Protein AF-A0A1F9V0U1-F1 (afdb_monomer_lite)

Foldseek 3Di:
DAAEEEEEDDPLQDPPPDDQLADDLLLLACLLCVVLRHHYDYDYQPDDDDDDQFKYKYAYSFKGFANVLSVQLSPDDDDELEWEAEPPDLRITIGHYPVVVQLVVLSNPAPHSVRSCVSSVVRGHYHYDYDDPLGMAGDRDPVRSVVVNVSLLVSLDDPPADPCCVPPLSVLLSVVSSVCSNPPDALLNLLVVLLVLLLCLLQLLLDQDLVSLLSSLVSNVVSVSSLSNSVSSCVSSVVADQVSLVSSLVSNLVSQLSNLCSNLNSCCVVPVDPVSVLLSVLLNCLSVLQSVLLVCVQVVPDDDDDHSDPDPDDPDDPDDDPVVVVLVCVVHPVCSVVSNVCSNVSNNSVVSNCSSPNSNVSSVVSVVVVVVVVVVVVVVVVVVPD

pLDDT: mean 82.44, std 16.92, range [26.14, 98.5]

Sequence (386 aa):
MTTDVLIPVRPEDLPRDRKVLGLSLIERLEKPARRNGFRAEVISRGGAPGGAPGVFAVVFPRLVLSASGWKKLALAVPGPETALFAGGTDAVALVRTEKKDRVLEALSRCRGPEDWKRDIGSFLTLEAMTLDEKDWAPAAAESDVPFLERWLLRGLVKDTEGFMSKHLERKISLFVTSRLAGLPVSPNAMTLISAGIGLAGAALFLGSGVLLHAAGALLFWLHSVLDGCDGEIARLKFLESRLGGILDFWSDNAVHAAVFSAIAWGLYSRTGSAQALAAGALAVAGTLGSAGWVYAATMAGRDGSGPLFTSATGPAAEGKSGLEKAADFLARRDFIYLVIGLAVFGRIEWFLYLGALGAPAYLAALLLFSRAEKGTCERVRAGTSS

Radius of gyration: 26.24 Å; chains: 1; bounding box: 61×57×75 Å

Structure (mmCIF, N/CA/C/O backbone):
data_AF-A0A1F9V0U1-F1
#
_entry.id   AF-A0A1F9V0U1-F1
#
loop_
_atom_site.group_PDB
_atom_site.id
_atom_site.type_symbol
_atom_site.label_atom_id
_atom_site.label_alt_id
_atom_site.label_comp_id
_atom_site.label_asym_id
_atom_site.label_entity_id
_atom_site.label_seq_id
_atom_site.pdbx_PDB_ins_code
_atom_site.Cartn_x
_atom_site.Cartn_y
_atom_site.Cartn_z
_atom_site.occupancy
_atom_site.B_iso_or_equiv
_atom_site.auth_seq_id
_atom_site.auth_comp_id
_atom_site.auth_asym_id
_atom_site.auth_atom_id
_atom_site.pdbx_PDB_model_num
ATOM 1 N N . MET A 1 1 ? 28.041 -9.247 -10.379 1.00 47.62 1 MET A N 1
ATOM 2 C CA . MET A 1 1 ? 28.289 -8.166 -11.356 1.00 47.62 1 MET A CA 1
ATOM 3 C C . MET A 1 1 ? 27.028 -7.326 -11.423 1.00 47.62 1 MET A C 1
ATOM 5 O O . MET A 1 1 ? 25.963 -7.893 -11.618 1.00 47.62 1 MET A O 1
ATOM 9 N N . THR A 1 2 ? 27.116 -6.027 -11.152 1.00 59.34 2 THR A N 1
ATOM 10 C CA . THR A 1 2 ? 25.974 -5.107 -11.267 1.00 59.34 2 THR A CA 1
ATOM 11 C C . THR A 1 2 ? 25.735 -4.840 -12.751 1.00 59.34 2 THR A C 1
ATOM 13 O O . THR A 1 2 ? 26.683 -4.497 -13.447 1.00 59.34 2 THR A O 1
ATOM 16 N N . THR A 1 3 ? 24.513 -5.056 -13.239 1.00 72.06 3 THR A N 1
ATOM 17 C CA . THR A 1 3 ? 24.151 -4.793 -14.643 1.00 72.06 3 THR A CA 1
ATOM 18 C C . THR A 1 3 ? 23.782 -3.316 -14.785 1.00 72.06 3 THR A C 1
ATOM 20 O O . THR A 1 3 ? 23.018 -2.796 -13.965 1.00 72.06 3 THR A O 1
ATOM 23 N N . ASP A 1 4 ? 24.317 -2.635 -15.796 1.00 82.19 4 ASP A N 1
ATOM 24 C CA . ASP A 1 4 ? 23.962 -1.241 -16.081 1.00 82.19 4 ASP A CA 1
ATOM 25 C C . ASP A 1 4 ? 22.628 -1.177 -16.846 1.00 82.19 4 ASP A C 1
ATOM 27 O O . ASP A 1 4 ? 22.348 -2.025 -17.691 1.00 82.19 4 ASP A O 1
ATOM 31 N N . VAL A 1 5 ? 21.796 -0.176 -16.557 1.00 82.94 5 VAL A N 1
ATOM 32 C CA . VAL A 1 5 ? 20.586 0.173 -17.317 1.00 82.94 5 VAL A CA 1
ATOM 33 C C . VAL A 1 5 ? 20.803 1.547 -17.922 1.00 82.94 5 VAL A C 1
ATOM 35 O O . VAL A 1 5 ? 20.888 2.542 -17.205 1.00 82.94 5 VAL A O 1
ATOM 38 N N . LEU A 1 6 ? 20.853 1.597 -19.244 1.00 85.81 6 LEU A N 1
ATOM 39 C CA . LEU A 1 6 ? 21.010 2.813 -20.019 1.00 85.81 6 LEU A CA 1
ATOM 40 C C . LEU A 1 6 ? 19.629 3.326 -20.430 1.00 85.81 6 LEU A C 1
ATOM 42 O O . LEU A 1 6 ? 18.857 2.618 -21.082 1.00 85.81 6 LEU A O 1
ATOM 46 N N . ILE A 1 7 ? 19.322 4.565 -20.057 1.00 83.44 7 ILE A N 1
ATOM 47 C CA . ILE A 1 7 ? 18.061 5.233 -20.386 1.00 83.44 7 ILE A CA 1
ATOM 48 C C . ILE A 1 7 ? 18.383 6.352 -21.385 1.00 83.44 7 ILE A C 1
ATOM 50 O O . ILE A 1 7 ? 18.811 7.431 -20.964 1.00 83.44 7 ILE A O 1
ATOM 54 N N . PRO A 1 8 ? 18.240 6.116 -22.705 1.00 81.94 8 PRO A N 1
ATOM 55 C CA . PRO A 1 8 ? 18.497 7.138 -23.710 1.00 81.94 8 PRO A CA 1
ATOM 56 C C . PRO A 1 8 ? 17.395 8.196 -23.654 1.00 81.94 8 PRO A C 1
ATOM 58 O O . PRO A 1 8 ? 16.227 7.915 -23.918 1.00 81.94 8 PRO A O 1
ATOM 61 N N . VAL A 1 9 ? 17.769 9.425 -23.310 1.00 77.19 9 VAL A N 1
ATOM 62 C CA . VAL A 1 9 ? 16.832 10.534 -23.132 1.00 77.19 9 VAL A CA 1
ATOM 63 C C . VAL A 1 9 ? 16.997 11.558 -24.244 1.00 77.19 9 VAL A C 1
ATOM 65 O O . VAL A 1 9 ? 18.106 11.998 -24.557 1.00 77.19 9 VAL A O 1
ATOM 68 N N . ARG A 1 10 ? 15.867 11.978 -24.824 1.00 71.75 10 ARG A N 1
ATOM 69 C CA . ARG A 1 10 ? 15.828 12.936 -25.933 1.00 71.75 10 ARG A CA 1
ATOM 70 C C . ARG A 1 10 ? 14.910 14.105 -25.630 1.00 71.75 10 ARG A C 1
ATOM 72 O O . ARG A 1 10 ? 13.908 13.914 -24.946 1.00 71.75 10 ARG A O 1
ATOM 79 N N . PRO A 1 11 ? 15.199 15.297 -26.182 1.00 63.16 11 PRO A N 1
ATOM 80 C CA . PRO A 1 11 ? 14.284 16.431 -26.098 1.00 63.16 11 PRO A CA 1
ATOM 81 C C . PRO A 1 11 ? 12.892 16.121 -26.668 1.00 63.16 11 PRO A C 1
ATOM 83 O O . PRO A 1 11 ? 11.913 16.634 -26.152 1.00 63.16 11 PRO A O 1
ATOM 86 N N . GLU A 1 12 ? 12.814 15.270 -27.695 1.00 63.34 12 GLU A N 1
ATOM 87 C CA . GLU A 1 12 ? 11.569 14.892 -28.382 1.00 63.34 12 GLU A CA 1
ATOM 88 C C . GLU A 1 12 ? 10.783 13.787 -27.650 1.00 63.34 12 GLU A C 1
ATOM 90 O O . GLU A 1 12 ? 9.560 13.758 -27.725 1.00 63.34 12 GLU A O 1
ATOM 95 N N . ASP A 1 13 ? 11.467 12.905 -26.907 1.00 57.28 13 ASP A N 1
ATOM 96 C CA . ASP A 1 13 ? 10.837 11.843 -26.098 1.00 57.28 13 ASP A CA 1
ATOM 97 C C . ASP A 1 13 ? 10.365 12.353 -24.722 1.00 57.28 13 ASP A C 1
ATOM 99 O O . ASP A 1 13 ? 9.721 11.635 -23.959 1.00 57.28 13 ASP A O 1
ATOM 103 N N . LEU A 1 14 ? 10.707 13.596 -24.379 1.00 56.62 14 LEU A N 1
ATOM 104 C CA . LEU A 1 14 ? 10.327 14.241 -23.135 1.00 56.62 14 LEU A CA 1
ATOM 105 C C . LEU A 1 14 ? 9.476 15.474 -23.432 1.00 56.62 14 LEU A C 1
ATOM 107 O O . LEU A 1 14 ? 10.031 16.542 -23.704 1.00 56.62 14 LEU A O 1
ATOM 111 N N . PRO A 1 15 ? 8.156 15.430 -23.203 1.00 55.53 15 PRO A N 1
ATOM 112 C CA . PRO A 1 15 ? 7.490 16.613 -22.691 1.00 55.53 15 PRO A CA 1
ATOM 113 C C . PRO A 1 15 ? 8.136 16.868 -21.323 1.00 55.53 15 PRO A C 1
ATOM 115 O O . PRO A 1 15 ? 7.795 16.224 -20.327 1.00 55.53 15 PRO A O 1
ATOM 118 N N . ARG A 1 16 ? 9.192 17.692 -21.295 1.00 50.53 16 ARG A N 1
ATOM 119 C CA . ARG A 1 16 ? 9.902 18.055 -20.064 1.00 50.53 16 ARG A CA 1
ATOM 120 C C . ARG A 1 16 ? 8.838 18.546 -19.076 1.00 50.53 16 ARG A C 1
ATOM 122 O O . ARG A 1 16 ? 8.131 19.491 -19.392 1.00 50.53 16 ARG A O 1
ATOM 129 N N . ASP A 1 17 ? 8.728 17.862 -17.935 1.00 55.34 17 ASP A N 1
ATOM 130 C CA . ASP A 1 17 ? 7.746 18.064 -16.849 1.00 55.34 17 ASP A CA 1
ATOM 131 C C . ASP A 1 17 ? 6.446 17.229 -16.874 1.00 55.34 17 ASP A C 1
ATOM 133 O O . ASP A 1 17 ? 5.594 17.367 -15.994 1.00 55.34 17 ASP A O 1
ATOM 137 N N . ARG A 1 18 ? 6.292 16.261 -17.789 1.00 73.06 18 ARG A N 1
ATOM 138 C CA . ARG A 1 18 ? 5.165 15.320 -17.694 1.00 73.06 18 ARG A CA 1
ATOM 139 C C . ARG A 1 18 ? 5.345 14.353 -16.520 1.00 73.06 18 ARG A C 1
ATOM 141 O O . ARG A 1 18 ? 6.096 13.377 -16.598 1.00 73.06 18 ARG A O 1
ATOM 148 N N . LYS A 1 19 ? 4.606 14.605 -15.440 1.00 85.69 19 LYS A N 1
ATOM 149 C CA . LYS A 1 19 ? 4.497 13.709 -14.284 1.00 85.69 19 LYS A CA 1
ATOM 150 C C . LYS A 1 19 ? 3.288 12.801 -14.440 1.00 85.69 19 LYS A C 1
ATOM 152 O O . LYS A 1 19 ? 2.167 13.272 -14.572 1.00 85.69 19 LYS A O 1
ATOM 157 N N . VAL A 1 20 ? 3.515 11.498 -14.349 1.00 88.94 20 VAL A N 1
ATOM 158 C CA . VAL A 1 20 ? 2.449 10.504 -14.202 1.00 88.94 20 VAL A CA 1
ATOM 159 C C . VAL A 1 20 ? 2.389 10.173 -12.723 1.00 88.94 20 VAL A C 1
ATOM 161 O O . VAL A 1 20 ? 3.383 9.690 -12.179 1.00 88.94 20 VAL A O 1
ATOM 164 N N . LEU A 1 21 ? 1.277 10.470 -12.045 1.00 90.62 21 LEU A N 1
ATOM 165 C CA . LEU A 1 21 ? 1.105 10.224 -10.603 1.00 90.62 21 LEU A CA 1
ATOM 166 C C . LEU A 1 21 ? 2.312 10.695 -9.752 1.00 90.62 21 LEU A C 1
ATOM 168 O O . LEU A 1 21 ? 2.861 9.943 -8.944 1.00 90.62 21 LEU A O 1
ATOM 172 N N . GLY A 1 22 ? 2.775 11.924 -9.999 1.00 88.44 22 GLY A N 1
ATOM 173 C CA . GLY A 1 22 ? 3.815 12.600 -9.211 1.00 88.44 22 GLY A CA 1
ATOM 174 C C . GLY A 1 22 ? 5.274 12.319 -9.584 1.00 88.44 22 GLY A C 1
ATOM 175 O O . GLY A 1 22 ? 6.143 13.011 -9.063 1.00 88.44 22 GLY A O 1
ATOM 176 N N . LEU A 1 23 ? 5.555 11.367 -10.480 1.00 90.88 23 LEU A N 1
ATOM 177 C CA . LEU A 1 23 ? 6.911 11.078 -10.970 1.00 90.88 23 LEU A CA 1
ATOM 178 C C . LEU A 1 23 ? 7.008 11.287 -12.480 1.00 90.88 23 LEU A C 1
ATOM 180 O O . LEU A 1 23 ? 6.080 10.941 -13.215 1.00 90.88 23 LEU A O 1
ATOM 184 N N . SER A 1 24 ? 8.147 11.797 -12.942 1.00 89.62 24 SER A N 1
ATOM 185 C CA . SER A 1 24 ? 8.481 11.822 -14.369 1.00 89.62 24 SER A CA 1
ATOM 186 C C . SER A 1 24 ? 8.669 10.405 -14.927 1.00 89.62 24 SER A C 1
ATOM 188 O O . SER A 1 24 ? 8.949 9.461 -14.184 1.00 89.62 24 SER A O 1
ATOM 190 N N . LEU A 1 25 ? 8.554 10.240 -16.249 1.00 87.81 25 LEU A N 1
ATOM 191 C CA . LEU A 1 25 ? 8.808 8.943 -16.895 1.00 87.81 25 LEU A CA 1
ATOM 192 C C . LEU A 1 25 ? 10.234 8.430 -16.642 1.00 87.81 25 LEU A C 1
ATOM 194 O O . LEU A 1 25 ? 10.413 7.239 -16.407 1.00 87.81 25 LEU A O 1
ATOM 198 N N . ILE A 1 26 ? 11.227 9.324 -16.599 1.00 88.31 26 ILE A N 1
ATOM 199 C CA . ILE A 1 26 ? 12.615 8.959 -16.277 1.00 88.31 26 ILE A CA 1
ATOM 200 C C . ILE A 1 26 ? 12.701 8.392 -14.862 1.00 88.31 26 ILE A C 1
ATOM 202 O O . ILE A 1 26 ? 13.225 7.298 -14.674 1.00 88.31 26 ILE A O 1
ATOM 206 N N . GLU A 1 27 ? 12.127 9.075 -13.868 1.00 90.62 27 GLU A N 1
ATOM 207 C CA . GLU A 1 27 ? 12.114 8.572 -12.489 1.00 90.62 27 GLU A CA 1
ATOM 208 C C . GLU A 1 27 ? 11.385 7.226 -12.372 1.00 90.62 27 GLU A C 1
ATOM 210 O O . GLU A 1 27 ? 11.773 6.384 -11.560 1.00 90.62 27 GLU A O 1
ATOM 215 N N . ARG A 1 28 ? 10.342 7.007 -13.188 1.00 91.62 28 ARG A N 1
ATOM 216 C CA . ARG A 1 28 ? 9.596 5.740 -13.262 1.00 91.62 28 ARG A CA 1
ATOM 217 C C . ARG A 1 28 ? 10.368 4.598 -13.922 1.00 91.62 28 ARG A C 1
ATOM 219 O O . ARG A 1 28 ? 9.932 3.458 -13.797 1.00 91.62 28 ARG A O 1
ATOM 226 N N . LEU A 1 29 ? 11.502 4.870 -14.561 1.00 90.62 29 LEU A N 1
ATOM 227 C CA . LEU A 1 29 ? 12.442 3.854 -15.036 1.00 90.62 29 LEU A CA 1
ATOM 228 C C . LEU A 1 29 ? 13.631 3.706 -14.084 1.00 90.62 29 LEU A C 1
ATOM 230 O O . LEU A 1 29 ? 13.988 2.599 -13.694 1.00 90.62 29 LEU A O 1
ATOM 234 N N . GLU A 1 30 ? 14.196 4.824 -13.643 1.00 90.44 30 GLU A N 1
ATOM 235 C CA . GLU A 1 30 ? 15.404 4.865 -12.825 1.00 90.44 30 GLU A CA 1
ATOM 236 C C . GLU A 1 30 ? 15.205 4.262 -11.427 1.00 90.44 30 GLU A C 1
ATOM 238 O O . GLU A 1 30 ? 15.977 3.401 -10.998 1.00 90.44 30 GLU A O 1
ATOM 243 N N . LYS A 1 31 ? 14.166 4.694 -10.699 1.00 91.31 31 LYS A N 1
ATOM 244 C CA . LYS A 1 31 ? 13.907 4.233 -9.325 1.00 91.31 31 LYS A CA 1
ATOM 245 C C . LYS A 1 31 ? 13.667 2.715 -9.252 1.00 91.31 31 LYS A C 1
ATOM 247 O O . LYS A 1 31 ? 14.318 2.067 -8.425 1.00 91.31 31 LYS A O 1
ATOM 252 N N . PRO A 1 32 ? 12.803 2.100 -10.088 1.00 90.12 32 PRO A N 1
ATOM 253 C CA . PRO A 1 32 ? 12.628 0.651 -10.058 1.00 90.12 32 PRO A CA 1
ATOM 254 C C . PRO A 1 32 ? 13.839 -0.119 -10.597 1.00 90.12 32 PRO A C 1
ATOM 256 O O . PRO A 1 32 ? 14.116 -1.194 -10.065 1.00 90.12 32 PRO A O 1
ATOM 259 N N . ALA A 1 33 ? 14.591 0.411 -11.570 1.00 88.75 33 ALA A N 1
ATOM 260 C CA . ALA A 1 33 ? 15.847 -0.200 -12.012 1.00 88.75 33 ALA A CA 1
ATOM 261 C C . ALA A 1 33 ? 16.832 -0.334 -10.838 1.00 88.75 33 ALA A C 1
ATOM 263 O O . ALA A 1 33 ? 17.284 -1.435 -10.521 1.00 88.75 33 ALA A O 1
ATOM 264 N N . ARG A 1 34 ? 17.076 0.767 -10.112 1.00 88.31 34 ARG A N 1
ATOM 265 C CA . ARG A 1 34 ? 17.943 0.778 -8.920 1.00 88.31 34 ARG A CA 1
ATOM 266 C C . ARG A 1 34 ? 17.461 -0.198 -7.846 1.00 88.31 34 ARG A C 1
ATOM 268 O O . ARG A 1 34 ? 18.264 -0.923 -7.266 1.00 88.31 34 ARG A O 1
ATOM 275 N N . ARG A 1 35 ? 16.145 -0.273 -7.615 1.00 85.19 35 ARG A N 1
ATOM 276 C CA . ARG A 1 35 ? 15.546 -1.222 -6.660 1.00 85.19 35 ARG A CA 1
ATOM 277 C C . ARG A 1 35 ? 15.779 -2.688 -7.038 1.00 85.19 35 ARG A C 1
ATOM 279 O O . ARG A 1 35 ? 15.878 -3.523 -6.147 1.00 85.19 35 ARG A O 1
ATOM 286 N N . ASN A 1 36 ? 15.870 -2.999 -8.329 1.00 83.38 36 ASN A N 1
ATOM 287 C CA . ASN A 1 36 ? 16.142 -4.350 -8.829 1.00 83.38 36 ASN A CA 1
ATOM 288 C C . ASN A 1 36 ? 17.646 -4.631 -9.010 1.00 83.38 36 ASN A C 1
ATOM 290 O O . ASN A 1 36 ? 18.014 -5.594 -9.673 1.00 83.38 36 ASN A O 1
ATOM 294 N N . GLY A 1 37 ? 18.518 -3.815 -8.407 1.00 81.06 37 GLY A N 1
ATOM 295 C CA . GLY A 1 37 ? 19.962 -4.053 -8.390 1.00 81.06 37 GLY A CA 1
ATOM 296 C C . GLY A 1 37 ? 20.700 -3.600 -9.650 1.00 81.06 37 GLY A C 1
ATOM 297 O O . GLY A 1 37 ? 21.878 -3.922 -9.799 1.00 81.06 37 GLY A O 1
ATOM 298 N N . PHE A 1 38 ? 20.048 -2.849 -10.540 1.00 83.00 38 PHE A N 1
ATOM 299 C CA . PHE A 1 38 ? 20.708 -2.237 -11.689 1.00 83.00 38 PHE A CA 1
ATOM 300 C C . PHE A 1 38 ? 21.343 -0.895 -11.322 1.00 83.00 38 PHE A C 1
ATOM 302 O O . PHE A 1 38 ? 20.825 -0.144 -10.491 1.00 83.00 38 PHE A O 1
ATOM 309 N N . ARG A 1 39 ? 22.434 -0.539 -12.002 1.00 84.31 39 ARG A N 1
ATOM 310 C CA . ARG A 1 39 ? 22.938 0.838 -12.005 1.00 84.31 39 ARG A CA 1
ATOM 311 C C . ARG A 1 39 ? 22.270 1.583 -13.158 1.00 84.31 39 ARG A C 1
ATOM 313 O O . ARG A 1 39 ? 22.533 1.282 -14.311 1.00 84.31 39 ARG A O 1
ATOM 320 N N . ALA A 1 40 ? 21.378 2.519 -12.853 1.00 84.19 40 ALA A N 1
ATOM 321 C CA . ALA A 1 40 ? 20.677 3.290 -13.877 1.00 84.19 40 ALA A CA 1
ATOM 322 C C . ALA A 1 40 ? 21.483 4.534 -14.281 1.00 84.19 40 ALA A C 1
ATOM 324 O O . ALA A 1 40 ? 21.826 5.345 -13.420 1.00 84.19 40 ALA A O 1
ATOM 325 N N . GLU A 1 41 ? 21.747 4.689 -15.577 1.00 84.19 41 GLU A N 1
ATOM 326 C CA . GLU A 1 41 ? 22.449 5.824 -16.173 1.00 84.19 41 GLU A CA 1
ATOM 327 C C . GLU A 1 41 ? 21.577 6.473 -17.255 1.00 84.19 41 GLU A C 1
ATOM 329 O O . GLU A 1 41 ? 21.092 5.817 -18.180 1.00 84.19 41 GLU A O 1
ATOM 334 N N . VAL A 1 42 ? 21.365 7.783 -17.133 1.00 81.50 42 VAL A N 1
ATOM 335 C CA . VAL A 1 42 ? 20.612 8.567 -18.115 1.00 81.50 42 VAL A CA 1
ATOM 336 C C . VAL A 1 42 ? 21.576 9.088 -19.172 1.00 81.50 42 VAL A C 1
ATOM 338 O O . VAL A 1 42 ? 22.406 9.952 -18.891 1.00 81.50 42 VAL A O 1
ATOM 341 N N . ILE A 1 43 ? 21.445 8.595 -20.403 1.00 77.44 43 ILE A N 1
ATOM 342 C CA . ILE A 1 43 ? 22.304 9.004 -21.514 1.00 77.44 43 ILE A CA 1
ATOM 343 C C . ILE A 1 43 ? 21.623 10.137 -22.277 1.00 77.44 43 ILE A C 1
ATOM 345 O O . ILE A 1 43 ? 20.607 9.941 -22.946 1.00 77.44 43 ILE A O 1
ATOM 349 N N . SER A 1 44 ? 22.212 11.328 -22.190 1.00 68.25 44 SER A N 1
ATOM 350 C CA . SER A 1 44 ? 21.870 12.461 -23.053 1.00 68.25 44 SER A CA 1
ATOM 351 C C . SER A 1 44 ? 22.687 12.420 -24.346 1.00 68.25 44 SER A C 1
ATOM 353 O O . SER A 1 44 ? 23.779 11.852 -24.388 1.00 68.25 44 SER A O 1
ATOM 355 N N . ARG A 1 45 ? 22.175 13.046 -25.411 1.00 58.25 45 ARG A N 1
ATOM 356 C CA . ARG A 1 45 ? 22.843 13.105 -26.722 1.00 58.25 45 ARG A CA 1
ATOM 357 C C . ARG A 1 45 ? 24.292 13.610 -26.574 1.00 58.25 45 ARG A C 1
ATOM 359 O O . ARG A 1 45 ? 24.495 14.742 -26.148 1.00 58.25 45 ARG A O 1
ATOM 366 N N . GLY A 1 46 ? 25.272 12.773 -26.932 1.00 50.69 46 GLY A N 1
ATOM 367 C CA . GLY A 1 46 ? 26.707 13.099 -26.894 1.00 50.69 46 GLY A CA 1
ATOM 368 C C . GLY A 1 46 ? 27.464 12.719 -25.611 1.00 50.69 46 GLY A C 1
ATOM 369 O O . GLY A 1 46 ? 28.660 12.979 -25.537 1.00 50.69 46 GLY A O 1
ATOM 370 N N . GLY A 1 47 ? 26.812 12.108 -24.614 1.00 49.56 47 GLY A N 1
ATOM 371 C CA . GLY A 1 47 ? 27.488 11.585 -23.419 1.00 49.56 47 GLY A CA 1
ATOM 372 C C . GLY A 1 47 ? 28.065 10.182 -23.638 1.00 49.56 47 GLY A C 1
ATOM 373 O O . GLY A 1 47 ? 27.369 9.309 -24.153 1.00 49.56 47 GLY A O 1
ATOM 374 N N . ALA A 1 48 ? 29.318 9.960 -23.232 1.00 48.81 48 ALA A N 1
ATOM 375 C CA . ALA A 1 48 ? 29.929 8.632 -23.189 1.00 48.81 48 ALA A CA 1
ATOM 376 C C . ALA A 1 48 ? 29.716 8.011 -21.791 1.00 48.81 48 ALA A C 1
ATOM 378 O O . ALA A 1 48 ? 30.144 8.621 -20.810 1.00 48.81 48 ALA A O 1
ATOM 379 N N . PRO A 1 49 ? 29.064 6.842 -21.665 1.00 55.50 49 PRO A N 1
ATOM 380 C CA . PRO A 1 49 ? 28.886 6.182 -20.376 1.00 55.50 49 PRO A CA 1
ATOM 381 C C . PRO A 1 49 ? 30.201 5.616 -19.827 1.00 55.50 49 PRO A C 1
ATOM 383 O O . PRO A 1 49 ? 31.085 5.191 -20.574 1.00 55.50 49 PRO A O 1
ATOM 386 N N . GLY A 1 50 ? 30.326 5.593 -18.500 1.00 45.78 50 GLY A N 1
ATOM 387 C CA . GLY A 1 50 ? 31.541 5.166 -17.804 1.00 45.78 50 GLY A CA 1
ATOM 388 C C . GLY A 1 50 ? 31.534 3.695 -17.365 1.00 45.78 50 GLY A C 1
ATOM 389 O O . GLY A 1 50 ? 30.802 3.332 -16.451 1.00 45.78 50 GLY A O 1
ATOM 390 N N . GLY A 1 51 ? 32.447 2.881 -17.916 1.00 48.28 51 GLY A N 1
ATOM 391 C CA . GLY A 1 51 ? 32.934 1.632 -17.298 1.00 48.28 51 GLY A CA 1
ATOM 392 C C . GLY A 1 51 ? 32.502 0.294 -17.935 1.00 48.28 51 GLY A C 1
ATOM 393 O O . GLY A 1 51 ? 31.349 0.124 -18.310 1.00 48.28 51 GLY A O 1
ATOM 394 N N . ALA A 1 52 ? 33.487 -0.620 -18.021 1.00 44.28 52 ALA A N 1
ATOM 395 C CA . ALA A 1 52 ? 33.544 -2.071 -18.324 1.00 44.28 52 ALA A CA 1
ATOM 396 C C . ALA A 1 52 ? 32.725 -2.703 -19.496 1.00 44.28 52 ALA A C 1
ATOM 398 O O . ALA A 1 52 ? 31.554 -2.372 -19.700 1.00 44.28 52 ALA A O 1
ATOM 399 N N . PRO A 1 53 ? 33.309 -3.681 -20.235 1.00 54.97 53 PRO A N 1
ATOM 400 C CA . PRO A 1 53 ? 32.586 -4.553 -21.165 1.00 54.97 53 PRO A CA 1
ATOM 401 C C . PRO A 1 53 ? 31.777 -5.599 -20.384 1.00 54.97 53 PRO A C 1
ATOM 403 O O . PRO A 1 53 ? 32.274 -6.206 -19.435 1.00 54.97 53 PRO A O 1
ATOM 406 N N . GLY A 1 54 ? 30.516 -5.806 -20.751 1.00 71.88 54 GLY A N 1
ATOM 407 C CA . GLY A 1 54 ? 29.621 -6.684 -20.000 1.00 71.88 54 GLY A CA 1
ATOM 408 C C . GLY A 1 54 ? 28.158 -6.401 -20.298 1.00 71.88 54 GLY A C 1
ATOM 409 O O . GLY A 1 54 ? 27.842 -5.425 -20.964 1.00 71.88 54 GLY A O 1
ATOM 410 N N . VAL A 1 55 ? 27.277 -7.292 -19.849 1.00 82.94 55 VAL A N 1
ATOM 411 C CA . VAL A 1 55 ? 25.827 -7.220 -20.081 1.00 82.94 55 VAL A CA 1
ATOM 412 C C . VAL A 1 55 ? 25.263 -5.883 -19.582 1.00 82.94 55 VAL A C 1
ATOM 414 O O . VAL A 1 55 ? 25.536 -5.492 -18.448 1.00 82.94 55 VAL A O 1
ATOM 417 N N . PHE A 1 56 ? 24.461 -5.201 -20.399 1.00 87.62 56 PHE A N 1
ATOM 418 C CA . PHE A 1 56 ? 23.733 -3.986 -20.020 1.00 87.62 56 PHE A CA 1
ATOM 419 C C . PHE A 1 56 ? 22.331 -3.981 -20.626 1.00 87.62 56 PHE A C 1
ATOM 421 O O . PHE A 1 56 ? 22.097 -4.541 -21.693 1.00 87.62 56 PHE A O 1
ATOM 428 N N . ALA A 1 57 ? 21.383 -3.343 -19.953 1.00 89.94 57 ALA A N 1
ATOM 429 C CA . ALA A 1 57 ? 20.039 -3.128 -20.462 1.00 89.94 57 ALA A CA 1
ATOM 430 C C . ALA A 1 57 ? 19.919 -1.742 -21.101 1.00 89.94 57 ALA A C 1
ATOM 432 O O . ALA A 1 57 ? 20.522 -0.778 -20.638 1.00 89.94 57 ALA A O 1
ATOM 433 N N . VAL A 1 58 ? 19.097 -1.629 -22.136 1.00 91.62 58 VAL A N 1
ATOM 434 C CA . VAL A 1 58 ? 18.686 -0.367 -22.749 1.00 91.62 58 VAL A CA 1
ATOM 435 C C . VAL A 1 58 ? 17.176 -0.266 -22.614 1.00 91.62 58 VAL A C 1
ATOM 437 O O . VAL A 1 58 ? 16.457 -1.169 -23.042 1.00 91.62 58 VAL A O 1
ATOM 440 N N . VAL A 1 59 ? 16.694 0.822 -22.011 1.00 91.56 59 VAL A N 1
ATOM 441 C CA . VAL A 1 59 ? 15.262 1.050 -21.779 1.00 91.56 59 VAL A CA 1
ATOM 442 C C . VAL A 1 59 ? 14.889 2.450 -22.243 1.00 91.56 59 VAL A C 1
ATOM 444 O O . VAL A 1 59 ? 15.208 3.440 -21.587 1.00 91.56 59 VAL A O 1
ATOM 447 N N . PHE A 1 60 ? 14.205 2.542 -23.381 1.00 90.12 60 PHE A N 1
ATOM 448 C CA . PHE A 1 60 ? 13.728 3.819 -23.905 1.00 90.12 60 PHE A CA 1
ATOM 449 C C . PHE A 1 60 ? 12.569 4.351 -23.043 1.00 90.12 60 PHE A C 1
ATOM 451 O O . PHE A 1 60 ? 11.696 3.571 -22.649 1.00 90.12 60 PHE A O 1
ATOM 458 N N . PRO A 1 61 ? 12.482 5.675 -22.805 1.00 88.38 61 PRO A N 1
ATOM 459 C CA . PRO A 1 61 ? 11.422 6.314 -22.018 1.00 88.38 61 PRO A CA 1
ATOM 460 C C . PRO A 1 61 ? 10.075 6.393 -22.765 1.00 88.38 61 PRO A C 1
ATOM 462 O O . PRO A 1 61 ? 9.401 7.414 -22.748 1.00 88.38 61 PRO A O 1
ATOM 465 N N . ARG A 1 62 ? 9.680 5.302 -23.429 1.00 88.50 62 ARG A N 1
ATOM 466 C CA . ARG A 1 62 ? 8.423 5.136 -24.180 1.00 88.50 62 ARG A CA 1
ATOM 467 C C . ARG A 1 62 ? 7.487 4.099 -23.563 1.00 88.50 62 ARG A C 1
ATOM 469 O O . ARG A 1 62 ? 6.426 3.812 -24.110 1.00 88.50 62 ARG A O 1
ATOM 476 N N . LEU A 1 63 ? 7.886 3.527 -22.433 1.00 91.38 63 LEU A N 1
ATOM 477 C CA . LEU A 1 63 ? 7.115 2.567 -21.657 1.00 91.38 63 LEU A CA 1
ATOM 478 C C . LEU A 1 63 ? 7.527 2.617 -20.191 1.00 91.38 63 LEU A C 1
ATOM 480 O O . LEU A 1 63 ? 8.525 3.239 -19.828 1.00 91.38 63 LEU A O 1
ATOM 484 N N . VAL A 1 64 ? 6.769 1.913 -19.360 1.00 92.00 64 VAL A N 1
ATOM 485 C CA . VAL A 1 64 ? 7.116 1.629 -17.969 1.00 92.00 64 VAL A CA 1
ATOM 486 C C . VAL A 1 64 ? 7.069 0.122 -17.753 1.00 92.00 64 VAL A C 1
ATOM 488 O O . VAL A 1 64 ? 6.142 -0.543 -18.210 1.00 92.00 64 VAL A O 1
ATOM 491 N N . LEU A 1 65 ? 8.066 -0.412 -17.047 1.00 92.00 65 LEU A N 1
ATOM 492 C CA . LEU A 1 65 ? 8.120 -1.814 -16.634 1.00 92.00 65 LEU A CA 1
ATOM 493 C C . LEU A 1 65 ? 7.543 -1.989 -15.225 1.00 92.00 65 LEU A C 1
ATOM 495 O O . LEU A 1 65 ? 7.771 -1.166 -14.334 1.00 92.00 65 LEU A O 1
ATOM 499 N N . SER A 1 66 ? 6.827 -3.090 -15.009 1.00 90.94 66 SER A N 1
ATOM 500 C CA . SER A 1 66 ? 6.338 -3.484 -13.689 1.00 90.94 66 SER A CA 1
ATOM 501 C C . SER A 1 66 ? 7.475 -4.092 -12.865 1.00 90.94 66 SER A C 1
ATOM 503 O O . SER A 1 66 ? 8.553 -4.398 -13.380 1.00 90.94 66 SER A O 1
ATOM 505 N N . ALA A 1 67 ? 7.238 -4.334 -11.574 1.00 85.44 67 ALA A N 1
ATOM 506 C CA . ALA A 1 67 ? 8.200 -5.063 -10.749 1.00 85.44 67 ALA A CA 1
ATOM 507 C C . ALA A 1 67 ? 8.507 -6.470 -11.307 1.00 85.44 67 ALA A C 1
ATOM 509 O O . ALA A 1 67 ? 9.655 -6.908 -11.253 1.00 85.44 67 ALA A O 1
ATOM 510 N N . SER A 1 68 ? 7.512 -7.165 -11.878 1.00 87.94 68 SER A N 1
ATOM 511 C CA . SER A 1 68 ? 7.733 -8.465 -12.522 1.00 87.94 68 SER A CA 1
ATOM 512 C C . SER A 1 68 ? 8.506 -8.333 -13.831 1.00 87.94 68 SER A C 1
ATOM 514 O O . SER A 1 68 ? 9.401 -9.142 -14.065 1.00 87.94 68 SER A O 1
ATOM 516 N N . GLY A 1 69 ? 8.248 -7.289 -14.625 1.00 90.31 69 GLY A N 1
ATOM 517 C CA . GLY A 1 69 ? 9.012 -6.990 -15.837 1.00 90.31 69 GLY A CA 1
ATOM 518 C C . GLY A 1 69 ? 10.495 -6.755 -15.544 1.00 90.31 69 GLY A C 1
ATOM 519 O O . GLY A 1 69 ? 11.355 -7.399 -16.144 1.00 90.31 69 GLY A O 1
ATOM 520 N N . TRP A 1 70 ? 10.804 -5.924 -14.543 1.00 90.62 70 TRP A N 1
ATOM 521 C CA . TRP A 1 70 ? 12.183 -5.714 -14.084 1.00 90.62 70 TRP A CA 1
ATOM 522 C C . TRP A 1 70 ? 12.840 -6.998 -13.574 1.00 90.62 70 TRP A C 1
ATOM 524 O O . TRP A 1 70 ? 14.005 -7.249 -13.871 1.00 90.62 70 TRP A O 1
ATOM 534 N N . LYS A 1 71 ? 12.099 -7.839 -12.842 1.00 88.81 71 LYS A N 1
ATOM 535 C CA . LYS A 1 71 ? 12.608 -9.127 -12.359 1.00 88.81 71 LYS A CA 1
ATOM 536 C C . LYS A 1 71 ? 12.909 -10.091 -13.508 1.00 88.81 71 LYS A C 1
ATOM 538 O O . LYS A 1 71 ? 13.947 -10.742 -13.484 1.00 88.81 71 LYS A O 1
ATOM 543 N N . LYS A 1 72 ? 12.035 -10.179 -14.517 1.00 90.00 72 LYS A N 1
ATOM 544 C CA . LYS A 1 72 ? 12.275 -10.990 -15.723 1.00 90.00 72 LYS A CA 1
ATOM 545 C C . LYS A 1 72 ? 13.517 -10.504 -16.470 1.00 90.00 72 LYS A C 1
ATOM 547 O O . LYS A 1 72 ? 14.340 -11.327 -16.850 1.00 90.00 72 LYS A O 1
ATOM 552 N N . LEU A 1 73 ? 13.688 -9.187 -16.606 1.00 88.94 73 LEU A N 1
ATOM 553 C CA . LEU A 1 73 ? 14.880 -8.592 -17.214 1.00 88.94 73 LEU A CA 1
ATOM 554 C C . LEU A 1 73 ? 16.156 -8.924 -16.424 1.00 88.94 73 LEU A C 1
ATOM 556 O O . LEU A 1 73 ? 17.161 -9.286 -17.019 1.00 88.94 73 LEU A O 1
ATOM 560 N N . ALA A 1 74 ? 16.107 -8.855 -15.090 1.00 86.69 74 ALA A N 1
ATOM 561 C CA . ALA A 1 74 ? 17.245 -9.169 -14.221 1.00 86.69 74 ALA A CA 1
ATOM 562 C C . ALA A 1 74 ? 17.652 -10.652 -14.243 1.00 86.69 74 ALA A C 1
ATOM 564 O O . ALA A 1 74 ? 18.805 -10.977 -13.976 1.00 86.69 74 ALA A O 1
ATOM 565 N N . LEU A 1 75 ? 16.705 -11.550 -14.529 1.00 87.62 75 LEU A N 1
ATOM 566 C CA . LEU A 1 75 ? 16.942 -12.993 -14.618 1.00 87.62 75 LEU A CA 1
ATOM 567 C C . LEU A 1 75 ? 17.349 -13.451 -16.024 1.00 87.62 75 LEU A C 1
ATOM 569 O O . LEU A 1 75 ? 17.802 -14.584 -16.182 1.00 87.62 75 LEU A O 1
ATOM 573 N N . ALA A 1 76 ? 17.172 -12.608 -17.041 1.00 88.25 76 ALA A N 1
ATOM 574 C CA . ALA A 1 76 ? 17.520 -12.943 -18.411 1.00 88.25 76 ALA A CA 1
ATOM 575 C C . ALA A 1 76 ? 19.037 -12.896 -18.627 1.00 88.25 76 ALA A C 1
ATOM 577 O O . ALA A 1 76 ? 19.733 -12.026 -18.105 1.00 88.25 76 ALA A O 1
ATOM 578 N N . VAL A 1 77 ? 19.551 -13.832 -19.426 1.00 86.38 77 VAL A N 1
ATOM 579 C CA . VAL A 1 77 ? 20.977 -13.921 -19.752 1.00 86.38 77 VAL A CA 1
ATOM 580 C C . VAL A 1 77 ? 21.124 -14.010 -21.269 1.00 86.38 77 VAL A C 1
ATOM 582 O O . VAL A 1 77 ? 20.860 -15.070 -21.834 1.00 86.38 77 VAL A O 1
ATOM 585 N N . PRO A 1 78 ? 21.525 -12.923 -21.948 1.00 88.12 78 PRO A N 1
ATOM 586 C CA . PRO A 1 78 ? 21.732 -12.942 -23.389 1.00 88.12 78 PRO A CA 1
ATOM 587 C C . PRO A 1 78 ? 22.990 -13.746 -23.752 1.00 88.12 78 PRO A C 1
ATOM 589 O O . PRO A 1 78 ? 23.980 -13.799 -22.999 1.00 88.12 78 PRO A O 1
ATOM 592 N N . GLY A 1 79 ? 22.960 -14.339 -24.945 1.00 89.25 79 GLY A N 1
ATOM 593 C CA . GLY A 1 79 ? 24.129 -14.940 -25.579 1.00 89.25 79 GLY A CA 1
ATOM 594 C C . GLY A 1 79 ? 25.247 -13.919 -25.852 1.00 89.25 79 GLY A C 1
ATOM 595 O O . GLY A 1 79 ? 25.048 -12.709 -25.718 1.00 89.25 79 GLY A O 1
ATOM 596 N N . PRO A 1 80 ? 26.462 -14.373 -26.195 1.00 90.31 80 PRO A N 1
ATOM 597 C CA . PRO A 1 80 ? 27.522 -13.475 -26.650 1.00 90.31 80 PRO A CA 1
ATOM 598 C C . PRO A 1 80 ? 27.104 -12.751 -27.940 1.00 90.31 80 PRO A C 1
ATOM 600 O O . PRO A 1 80 ? 26.420 -13.329 -28.780 1.00 90.31 80 PRO A O 1
ATOM 603 N N . GLU A 1 81 ? 27.507 -11.487 -28.095 1.00 92.19 81 GLU A N 1
ATOM 604 C CA . GLU A 1 81 ? 27.177 -10.644 -29.261 1.00 92.19 81 GLU A CA 1
ATOM 605 C C . GLU A 1 81 ? 25.673 -10.621 -29.601 1.00 92.19 81 GLU A C 1
ATOM 607 O O . GLU A 1 81 ? 25.275 -10.632 -30.767 1.00 92.19 81 GLU A O 1
ATOM 612 N N . THR A 1 82 ? 24.830 -10.603 -28.567 1.00 94.00 82 THR A N 1
ATOM 613 C CA . THR A 1 82 ? 23.374 -10.726 -28.691 1.00 94.00 82 THR A CA 1
ATOM 614 C C . THR A 1 82 ? 22.664 -9.548 -28.033 1.00 94.00 82 THR A C 1
ATOM 616 O O . THR A 1 82 ? 23.052 -9.084 -26.955 1.00 94.00 82 THR A O 1
ATOM 619 N N . ALA A 1 83 ? 21.594 -9.085 -28.675 1.00 94.00 83 ALA A N 1
ATOM 620 C CA . ALA A 1 83 ? 20.616 -8.166 -28.115 1.00 94.00 83 ALA A CA 1
ATOM 621 C C . ALA A 1 83 ? 19.271 -8.891 -27.961 1.00 94.00 83 ALA A C 1
ATOM 623 O O . ALA A 1 83 ? 18.619 -9.241 -28.944 1.00 94.00 83 ALA A O 1
ATOM 624 N N . LEU A 1 84 ? 18.870 -9.117 -26.713 1.00 93.94 84 LEU A N 1
ATOM 625 C CA . LEU A 1 84 ? 17.628 -9.779 -26.338 1.00 93.94 84 LEU A CA 1
ATOM 626 C C . LEU A 1 84 ? 16.535 -8.728 -26.116 1.00 93.94 84 LEU A C 1
ATOM 628 O O . LEU A 1 84 ? 16.531 -8.041 -25.095 1.00 93.94 84 LEU A O 1
ATOM 632 N N . PHE A 1 85 ? 15.624 -8.586 -27.072 1.00 93.50 85 PHE A N 1
ATOM 633 C CA . PHE A 1 85 ? 14.530 -7.615 -27.037 1.00 93.50 85 PHE A CA 1
ATOM 634 C C . PHE A 1 85 ? 13.311 -8.150 -26.292 1.00 93.50 85 PHE A C 1
ATOM 636 O O . PHE A 1 85 ? 12.967 -9.325 -26.408 1.00 93.50 85 PHE A O 1
ATOM 643 N N . ALA A 1 86 ? 12.609 -7.287 -25.564 1.00 89.25 86 ALA A N 1
ATOM 644 C CA . ALA A 1 86 ? 11.335 -7.653 -24.964 1.00 89.25 86 ALA A CA 1
ATOM 645 C C . ALA A 1 86 ? 10.246 -7.875 -26.029 1.00 89.25 86 ALA A C 1
ATOM 647 O O . ALA A 1 86 ? 10.016 -7.058 -26.914 1.00 89.25 86 ALA A O 1
ATOM 648 N N . GLY A 1 87 ? 9.527 -8.987 -25.934 1.00 79.56 87 GLY A N 1
ATOM 649 C CA . GLY A 1 87 ? 8.432 -9.328 -26.831 1.00 79.56 87 GLY A CA 1
ATOM 650 C C . GLY A 1 87 ? 7.325 -8.279 -26.773 1.00 79.56 87 GLY A C 1
ATOM 651 O O . GLY A 1 87 ? 6.917 -7.852 -25.694 1.00 79.56 87 GLY A O 1
ATOM 652 N N . GLY A 1 88 ? 6.853 -7.855 -27.946 1.00 80.12 88 GLY A N 1
ATOM 653 C CA . GLY A 1 88 ? 5.822 -6.824 -28.080 1.00 80.12 88 GLY A CA 1
ATOM 654 C C . GLY A 1 88 ? 6.333 -5.382 -27.988 1.00 80.12 88 GLY A C 1
ATOM 655 O O . GLY A 1 88 ? 5.526 -4.467 -28.128 1.00 80.12 88 GLY A O 1
ATOM 656 N N . THR A 1 89 ? 7.638 -5.150 -27.782 1.00 84.00 89 THR A N 1
ATOM 657 C CA . THR A 1 89 ? 8.203 -3.795 -27.746 1.00 84.00 89 THR A CA 1
ATOM 658 C C . THR A 1 89 ? 9.684 -3.734 -28.130 1.00 84.00 89 THR A C 1
ATOM 660 O O . THR A 1 89 ? 10.527 -4.420 -27.566 1.00 84.00 89 THR A O 1
ATOM 663 N N . ASP A 1 90 ? 10.045 -2.817 -29.028 1.00 88.00 90 ASP A N 1
ATOM 664 C CA . ASP A 1 90 ? 11.453 -2.574 -29.381 1.00 88.00 90 ASP A CA 1
ATOM 665 C C . ASP A 1 90 ? 12.170 -1.650 -28.378 1.00 88.00 90 ASP A C 1
ATOM 667 O O . ASP A 1 90 ? 13.361 -1.370 -28.507 1.00 88.00 90 ASP A O 1
ATOM 671 N N . ALA A 1 91 ? 11.452 -1.153 -27.366 1.00 88.56 91 ALA A N 1
ATOM 672 C CA . ALA A 1 91 ? 11.945 -0.155 -26.421 1.00 88.56 91 ALA A CA 1
ATOM 673 C C . ALA A 1 91 ? 12.693 -0.732 -25.205 1.00 88.56 91 ALA A C 1
ATOM 675 O O . ALA A 1 91 ? 13.207 0.050 -24.404 1.00 88.56 91 ALA A O 1
ATOM 676 N N . VAL A 1 92 ? 12.784 -2.058 -25.064 1.00 92.81 92 VAL A N 1
ATOM 677 C CA . VAL A 1 92 ? 13.588 -2.719 -24.021 1.00 92.81 92 VAL A CA 1
ATOM 678 C C . VAL A 1 92 ? 14.460 -3.792 -24.645 1.00 92.81 92 VAL A C 1
ATOM 680 O O . VAL A 1 92 ? 13.947 -4.683 -25.320 1.00 92.81 92 VAL A O 1
ATOM 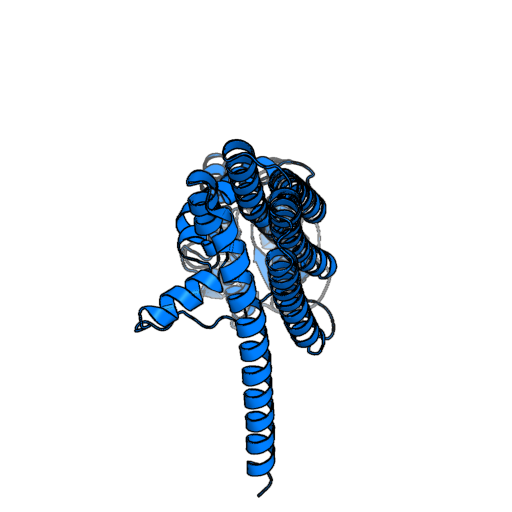683 N N . ALA A 1 93 ? 15.759 -3.747 -24.361 1.00 92.88 93 ALA A N 1
ATOM 684 C CA . ALA A 1 93 ? 16.680 -4.807 -24.742 1.00 92.88 93 ALA A CA 1
ATOM 685 C C . ALA A 1 93 ? 17.740 -5.057 -23.668 1.00 92.88 93 ALA A C 1
ATOM 687 O O . ALA A 1 93 ? 18.206 -4.124 -23.018 1.00 92.88 93 ALA A O 1
ATOM 688 N N . LEU A 1 94 ? 18.154 -6.313 -23.523 1.00 92.00 94 LEU A N 1
ATOM 689 C CA . LEU A 1 94 ? 19.326 -6.718 -22.757 1.00 92.00 94 LEU A CA 1
ATOM 690 C C . LEU A 1 94 ? 20.438 -7.095 -23.737 1.00 92.00 94 LEU A C 1
ATOM 692 O O . LEU A 1 94 ? 20.285 -8.006 -24.546 1.00 92.00 94 LEU A O 1
ATOM 696 N N . VAL A 1 95 ? 21.548 -6.371 -23.693 1.00 91.81 95 VAL A N 1
ATOM 697 C CA . VAL A 1 95 ? 22.632 -6.459 -24.668 1.00 91.81 95 VAL A CA 1
ATOM 698 C C . VAL A 1 95 ? 23.869 -7.040 -24.004 1.00 91.81 95 VAL A C 1
ATOM 700 O O . VAL A 1 95 ? 24.295 -6.583 -22.945 1.00 91.81 95 VAL A O 1
ATOM 703 N N . ARG A 1 96 ? 24.486 -8.025 -24.652 1.00 91.50 96 ARG A N 1
ATOM 704 C CA . ARG A 1 96 ? 25.807 -8.539 -24.291 1.00 91.50 96 ARG A CA 1
ATOM 705 C C . ARG A 1 96 ? 26.700 -8.506 -25.509 1.00 91.50 96 ARG A C 1
ATOM 707 O O . ARG A 1 96 ? 26.503 -9.259 -26.455 1.00 91.50 96 ARG A O 1
ATOM 714 N N . THR A 1 97 ? 27.699 -7.638 -25.466 1.00 90.19 97 THR A N 1
ATOM 715 C CA . THR A 1 97 ? 28.660 -7.478 -26.552 1.00 90.19 97 THR A CA 1
ATOM 716 C C . THR A 1 97 ? 29.976 -6.920 -26.034 1.00 90.19 97 THR A C 1
ATOM 718 O O . THR A 1 97 ? 30.003 -6.188 -25.042 1.00 90.19 97 THR A O 1
ATOM 721 N N . GLU A 1 98 ? 31.059 -7.237 -26.733 1.00 87.81 98 GLU A N 1
ATOM 722 C CA . GLU A 1 98 ? 32.349 -6.566 -26.578 1.00 87.81 98 GLU A CA 1
ATOM 723 C C . GLU A 1 98 ? 32.385 -5.227 -27.338 1.00 87.81 98 GLU A C 1
ATOM 725 O O . GLU A 1 98 ? 33.134 -4.322 -26.981 1.00 87.81 98 GLU A O 1
ATOM 730 N N . LYS A 1 99 ? 31.512 -5.040 -28.337 1.00 87.94 99 LYS A N 1
ATOM 731 C CA . LYS A 1 99 ? 31.412 -3.840 -29.186 1.00 87.94 99 LYS A CA 1
ATOM 732 C C . LYS A 1 99 ? 30.538 -2.746 -28.558 1.00 87.94 99 LYS A C 1
ATOM 734 O O . LYS A 1 99 ? 29.720 -2.129 -29.246 1.00 87.94 99 LYS A O 1
ATOM 739 N N . LYS A 1 100 ? 30.687 -2.502 -27.252 1.00 84.56 100 LYS A N 1
ATOM 740 C CA . LYS A 1 100 ? 29.865 -1.536 -26.494 1.00 84.56 100 LYS A CA 1
ATOM 741 C C . LYS A 1 100 ? 29.846 -0.157 -27.164 1.00 84.56 100 LYS A C 1
ATOM 743 O O . LYS A 1 100 ? 28.770 0.400 -27.356 1.00 84.56 100 LYS A O 1
ATOM 748 N N . ASP A 1 101 ? 30.995 0.336 -27.621 1.00 85.38 101 ASP A N 1
ATOM 749 C CA . ASP A 1 101 ? 31.109 1.657 -28.256 1.00 85.38 101 ASP A CA 1
ATOM 750 C C . ASP A 1 101 ? 30.259 1.790 -29.524 1.00 85.38 101 ASP A C 1
ATOM 752 O O . ASP A 1 101 ? 29.607 2.813 -29.716 1.00 85.38 101 ASP A O 1
ATOM 756 N N . ARG A 1 102 ? 30.168 0.734 -30.345 1.00 88.50 102 ARG A N 1
ATOM 757 C CA . ARG A 1 102 ? 29.297 0.728 -31.533 1.00 88.50 102 ARG A CA 1
ATOM 758 C C . ARG A 1 102 ? 27.818 0.763 -31.164 1.00 88.50 102 ARG A C 1
ATOM 760 O O . ARG A 1 102 ? 27.039 1.439 -31.828 1.00 88.50 102 ARG A O 1
ATOM 767 N N . VAL A 1 103 ? 27.420 0.070 -30.093 1.00 88.75 103 VAL A N 1
ATOM 768 C CA . VAL A 1 103 ? 26.034 0.125 -29.593 1.00 88.75 103 VAL A CA 1
ATOM 769 C C . VAL A 1 103 ? 25.693 1.524 -29.085 1.00 88.75 103 VAL A C 1
ATOM 771 O O . VAL A 1 103 ? 24.597 2.023 -29.338 1.00 88.75 103 VAL A O 1
ATOM 774 N N . LEU A 1 104 ? 26.628 2.171 -28.391 1.00 85.75 104 LEU A N 1
ATOM 775 C CA . LEU A 1 104 ? 26.459 3.528 -27.871 1.00 85.75 104 LEU A CA 1
ATOM 776 C C . LEU A 1 104 ? 26.437 4.575 -28.990 1.00 85.75 104 LEU A C 1
ATOM 778 O O . LEU A 1 104 ? 25.614 5.491 -28.964 1.00 85.75 104 LEU A O 1
ATOM 782 N N . GLU A 1 105 ? 27.279 4.413 -30.009 1.00 85.94 105 GLU A N 1
ATOM 783 C CA . GLU A 1 105 ? 27.261 5.230 -31.221 1.00 85.94 105 GLU A CA 1
ATOM 784 C C . GLU A 1 105 ? 25.902 5.116 -31.928 1.00 85.94 105 GLU A C 1
ATOM 786 O O . GLU A 1 105 ? 25.276 6.142 -32.214 1.00 85.94 105 GLU A O 1
ATOM 791 N N . ALA A 1 106 ? 25.388 3.893 -32.100 1.00 88.88 106 ALA A N 1
ATOM 792 C CA . ALA A 1 106 ? 24.051 3.641 -32.637 1.00 88.88 106 ALA A CA 1
ATOM 793 C C . ALA A 1 106 ? 22.952 4.309 -31.786 1.00 88.88 106 ALA A C 1
ATOM 795 O O . ALA A 1 106 ? 22.071 4.984 -32.322 1.00 88.88 106 ALA A O 1
ATOM 796 N N . LEU A 1 107 ? 23.021 4.206 -30.449 1.00 87.19 107 LEU A N 1
ATOM 797 C CA . LEU A 1 107 ? 22.083 4.875 -29.531 1.00 87.19 107 LEU A CA 1
ATOM 798 C C . LEU A 1 107 ? 22.099 6.403 -29.665 1.00 87.19 107 LEU A C 1
ATOM 800 O O . LEU A 1 107 ? 21.053 7.049 -29.553 1.00 87.19 107 LEU A O 1
ATOM 804 N N . SER A 1 108 ? 23.276 6.986 -29.903 1.00 83.12 108 SER A N 1
ATOM 805 C CA . SER A 1 108 ? 23.449 8.436 -30.037 1.00 83.12 108 SER A CA 1
ATOM 806 C C . SER A 1 108 ? 22.874 9.002 -31.346 1.00 83.12 108 SER A C 1
ATOM 808 O O . SER A 1 108 ? 22.532 10.189 -31.404 1.00 83.12 108 SER A O 1
ATOM 810 N N . ARG A 1 109 ? 22.757 8.161 -32.387 1.00 84.06 109 ARG A N 1
ATOM 811 C CA . ARG A 1 109 ? 22.333 8.542 -33.746 1.00 84.06 109 ARG A CA 1
ATOM 812 C C . ARG A 1 109 ? 20.910 8.145 -34.107 1.00 84.06 109 ARG A C 1
ATOM 814 O O . ARG A 1 109 ? 20.304 8.831 -34.928 1.00 84.06 109 ARG A O 1
ATOM 821 N N . CYS A 1 110 ? 20.390 7.053 -33.547 1.00 86.38 110 CYS A N 1
ATOM 822 C CA . CYS A 1 110 ? 19.075 6.534 -33.918 1.00 86.38 110 CYS A CA 1
ATOM 823 C C . CYS A 1 110 ? 17.974 7.575 -33.660 1.00 86.38 110 CYS A C 1
ATOM 825 O O . CYS A 1 110 ? 18.165 8.485 -32.860 1.00 86.38 110 CYS A O 1
ATOM 827 N N . ARG A 1 111 ? 16.804 7.460 -34.299 1.00 83.50 111 ARG A N 1
ATOM 828 C CA . ARG A 1 111 ? 15.606 8.307 -34.072 1.00 83.50 111 ARG A CA 1
ATOM 829 C C . ARG A 1 111 ? 14.602 7.725 -33.074 1.00 83.50 111 ARG A C 1
ATOM 831 O O . ARG A 1 111 ? 13.757 8.448 -32.560 1.00 83.50 111 ARG A O 1
ATOM 838 N N . GLY A 1 112 ? 14.744 6.450 -32.744 1.00 86.31 112 GLY A N 1
ATOM 839 C CA . GLY A 1 112 ? 13.906 5.757 -31.778 1.00 86.31 112 GLY A CA 1
ATOM 840 C C . GLY A 1 112 ? 14.319 4.291 -31.640 1.00 86.31 112 GLY A C 1
ATOM 841 O O . GLY A 1 112 ? 15.309 3.883 -32.254 1.00 86.31 112 GLY A O 1
ATOM 842 N N . PRO A 1 113 ? 13.560 3.500 -30.865 1.00 90.44 113 PRO A N 1
ATOM 843 C CA . PRO A 1 113 ? 13.886 2.102 -30.589 1.00 90.44 113 PRO A CA 1
ATOM 844 C C . PRO A 1 113 ? 13.959 1.226 -31.849 1.00 90.44 113 PRO A C 1
ATOM 846 O O . PRO A 1 113 ? 14.883 0.434 -31.985 1.00 90.44 113 PRO A O 1
ATOM 849 N N . GLU A 1 114 ? 13.052 1.419 -32.809 1.00 91.38 114 GLU A N 1
ATOM 850 C CA . GLU A 1 114 ? 13.028 0.651 -34.065 1.00 91.38 114 GLU A CA 1
ATOM 851 C C . GLU A 1 114 ? 14.261 0.925 -34.942 1.00 91.38 114 GLU A C 1
ATOM 853 O O . GLU A 1 114 ? 14.883 0.014 -35.487 1.00 91.38 114 GLU A O 1
ATOM 858 N N . ASP A 1 115 ? 14.644 2.201 -35.051 1.00 91.44 115 ASP A N 1
ATOM 859 C CA . ASP A 1 115 ? 15.824 2.634 -35.803 1.00 91.44 115 ASP A CA 1
ATOM 860 C C . ASP A 1 115 ? 17.106 2.094 -35.161 1.00 91.44 115 ASP A C 1
ATOM 862 O O . ASP A 1 115 ? 17.993 1.596 -35.849 1.00 91.44 115 ASP A O 1
ATOM 866 N N . TRP A 1 116 ? 17.158 2.116 -33.826 1.00 92.44 116 TRP A N 1
ATOM 867 C CA . TRP A 1 116 ? 18.257 1.540 -33.063 1.00 92.44 116 TRP A CA 1
ATOM 868 C C . TRP A 1 116 ? 18.375 0.028 -33.257 1.00 92.44 116 TRP A C 1
ATOM 870 O O . TRP A 1 116 ? 19.463 -0.466 -33.539 1.00 92.44 116 TRP A O 1
ATOM 880 N N . LYS A 1 117 ? 17.257 -0.702 -33.154 1.00 94.56 117 LYS A N 1
ATOM 881 C CA . LYS A 1 117 ? 17.201 -2.153 -33.365 1.00 94.56 117 LYS A CA 1
ATOM 882 C C . LYS A 1 117 ? 17.712 -2.538 -34.751 1.00 94.56 117 LYS A C 1
ATOM 884 O O . LYS A 1 117 ? 18.482 -3.489 -34.875 1.00 94.56 117 LYS A O 1
ATOM 889 N N . ARG A 1 118 ? 17.319 -1.785 -35.785 1.00 93.81 118 ARG A N 1
ATOM 890 C CA . ARG A 1 118 ? 17.804 -1.984 -37.157 1.00 93.81 118 ARG A CA 1
ATOM 891 C C . ARG A 1 118 ? 19.313 -1.765 -37.275 1.00 93.81 118 ARG A C 1
ATOM 893 O O . ARG A 1 118 ? 19.971 -2.557 -37.940 1.00 93.81 118 ARG A O 1
ATOM 900 N N . ASP A 1 119 ? 19.845 -0.716 -36.651 1.00 93.50 119 ASP A N 1
ATOM 901 C CA . ASP A 1 119 ? 21.275 -0.386 -36.697 1.00 93.50 119 ASP A CA 1
ATOM 902 C C . ASP A 1 119 ? 22.119 -1.475 -36.016 1.00 93.50 119 ASP A C 1
ATOM 904 O O . ASP A 1 119 ? 22.974 -2.099 -36.650 1.00 93.50 119 ASP A O 1
ATOM 908 N N . ILE A 1 120 ? 21.804 -1.817 -34.761 1.00 94.56 120 ILE A N 1
ATOM 909 C CA . ILE A 1 120 ? 22.568 -2.834 -34.022 1.00 94.56 120 ILE A CA 1
ATOM 910 C C . ILE A 1 120 ? 22.416 -4.242 -34.607 1.00 94.56 120 ILE A C 1
ATOM 912 O O . ILE A 1 120 ? 23.338 -5.048 -34.501 1.00 94.56 120 ILE A O 1
ATOM 916 N N . GLY A 1 121 ? 21.292 -4.531 -35.272 1.00 94.50 121 GLY A N 1
ATOM 917 C CA . GLY A 1 121 ? 21.064 -5.793 -35.978 1.00 94.50 121 GLY A CA 1
ATOM 918 C C . GLY A 1 121 ? 22.029 -6.036 -37.141 1.00 94.50 121 GLY A C 1
ATOM 919 O O . GLY A 1 121 ? 22.140 -7.163 -37.612 1.00 94.50 121 GLY A O 1
ATOM 920 N N . SER A 1 122 ? 22.766 -5.013 -37.588 1.00 94.50 122 SER A N 1
ATOM 921 C CA . SER A 1 122 ? 23.832 -5.180 -38.582 1.00 94.50 122 SER A CA 1
ATOM 922 C C . SER A 1 122 ? 25.104 -5.826 -38.014 1.00 94.50 122 SER A C 1
ATOM 924 O O . SER A 1 122 ? 25.941 -6.299 -38.783 1.00 94.50 122 SER A O 1
ATOM 926 N N . PHE A 1 123 ? 25.271 -5.861 -36.685 1.00 94.06 123 PHE A N 1
ATOM 927 C CA . PHE A 1 123 ? 26.483 -6.382 -36.042 1.00 94.06 123 PHE A CA 1
ATOM 928 C C . PHE A 1 123 ? 26.257 -7.210 -34.763 1.00 94.06 123 PHE A C 1
ATOM 930 O O . PHE A 1 123 ? 27.252 -7.682 -34.201 1.00 94.06 123 PHE A O 1
ATOM 937 N N . LEU A 1 124 ? 25.005 -7.399 -34.327 1.00 94.75 124 LEU A N 1
ATOM 938 C CA . LEU A 1 124 ? 24.584 -8.268 -33.220 1.00 94.75 124 LEU A CA 1
ATOM 939 C C . LEU A 1 124 ? 23.469 -9.224 -33.653 1.00 94.75 124 LEU A C 1
ATOM 941 O O . LEU A 1 124 ? 22.630 -8.883 -34.487 1.00 94.75 124 LEU A O 1
ATOM 945 N N . THR A 1 125 ? 23.412 -10.388 -33.008 1.00 96.06 125 THR A N 1
ATOM 946 C CA . THR A 1 125 ? 22.275 -11.309 -33.125 1.00 96.06 125 THR A CA 1
ATOM 947 C C . THR A 1 125 ? 21.081 -10.738 -32.366 1.00 96.06 125 THR A C 1
ATOM 949 O O . THR A 1 125 ? 21.211 -10.334 -31.210 1.00 96.06 125 THR A O 1
ATOM 952 N N . LEU A 1 126 ? 19.915 -10.695 -33.011 1.00 95.81 126 LEU A N 1
ATOM 953 C CA . LEU A 1 126 ? 18.680 -10.220 -32.393 1.00 95.81 126 LEU A CA 1
ATOM 954 C C . LEU A 1 126 ? 17.851 -11.411 -31.912 1.00 95.81 126 LEU A C 1
ATOM 956 O O . LEU A 1 126 ? 17.412 -12.230 -32.716 1.00 95.81 126 LEU A O 1
ATOM 960 N N . GLU A 1 127 ? 17.603 -11.472 -30.609 1.00 94.50 127 GLU A N 1
ATOM 961 C CA . GLU A 1 127 ? 16.740 -12.471 -29.978 1.00 94.50 127 GLU A CA 1
ATOM 962 C C . GLU A 1 127 ? 15.552 -11.793 -29.290 1.00 94.50 127 GLU A C 1
ATOM 964 O O . GLU A 1 127 ? 15.552 -10.581 -29.064 1.00 94.50 127 GLU A O 1
ATOM 969 N N . ALA A 1 128 ? 14.532 -12.575 -28.939 1.00 91.25 128 ALA A N 1
ATOM 970 C CA . ALA A 1 128 ? 13.355 -12.088 -28.229 1.00 91.25 128 ALA A CA 1
ATOM 971 C C . ALA A 1 128 ? 13.183 -12.808 -26.887 1.00 91.25 128 ALA A C 1
ATOM 973 O O . ALA A 1 128 ? 13.277 -14.031 -26.809 1.00 91.25 128 ALA A O 1
ATOM 974 N N . MET A 1 129 ? 12.870 -12.051 -25.838 1.00 90.00 129 MET A N 1
ATOM 975 C CA . MET A 1 129 ? 12.399 -12.571 -24.557 1.00 90.00 129 MET A CA 1
ATOM 976 C C . MET A 1 129 ? 10.913 -12.295 -24.376 1.00 90.00 129 MET A C 1
ATOM 978 O O . MET A 1 129 ? 10.396 -11.288 -24.841 1.00 90.00 129 MET A O 1
ATOM 982 N N . THR A 1 130 ? 10.209 -13.147 -23.646 1.00 87.56 130 THR A N 1
ATOM 983 C CA . THR A 1 130 ? 8.775 -12.966 -23.403 1.00 87.56 130 THR A CA 1
ATOM 984 C C . THR A 1 130 ? 8.519 -12.046 -22.212 1.00 87.56 130 THR A C 1
ATOM 986 O O . THR A 1 130 ? 8.876 -12.378 -21.077 1.00 87.56 130 THR A O 1
ATOM 989 N N . LEU A 1 131 ? 7.839 -10.927 -22.461 1.00 86.31 131 LEU A N 1
ATOM 990 C CA . LEU A 1 131 ? 7.137 -10.156 -21.438 1.00 86.31 131 LEU A CA 1
ATOM 991 C C . LEU A 1 131 ? 5.630 -10.316 -21.647 1.00 86.31 131 LEU A C 1
ATOM 993 O O . LEU A 1 131 ? 5.149 -10.278 -22.777 1.00 86.31 131 LEU A O 1
ATOM 997 N N . ASP A 1 132 ? 4.901 -10.496 -20.552 1.00 86.56 132 ASP A N 1
ATOM 998 C CA . ASP A 1 132 ? 3.444 -10.576 -20.561 1.00 86.56 132 ASP A CA 1
ATOM 999 C C . ASP A 1 132 ? 2.852 -9.154 -20.598 1.00 86.56 132 ASP A C 1
ATOM 1001 O O . ASP A 1 132 ? 3.510 -8.186 -20.211 1.00 86.56 132 ASP A O 1
ATOM 1005 N N . GLU A 1 133 ? 1.569 -9.013 -20.938 1.00 81.94 133 GLU A N 1
ATOM 1006 C CA . GLU A 1 133 ? 0.864 -7.713 -20.918 1.00 81.94 133 GLU A CA 1
ATOM 1007 C C . GLU A 1 133 ? 0.881 -7.017 -19.540 1.00 81.94 133 GLU A C 1
ATOM 1009 O O . GLU A 1 133 ? 0.749 -5.800 -19.427 1.00 81.94 133 GLU A O 1
ATOM 1014 N N . LYS A 1 134 ? 1.058 -7.783 -18.457 1.00 86.94 134 LYS A N 1
ATOM 1015 C CA . LYS A 1 134 ? 1.183 -7.259 -17.085 1.00 86.94 134 LYS A CA 1
ATOM 1016 C C . LYS A 1 134 ? 2.586 -6.746 -16.742 1.00 86.94 134 LYS A C 1
ATOM 1018 O O . LYS A 1 134 ? 2.769 -6.138 -15.688 1.00 86.94 134 LYS A O 1
ATOM 1023 N N . ASP A 1 135 ? 3.587 -7.036 -17.569 1.00 90.12 135 ASP A N 1
ATOM 1024 C CA . ASP A 1 135 ? 4.985 -6.713 -17.273 1.00 90.12 135 ASP A CA 1
ATOM 1025 C C . ASP A 1 135 ? 5.386 -5.313 -17.730 1.00 90.12 135 ASP A C 1
ATOM 1027 O O . ASP A 1 135 ? 6.382 -4.777 -17.241 1.00 90.12 135 ASP A O 1
ATOM 1031 N N . TRP A 1 136 ? 4.619 -4.706 -18.636 1.00 92.38 136 TRP A N 1
ATOM 1032 C CA . TRP A 1 136 ? 4.917 -3.384 -19.168 1.00 92.38 136 TRP A CA 1
ATOM 1033 C C . TRP A 1 136 ? 3.658 -2.637 -19.620 1.00 92.38 136 TRP A C 1
ATOM 1035 O O . TRP A 1 136 ? 2.608 -3.231 -19.844 1.00 92.38 136 TRP A O 1
ATOM 1045 N N . ALA A 1 137 ? 3.772 -1.317 -19.747 1.00 92.69 137 ALA A N 1
ATOM 1046 C CA . ALA A 1 137 ? 2.726 -0.448 -20.276 1.00 92.69 137 ALA A CA 1
ATOM 1047 C C . ALA A 1 137 ? 3.326 0.645 -21.176 1.00 92.69 137 ALA A C 1
ATOM 1049 O O . ALA A 1 137 ? 4.381 1.185 -20.825 1.00 92.69 137 ALA A O 1
ATOM 1050 N N . PRO A 1 138 ? 2.680 1.001 -22.304 1.00 91.44 138 PRO A N 1
ATOM 1051 C CA . PRO A 1 138 ? 3.129 2.092 -23.162 1.00 91.44 138 PRO A CA 1
ATOM 1052 C C . PRO A 1 138 ? 3.055 3.445 -22.444 1.00 91.44 138 PRO A C 1
ATOM 1054 O O . PRO A 1 138 ? 2.202 3.679 -21.585 1.00 91.44 138 PRO A O 1
ATOM 1057 N N . ALA A 1 139 ? 3.980 4.328 -22.804 1.00 89.00 139 ALA A N 1
ATOM 1058 C CA . ALA A 1 139 ? 4.102 5.687 -22.285 1.00 89.00 139 ALA A CA 1
ATOM 1059 C C . ALA A 1 139 ? 4.650 6.654 -23.351 1.00 89.00 139 ALA A C 1
ATOM 1061 O O . ALA A 1 139 ? 5.292 7.648 -23.015 1.00 89.00 139 ALA A O 1
ATOM 1062 N N . ALA A 1 140 ? 4.461 6.331 -24.633 1.00 84.50 140 ALA A N 1
ATOM 1063 C CA . ALA A 1 140 ? 5.064 7.052 -25.748 1.00 84.50 140 ALA A CA 1
ATOM 1064 C C . ALA A 1 140 ? 4.263 8.306 -26.126 1.00 84.50 140 ALA A C 1
ATOM 1066 O O . ALA A 1 140 ? 4.848 9.313 -26.516 1.00 84.50 140 ALA A O 1
ATOM 1067 N N . ALA A 1 141 ? 2.934 8.247 -26.017 1.00 84.62 141 ALA A N 1
ATOM 1068 C CA . ALA A 1 141 ? 2.027 9.285 -26.489 1.00 84.62 141 ALA A CA 1
ATOM 1069 C C . ALA A 1 141 ? 1.287 10.009 -25.358 1.00 84.62 141 ALA A C 1
ATOM 1071 O O . ALA A 1 141 ? 1.205 9.556 -24.210 1.00 84.62 141 ALA A O 1
ATOM 1072 N N . GLU A 1 142 ? 0.688 11.159 -25.694 1.00 82.25 142 GLU A N 1
ATOM 1073 C CA . GLU A 1 142 ? -0.164 11.897 -24.760 1.00 82.25 142 GLU A CA 1
ATOM 1074 C C . GLU A 1 142 ? -1.301 11.011 -24.233 1.00 82.25 142 GLU A C 1
ATOM 1076 O O . GLU A 1 142 ? -1.527 10.909 -23.023 1.00 82.25 142 GLU A O 1
ATOM 1081 N N . SER A 1 143 ? -1.940 10.330 -25.182 1.00 87.50 143 SER A N 1
ATOM 1082 C CA . SER A 1 143 ? -3.080 9.434 -25.029 1.00 87.50 143 SER A CA 1
ATOM 1083 C C . SER A 1 143 ? -2.828 8.231 -24.122 1.00 87.50 143 SER A C 1
ATOM 1085 O O . SER A 1 143 ? -3.793 7.638 -23.640 1.00 87.50 143 SER A O 1
ATOM 1087 N N . ASP A 1 144 ? -1.568 7.876 -23.857 1.00 89.44 144 ASP A N 1
ATOM 1088 C CA . ASP A 1 144 ? -1.223 6.689 -23.068 1.00 89.44 144 ASP A CA 1
ATOM 1089 C C . ASP A 1 144 ? -1.374 6.931 -21.562 1.00 89.44 144 ASP A C 1
ATOM 1091 O O . ASP A 1 144 ? -1.558 5.985 -20.796 1.00 89.44 144 ASP A O 1
ATOM 1095 N N . VAL A 1 145 ? -1.341 8.191 -21.110 1.00 88.50 145 VAL A N 1
ATOM 1096 C CA . VAL A 1 145 ? -1.320 8.530 -19.676 1.00 88.50 145 VAL A CA 1
ATOM 1097 C C . VAL A 1 145 ? -2.514 7.965 -18.911 1.00 88.50 145 VAL A C 1
ATOM 1099 O O . VAL A 1 145 ? -2.279 7.278 -17.918 1.00 88.50 145 VAL A O 1
ATOM 1102 N N . PRO A 1 146 ? -3.777 8.132 -19.351 1.00 91.06 146 PRO A N 1
ATOM 1103 C CA . PRO A 1 146 ? -4.908 7.555 -18.630 1.00 91.06 146 PRO A CA 1
ATOM 1104 C C . PRO A 1 146 ? -4.817 6.028 -18.499 1.00 91.06 146 PRO A C 1
ATOM 1106 O O . PRO A 1 146 ? -5.241 5.463 -17.489 1.00 91.06 146 PRO A O 1
ATOM 1109 N N . PHE A 1 147 ? -4.282 5.342 -19.514 1.00 92.50 147 PHE A N 1
ATOM 1110 C CA . PHE A 1 147 ? -4.047 3.901 -19.446 1.00 92.50 147 PHE A CA 1
ATOM 1111 C C . PHE A 1 147 ? -2.940 3.574 -18.442 1.00 92.50 147 PHE A C 1
ATOM 1113 O O . PHE A 1 147 ? -3.153 2.741 -17.558 1.00 92.50 147 PHE A O 1
ATOM 1120 N N . LEU A 1 148 ? -1.803 4.264 -18.541 1.00 92.06 148 LEU A N 1
ATOM 1121 C CA . LEU A 1 148 ? -0.636 4.061 -17.692 1.00 92.06 148 LEU A CA 1
ATOM 1122 C C . LEU A 1 148 ? -0.956 4.314 -16.213 1.00 92.06 148 LEU A C 1
ATOM 1124 O O . LEU A 1 148 ? -0.570 3.516 -15.365 1.00 92.06 148 LEU A O 1
ATOM 1128 N N . GLU A 1 149 ? -1.714 5.362 -15.886 1.00 93.00 149 GLU A N 1
ATOM 1129 C CA . GLU A 1 149 ? -2.153 5.634 -14.512 1.00 93.00 149 GLU A CA 1
ATOM 1130 C C . GLU A 1 149 ? -3.008 4.496 -13.954 1.00 93.00 149 GLU A C 1
ATOM 1132 O O . GLU A 1 149 ? -2.740 3.987 -12.864 1.00 93.00 149 GLU A O 1
ATOM 1137 N N . ARG A 1 150 ? -4.004 4.035 -14.721 1.00 92.50 150 ARG A N 1
ATOM 1138 C CA . ARG A 1 150 ? -4.847 2.899 -14.319 1.00 92.50 150 ARG A CA 1
ATOM 1139 C C . ARG A 1 150 ? -4.054 1.606 -14.193 1.00 92.50 150 ARG A C 1
ATOM 1141 O O . ARG A 1 150 ? -4.421 0.755 -13.386 1.00 92.50 150 ARG A O 1
ATOM 1148 N N . TRP A 1 151 ? -3.042 1.409 -15.029 1.00 93.00 151 TRP A N 1
ATOM 1149 C CA . TRP A 1 151 ? -2.176 0.235 -14.985 1.00 93.00 151 TRP A CA 1
ATOM 1150 C C . TRP A 1 151 ? -1.272 0.270 -13.742 1.00 93.00 151 TRP A C 1
ATOM 1152 O O . TRP A 1 151 ? -1.237 -0.701 -12.989 1.00 93.00 151 TRP A O 1
ATOM 1162 N N . LEU A 1 152 ? -0.659 1.423 -13.446 1.00 92.62 152 LEU A N 1
ATOM 1163 C CA . LEU A 1 152 ? 0.169 1.635 -12.254 1.00 92.62 152 LEU A CA 1
ATOM 1164 C C . LEU A 1 152 ? -0.627 1.442 -10.960 1.00 92.62 152 LEU A C 1
ATOM 1166 O O . LEU A 1 152 ? -0.169 0.733 -10.069 1.00 92.62 152 LEU A O 1
ATOM 1170 N N . LEU A 1 153 ? -1.821 2.036 -10.861 1.00 91.69 153 LEU A N 1
ATOM 1171 C CA . LEU A 1 153 ? -2.680 1.918 -9.678 1.00 91.69 153 LEU A CA 1
ATOM 1172 C C . LEU A 1 153 ? -3.161 0.478 -9.463 1.00 91.69 153 LEU A C 1
ATOM 1174 O O . LEU A 1 153 ? -3.148 -0.009 -8.336 1.00 91.69 153 LEU A O 1
ATOM 1178 N N . ARG A 1 154 ? -3.530 -0.238 -10.535 1.00 87.88 154 ARG A N 1
ATOM 1179 C CA . ARG A 1 154 ? -3.910 -1.659 -10.441 1.00 87.88 154 ARG A CA 1
ATOM 1180 C C . ARG A 1 154 ? -2.757 -2.535 -9.960 1.00 87.88 154 ARG A C 1
ATOM 1182 O O . ARG A 1 154 ? -2.991 -3.440 -9.167 1.00 87.88 154 ARG A O 1
ATOM 1189 N N . GLY A 1 155 ? -1.526 -2.225 -10.366 1.00 85.50 155 GLY A N 1
ATOM 1190 C CA . GLY A 1 155 ? -0.326 -2.922 -9.902 1.00 85.50 155 GLY A CA 1
ATOM 1191 C C . GLY A 1 155 ? -0.017 -2.758 -8.406 1.00 85.50 155 GLY A C 1
ATOM 1192 O O . GLY A 1 155 ? 0.851 -3.462 -7.896 1.00 85.50 155 GLY A O 1
ATOM 1193 N N . LEU A 1 156 ? -0.698 -1.850 -7.690 1.00 83.94 156 LEU A N 1
ATOM 1194 C CA . LEU A 1 156 ? -0.517 -1.662 -6.244 1.00 83.94 156 LEU A CA 1
ATOM 1195 C C . LEU A 1 156 ? -1.345 -2.631 -5.390 1.00 83.94 156 LEU A C 1
ATOM 1197 O O . LEU A 1 156 ? -1.020 -2.798 -4.211 1.00 83.94 156 LEU A O 1
ATOM 1201 N N . VAL A 1 157 ? -2.397 -3.236 -5.952 1.00 78.50 157 VAL A N 1
ATOM 1202 C CA . VAL A 1 157 ? -3.295 -4.150 -5.230 1.00 78.50 157 VAL A CA 1
ATOM 1203 C C . VAL A 1 157 ? -2.609 -5.500 -5.059 1.00 78.50 157 VAL A C 1
ATOM 1205 O O . VAL A 1 157 ? -2.185 -6.112 -6.038 1.00 78.50 157 VAL A O 1
ATOM 1208 N N . LYS A 1 158 ? -2.497 -5.982 -3.817 1.00 68.50 158 LYS A N 1
ATOM 1209 C CA . LYS A 1 158 ? -1.892 -7.290 -3.532 1.00 68.50 158 LYS A CA 1
ATOM 1210 C C . LYS A 1 158 ? -2.937 -8.408 -3.575 1.00 68.50 158 LYS A C 1
ATOM 1212 O O . LYS A 1 158 ? -4.032 -8.287 -3.024 1.00 68.50 158 LYS A O 1
ATOM 1217 N N . ASP A 1 159 ? -2.546 -9.565 -4.107 1.00 56.47 159 ASP A N 1
ATOM 1218 C CA . ASP A 1 159 ? -3.396 -10.766 -4.144 1.00 56.47 159 ASP A CA 1
ATOM 1219 C C . ASP A 1 159 ? -3.714 -11.340 -2.752 1.00 56.47 159 ASP A C 1
ATOM 1221 O O . ASP A 1 159 ? -4.656 -12.115 -2.600 1.00 56.47 159 ASP A O 1
ATOM 1225 N N . THR A 1 160 ? -2.990 -10.933 -1.710 1.00 53.12 160 THR A N 1
ATOM 1226 C CA . THR A 1 160 ? -3.147 -11.436 -0.335 1.00 53.12 160 THR A CA 1
ATOM 1227 C C . THR A 1 160 ? -4.171 -10.665 0.509 1.00 53.12 160 THR A C 1
ATOM 1229 O O . THR A 1 160 ? -4.342 -10.970 1.685 1.00 53.12 160 THR A O 1
ATOM 1232 N N . GLU A 1 161 ? -4.838 -9.649 -0.043 1.00 59.16 161 GLU A N 1
ATOM 1233 C CA . GLU A 1 161 ? -5.739 -8.772 0.725 1.00 59.16 161 GLU A CA 1
ATOM 1234 C C . GLU A 1 161 ? -7.135 -9.370 1.009 1.00 59.16 161 GLU A C 1
ATOM 1236 O O . GLU A 1 161 ? -7.608 -10.273 0.308 1.00 59.16 161 GLU A O 1
ATOM 1241 N N . GLY A 1 162 ? -7.797 -8.850 2.056 1.00 56.91 162 GLY A N 1
ATOM 1242 C CA . GLY A 1 162 ? -9.155 -9.218 2.482 1.00 56.91 162 GLY A CA 1
ATOM 1243 C C . GLY A 1 162 ? -10.222 -9.005 1.404 1.00 56.91 162 GLY A C 1
ATOM 1244 O O . GLY A 1 162 ? -10.024 -8.220 0.479 1.00 56.91 162 GLY A O 1
ATOM 1245 N N . PHE A 1 163 ? -11.359 -9.707 1.497 1.00 53.94 163 PHE A N 1
ATOM 1246 C CA . PHE A 1 163 ? -12.385 -9.645 0.447 1.00 53.94 163 PHE A CA 1
ATOM 1247 C C . PHE A 1 163 ? -12.988 -8.239 0.338 1.00 53.94 163 PHE A C 1
ATOM 1249 O O . PHE A 1 163 ? -13.016 -7.685 -0.761 1.00 53.94 163 PHE A O 1
ATOM 1256 N N . MET A 1 164 ? -13.416 -7.633 1.453 1.00 55.91 164 MET A N 1
ATOM 1257 C CA . MET A 1 164 ? -13.995 -6.283 1.422 1.00 55.91 164 MET A CA 1
ATOM 1258 C C . MET A 1 164 ? -12.931 -5.218 1.174 1.00 55.91 164 MET A C 1
ATOM 1260 O O . MET A 1 164 ? -13.178 -4.280 0.412 1.00 55.91 164 MET A O 1
ATOM 1264 N N . SER A 1 165 ? -11.721 -5.424 1.702 1.00 61.62 165 SER A N 1
ATOM 1265 C CA . SER A 1 165 ? -10.576 -4.568 1.387 1.00 61.62 165 SER A CA 1
ATOM 1266 C C . SER A 1 165 ? -10.335 -4.484 -0.129 1.00 61.62 165 SER A C 1
ATOM 1268 O O . SER A 1 165 ? -10.355 -3.392 -0.693 1.00 61.62 165 SER A O 1
ATOM 1270 N N . LYS A 1 166 ? -10.272 -5.619 -0.841 1.00 61.09 166 LYS A N 1
ATOM 1271 C CA . LYS A 1 166 ? -10.101 -5.646 -2.307 1.00 61.09 166 LYS A CA 1
ATOM 1272 C C . LYS A 1 166 ? -11.245 -4.987 -3.083 1.00 61.09 166 LYS A C 1
ATOM 1274 O O . LYS A 1 166 ? -11.000 -4.343 -4.102 1.00 61.09 166 LYS A O 1
ATOM 1279 N N . HIS A 1 167 ? -12.494 -5.179 -2.656 1.00 64.44 167 HIS A N 1
ATOM 1280 C CA . HIS A 1 167 ? -13.659 -4.808 -3.470 1.00 64.44 167 HIS A CA 1
ATOM 1281 C C . HIS A 1 167 ? -14.214 -3.409 -3.190 1.00 64.44 167 HIS A C 1
ATOM 1283 O O . HIS A 1 167 ? -14.859 -2.850 -4.087 1.00 64.44 167 HIS A O 1
ATOM 1289 N N . LEU A 1 168 ? -13.967 -2.847 -2.002 1.00 74.44 168 LEU A N 1
ATOM 1290 C CA . LEU A 1 168 ? -14.483 -1.543 -1.584 1.00 74.44 168 LEU A CA 1
ATOM 1291 C C . LEU A 1 168 ? -13.364 -0.592 -1.155 1.00 74.44 168 LEU A C 1
ATOM 1293 O O . LEU A 1 168 ? -13.167 0.430 -1.811 1.00 74.44 168 LEU A O 1
ATOM 1297 N N . GLU A 1 169 ? -12.605 -0.934 -0.111 1.00 80.31 169 GLU A N 1
ATOM 1298 C CA . GLU A 1 169 ? -11.594 -0.029 0.463 1.00 80.31 169 GLU A CA 1
ATOM 1299 C C . GLU A 1 169 ? -10.537 0.334 -0.569 1.00 80.31 169 GLU A C 1
ATOM 1301 O O . GLU A 1 169 ? -10.251 1.512 -0.743 1.00 80.31 169 GLU A O 1
ATOM 1306 N N . ARG A 1 170 ? -10.049 -0.646 -1.340 1.00 83.31 170 ARG A N 1
ATOM 1307 C CA . ARG A 1 170 ? -9.038 -0.420 -2.377 1.00 83.31 170 ARG A CA 1
ATOM 1308 C C . ARG A 1 170 ? -9.517 0.433 -3.529 1.00 83.31 170 ARG A C 1
ATOM 1310 O O . ARG A 1 170 ? -8.733 1.175 -4.106 1.00 83.31 170 ARG A O 1
ATOM 1317 N N . LYS A 1 171 ? -10.803 0.380 -3.873 1.00 85.81 171 LYS A N 1
ATOM 1318 C CA . LYS A 1 171 ? -11.341 1.282 -4.900 1.00 85.81 171 LYS A CA 1
ATOM 1319 C C . LYS A 1 171 ? -11.306 2.725 -4.412 1.00 85.81 171 LYS A C 1
ATOM 1321 O O . LYS A 1 171 ? -10.969 3.618 -5.186 1.00 85.81 171 LYS A O 1
ATOM 1326 N N . ILE A 1 172 ? -11.632 2.937 -3.139 1.00 88.06 172 ILE A N 1
ATOM 1327 C CA . ILE A 1 172 ? -11.650 4.266 -2.529 1.00 88.06 172 ILE A CA 1
ATOM 1328 C C . ILE A 1 172 ? -10.220 4.757 -2.282 1.00 88.06 172 ILE A C 1
ATOM 1330 O O . ILE A 1 172 ? -9.902 5.872 -2.687 1.00 88.06 172 ILE A O 1
ATOM 1334 N N . SER A 1 173 ? -9.340 3.934 -1.705 1.00 90.56 173 SER A N 1
ATOM 1335 C CA . SER A 1 173 ? -7.945 4.300 -1.442 1.00 90.56 173 SER A CA 1
ATOM 1336 C C . SER A 1 173 ? -7.198 4.597 -2.737 1.00 90.56 173 SER A C 1
ATOM 1338 O O . SER A 1 173 ? -6.614 5.665 -2.846 1.00 90.56 173 SER A O 1
ATOM 1340 N N . LEU A 1 174 ? -7.324 3.769 -3.784 1.00 91.06 174 LEU A N 1
ATOM 1341 C CA . LEU A 1 174 ? -6.677 4.045 -5.072 1.00 91.06 174 LEU A CA 1
ATOM 1342 C C . LEU A 1 174 ? -7.224 5.307 -5.736 1.00 91.06 174 LEU A C 1
ATOM 1344 O O . LEU A 1 174 ? -6.467 6.043 -6.372 1.00 91.06 174 LEU A O 1
ATOM 1348 N N . PHE A 1 175 ? -8.524 5.580 -5.590 1.00 92.12 175 PHE A N 1
ATOM 1349 C CA . PHE A 1 175 ? -9.099 6.836 -6.055 1.00 92.12 175 PHE A CA 1
ATOM 1350 C C . PHE A 1 175 ? -8.482 8.027 -5.315 1.00 92.12 175 PHE A C 1
ATOM 1352 O O . PHE A 1 175 ? -8.012 8.962 -5.963 1.00 92.12 175 PHE A O 1
ATOM 1359 N N . VAL A 1 176 ? -8.410 7.984 -3.985 1.00 93.06 176 VAL A N 1
ATOM 1360 C CA . VAL A 1 176 ? -7.780 9.037 -3.176 1.00 93.06 176 VAL A CA 1
ATOM 1361 C C . VAL A 1 176 ? -6.292 9.174 -3.521 1.00 93.06 176 VAL A C 1
ATOM 1363 O O . VAL A 1 176 ? -5.842 10.268 -3.862 1.00 93.06 176 VAL A O 1
ATOM 1366 N N . THR A 1 177 ? -5.546 8.070 -3.553 1.00 93.69 177 THR A N 1
ATOM 1367 C CA . THR A 1 177 ? -4.141 8.000 -3.966 1.00 93.69 177 THR A CA 1
ATOM 1368 C C . THR A 1 177 ? -3.938 8.621 -5.342 1.00 93.69 177 THR A C 1
ATOM 1370 O O . THR A 1 177 ? -3.000 9.394 -5.508 1.00 93.69 177 THR A O 1
ATOM 1373 N N . SER A 1 178 ? -4.814 8.368 -6.321 1.00 92.69 178 SER A N 1
ATOM 1374 C CA . SER A 1 178 ? -4.691 8.967 -7.661 1.00 92.69 178 SER A CA 1
ATOM 1375 C C . SER A 1 178 ? -4.691 10.499 -7.623 1.00 92.69 178 SER A C 1
ATOM 1377 O O . SER A 1 178 ? -3.922 11.138 -8.339 1.00 92.69 178 SER A O 1
ATOM 1379 N N . ARG A 1 179 ? -5.485 11.099 -6.727 1.00 92.88 179 ARG A N 1
ATOM 1380 C CA . ARG A 1 179 ? -5.562 12.554 -6.531 1.00 92.88 179 ARG A CA 1
ATOM 1381 C C . ARG A 1 179 ? -4.406 13.101 -5.693 1.00 92.88 179 ARG A C 1
ATOM 1383 O O . ARG A 1 179 ? -3.929 14.198 -5.964 1.00 92.88 179 ARG A O 1
ATOM 1390 N N . LEU A 1 180 ? -3.935 12.340 -4.705 1.00 92.19 180 LEU A N 1
ATOM 1391 C CA . LEU A 1 180 ? -2.822 12.732 -3.835 1.00 92.19 180 LEU A CA 1
ATOM 1392 C C . LEU A 1 180 ? -1.445 12.499 -4.467 1.00 92.19 180 LEU A C 1
ATOM 1394 O O . LEU A 1 180 ? -0.475 13.154 -4.089 1.00 92.19 180 LEU A O 1
ATOM 1398 N N . ALA A 1 181 ? -1.327 11.588 -5.433 1.00 89.38 181 ALA A N 1
ATOM 1399 C CA . ALA A 1 181 ? -0.044 11.197 -6.005 1.00 89.38 181 ALA A CA 1
ATOM 1400 C C . ALA A 1 181 ? 0.676 12.375 -6.674 1.00 89.38 181 ALA A C 1
ATOM 1402 O O . ALA A 1 181 ? 1.897 12.474 -6.570 1.00 89.38 181 ALA A O 1
ATOM 1403 N N . GLY A 1 182 ? -0.066 13.301 -7.289 1.00 86.06 182 GLY A N 1
ATOM 1404 C CA . GLY A 1 182 ? 0.487 14.534 -7.860 1.00 86.06 182 GLY A CA 1
ATOM 1405 C C . GLY A 1 182 ? 0.934 15.576 -6.826 1.00 86.06 182 GLY A C 1
ATOM 1406 O O . GLY A 1 182 ? 1.711 16.466 -7.161 1.00 86.06 182 GLY A O 1
ATOM 1407 N N . LEU A 1 183 ? 0.486 15.464 -5.574 1.00 89.38 183 LEU A N 1
ATOM 1408 C CA . LEU A 1 183 ? 0.790 16.411 -4.502 1.00 89.38 183 LEU A CA 1
ATOM 1409 C C . LEU A 1 183 ? 2.069 16.014 -3.740 1.00 89.38 183 LEU A C 1
ATOM 1411 O O . LEU A 1 183 ? 2.422 14.829 -3.691 1.00 89.38 183 LEU A O 1
ATOM 1415 N N . PRO A 1 184 ? 2.759 16.966 -3.082 1.00 88.31 184 PRO A N 1
ATOM 1416 C CA . PRO A 1 184 ? 3.942 16.701 -2.257 1.00 88.31 184 PRO A CA 1
ATOM 1417 C C . PRO A 1 184 ? 3.588 16.102 -0.878 1.00 88.31 184 PRO A C 1
ATOM 1419 O O . PRO A 1 184 ? 4.178 16.458 0.136 1.00 88.31 184 PRO A O 1
ATOM 1422 N N . VAL A 1 185 ? 2.615 15.188 -0.822 1.00 90.44 185 VAL A N 1
ATOM 1423 C CA . VAL A 1 185 ? 2.250 14.460 0.402 1.00 90.44 185 VAL A CA 1
ATOM 1424 C C . VAL A 1 185 ? 3.215 13.290 0.595 1.00 90.44 185 VAL A C 1
ATOM 1426 O O . VAL A 1 185 ? 3.414 12.488 -0.327 1.00 90.44 185 VAL A O 1
ATOM 1429 N N . SER A 1 186 ? 3.829 13.204 1.779 1.00 92.88 186 SER A N 1
ATOM 1430 C CA . SER A 1 186 ? 4.695 12.084 2.160 1.00 92.88 186 SER A CA 1
ATOM 1431 C C . SER A 1 186 ? 3.872 10.919 2.730 1.00 92.88 186 SER A C 1
ATOM 1433 O O . SER A 1 186 ? 2.828 11.164 3.339 1.00 92.88 186 SER A O 1
ATOM 1435 N N . PRO A 1 187 ? 4.333 9.660 2.586 1.00 92.75 187 PRO A N 1
ATOM 1436 C CA . PRO A 1 187 ? 3.663 8.507 3.190 1.00 92.75 187 PRO A CA 1
ATOM 1437 C C . PRO A 1 187 ? 3.447 8.678 4.696 1.00 92.75 187 PRO A C 1
ATOM 1439 O O . PRO A 1 187 ? 2.324 8.585 5.163 1.00 92.75 187 PRO A O 1
ATOM 1442 N N . ASN A 1 188 ? 4.490 9.070 5.433 1.00 94.25 188 ASN A N 1
ATOM 1443 C CA . ASN A 1 188 ? 4.403 9.247 6.884 1.00 94.25 188 ASN A CA 1
ATOM 1444 C C . ASN A 1 188 ? 3.390 10.331 7.290 1.00 94.25 188 ASN A C 1
ATOM 1446 O O . ASN A 1 188 ? 2.730 10.197 8.315 1.00 94.25 188 ASN A O 1
ATOM 1450 N N . ALA A 1 189 ? 3.257 11.414 6.512 1.00 94.88 189 ALA A N 1
ATOM 1451 C CA . ALA A 1 189 ? 2.228 12.417 6.778 1.00 94.88 189 ALA A CA 1
ATOM 1452 C C . ALA A 1 189 ? 0.825 11.826 6.589 1.00 94.88 189 ALA A C 1
ATOM 1454 O O . ALA A 1 189 ? -0.061 12.099 7.394 1.00 94.88 189 ALA A O 1
ATOM 1455 N N . MET A 1 190 ? 0.638 10.988 5.567 1.00 95.38 190 MET A N 1
ATOM 1456 C CA . MET A 1 190 ? -0.623 10.291 5.331 1.00 95.38 190 MET A CA 1
ATOM 1457 C C . MET A 1 190 ? -0.960 9.318 6.471 1.00 95.38 190 MET A C 1
ATOM 1459 O O . MET A 1 190 ? -2.096 9.339 6.938 1.00 95.38 190 MET A O 1
ATOM 1463 N N . THR A 1 191 ? 0.025 8.576 6.991 1.00 93.94 191 THR A N 1
ATOM 1464 C CA . THR A 1 191 ? -0.121 7.728 8.190 1.00 93.94 191 THR A CA 1
ATOM 1465 C C . THR A 1 191 ? -0.571 8.533 9.413 1.00 93.94 191 THR A C 1
ATOM 1467 O O . THR A 1 191 ? -1.478 8.146 10.142 1.00 93.94 191 THR A O 1
ATOM 1470 N N . LEU A 1 192 ? 0.035 9.700 9.658 1.00 96.62 192 LEU A N 1
ATOM 1471 C CA . LEU A 1 192 ? -0.347 10.544 10.797 1.00 96.62 192 LEU A CA 1
ATOM 1472 C C . LEU A 1 192 ? -1.754 11.134 10.632 1.00 96.62 192 LEU A C 1
ATOM 1474 O O . LEU A 1 192 ? -2.500 11.226 11.607 1.00 96.62 192 LEU A O 1
ATOM 1478 N N . ILE A 1 193 ? -2.131 11.515 9.407 1.00 96.31 193 ILE A N 1
ATOM 1479 C CA . ILE A 1 193 ? -3.479 12.003 9.090 1.00 96.31 193 ILE A CA 1
ATOM 1480 C C . ILE A 1 193 ? -4.509 10.890 9.300 1.00 96.31 193 ILE A C 1
ATOM 1482 O O . ILE A 1 193 ? -5.522 11.125 9.962 1.00 96.31 193 ILE A O 1
ATOM 1486 N N . SER A 1 194 ? -4.257 9.686 8.771 1.00 96.19 194 SER A N 1
ATOM 1487 C CA . SER A 1 194 ? -5.158 8.546 8.950 1.00 96.19 194 SER A CA 1
ATOM 1488 C C . SER A 1 194 ? -5.303 8.232 10.440 1.00 96.19 194 SER A C 1
ATOM 1490 O O . SER A 1 194 ? -6.430 8.120 10.922 1.00 96.19 194 SER A O 1
ATOM 1492 N N . ALA A 1 195 ? -4.201 8.157 11.190 1.00 97.31 195 ALA A N 1
ATOM 1493 C CA . ALA A 1 195 ? -4.216 7.887 12.624 1.00 97.31 195 ALA A CA 1
ATOM 1494 C C . ALA A 1 195 ? -4.990 8.959 13.404 1.00 97.31 195 ALA A C 1
ATOM 1496 O O . ALA A 1 195 ? -5.808 8.628 14.259 1.00 97.31 195 ALA A O 1
ATOM 1497 N N . GLY A 1 196 ? -4.802 10.242 13.077 1.00 98.31 196 GLY A N 1
ATOM 1498 C CA . GLY A 1 196 ? -5.552 11.343 13.684 1.00 98.31 196 GLY A CA 1
ATOM 1499 C C . GLY A 1 196 ? -7.065 11.221 13.473 1.00 98.31 196 GLY A C 1
ATOM 1500 O O . GLY A 1 196 ? -7.834 11.417 14.414 1.00 98.31 196 GLY A O 1
ATOM 1501 N N . ILE A 1 197 ? -7.498 10.824 12.272 1.00 98.19 197 ILE A N 1
ATOM 1502 C CA . ILE A 1 197 ? -8.910 10.543 11.965 1.00 98.19 197 ILE A CA 1
ATOM 1503 C C . ILE A 1 197 ? -9.422 9.357 12.793 1.00 98.19 197 ILE A C 1
ATOM 1505 O O . ILE A 1 197 ? -10.512 9.428 13.363 1.00 98.19 197 ILE A O 1
ATOM 1509 N N . GLY A 1 198 ? -8.623 8.296 12.912 1.00 97.94 198 GLY A N 1
ATOM 1510 C CA . GLY A 1 198 ? -8.951 7.123 13.720 1.00 97.94 198 GLY A CA 1
ATOM 1511 C C . GLY A 1 198 ? -9.107 7.458 15.204 1.00 97.94 198 GLY A C 1
ATOM 1512 O O . GLY A 1 198 ? -10.083 7.049 15.830 1.00 97.94 198 GLY A O 1
ATOM 1513 N N . LEU A 1 199 ? -8.200 8.266 15.759 1.00 98.50 199 LEU A N 1
ATOM 1514 C CA . LEU A 1 199 ? -8.258 8.743 17.144 1.00 98.50 199 LEU A CA 1
ATOM 1515 C C . LEU A 1 199 ? -9.440 9.688 17.388 1.00 98.50 199 LEU A C 1
ATOM 1517 O O . LEU A 1 199 ? -10.084 9.603 18.434 1.00 98.50 199 LEU A O 1
ATOM 1521 N N . ALA A 1 200 ? -9.772 10.552 16.425 1.00 98.44 200 ALA A N 1
ATOM 1522 C CA . ALA A 1 200 ? -10.989 11.358 16.489 1.00 98.44 200 ALA A CA 1
ATOM 1523 C C . ALA A 1 200 ? -12.241 10.464 16.510 1.00 98.44 200 ALA A C 1
ATOM 1525 O O . ALA A 1 200 ? -13.140 10.687 17.318 1.00 98.44 200 ALA A O 1
ATOM 1526 N N . GLY A 1 201 ? -12.267 9.406 15.692 1.00 98.00 201 GLY A N 1
ATOM 1527 C CA . GLY A 1 201 ? -13.308 8.378 15.731 1.00 98.00 201 GLY A CA 1
ATOM 1528 C C . GLY A 1 201 ? -13.391 7.668 17.082 1.00 98.00 201 GLY A C 1
ATOM 1529 O O . GLY A 1 201 ? -14.481 7.539 17.640 1.00 98.00 201 GLY A O 1
ATOM 1530 N N . ALA A 1 202 ? -12.243 7.285 17.650 1.00 98.12 202 ALA A N 1
ATOM 1531 C CA . ALA A 1 202 ? -12.152 6.698 18.984 1.00 98.12 202 ALA A CA 1
ATOM 1532 C C . ALA A 1 202 ? -12.780 7.614 20.046 1.00 98.12 202 ALA A C 1
ATOM 1534 O O . ALA A 1 202 ? -13.610 7.164 20.832 1.00 98.12 202 ALA A O 1
ATOM 1535 N N . ALA A 1 203 ? -12.461 8.911 20.029 1.00 98.19 203 ALA A N 1
ATOM 1536 C CA . ALA A 1 203 ? -13.003 9.878 20.981 1.00 98.19 203 ALA A CA 1
ATOM 1537 C C . ALA A 1 203 ? -14.541 9.960 20.951 1.00 98.19 203 ALA A C 1
ATOM 1539 O O . ALA A 1 203 ? -15.164 10.126 21.999 1.00 98.19 203 ALA A O 1
ATOM 1540 N N . LEU A 1 204 ? -15.177 9.778 19.787 1.00 98.12 204 LEU A N 1
ATOM 1541 C CA . LEU A 1 204 ? -16.642 9.782 19.683 1.00 98.12 204 LEU A CA 1
ATOM 1542 C C . LEU A 1 204 ? -17.302 8.600 20.413 1.00 98.12 204 LEU A C 1
ATOM 1544 O O . LEU A 1 204 ? -18.441 8.727 20.871 1.00 98.12 204 LEU A O 1
ATOM 1548 N N . PHE A 1 205 ? -16.596 7.480 20.603 1.00 97.75 205 PHE A N 1
ATOM 1549 C CA . PHE A 1 205 ? -17.106 6.345 21.381 1.00 97.75 205 PHE A CA 1
ATOM 1550 C C . PHE A 1 205 ? -17.182 6.603 22.891 1.00 97.75 205 PHE A C 1
ATOM 1552 O O . PHE A 1 205 ? -17.905 5.884 23.583 1.00 97.75 205 PHE A O 1
ATOM 1559 N N . LEU A 1 206 ? -16.522 7.653 23.398 1.00 96.69 206 LEU A N 1
ATOM 1560 C CA . LEU A 1 206 ? -16.688 8.106 24.786 1.00 96.69 206 LEU A CA 1
ATOM 1561 C C . LEU A 1 206 ? -18.108 8.631 25.052 1.00 96.69 206 LEU A C 1
ATOM 1563 O O . LEU A 1 206 ? -18.574 8.617 26.191 1.00 96.69 206 LEU A O 1
ATOM 1567 N N . GLY A 1 207 ? -18.792 9.101 24.005 1.00 92.62 207 GLY A N 1
ATOM 1568 C CA . GLY A 1 207 ? -20.159 9.597 24.083 1.00 92.62 207 GLY A CA 1
ATOM 1569 C C . GLY A 1 207 ? -21.193 8.500 24.345 1.00 92.62 207 GLY A C 1
ATOM 1570 O O . GLY A 1 207 ? -20.925 7.302 24.265 1.00 92.62 207 GLY A O 1
ATOM 1571 N N . SER A 1 208 ? -22.423 8.918 24.646 1.00 83.62 208 SER A N 1
ATOM 1572 C CA . SER A 1 208 ? -23.516 8.013 25.018 1.00 83.62 208 SER A CA 1
ATOM 1573 C C . SER A 1 208 ? -24.501 7.689 23.891 1.00 83.62 208 SER A C 1
ATOM 1575 O O . SER A 1 208 ? -25.296 6.762 24.046 1.00 83.62 208 SER A O 1
ATOM 1577 N N . GLY A 1 209 ? -24.467 8.438 22.786 1.00 91.25 209 GLY A N 1
ATOM 1578 C CA . GLY A 1 209 ? -25.483 8.396 21.735 1.00 91.25 209 GLY A CA 1
ATOM 1579 C C . GLY A 1 209 ? -25.119 7.523 20.535 1.00 91.25 209 GLY A C 1
ATOM 1580 O O . GLY A 1 209 ? -23.984 7.540 20.066 1.00 91.25 209 GLY A O 1
ATOM 1581 N N . VAL A 1 210 ? -26.131 6.855 19.972 1.00 94.25 210 VAL A N 1
ATOM 1582 C CA . VAL A 1 210 ? -26.021 6.029 18.754 1.00 94.25 210 VAL A CA 1
ATOM 1583 C C . VAL A 1 210 ? -25.404 6.809 17.592 1.00 94.25 210 VAL A C 1
ATOM 1585 O O . VAL A 1 210 ? -24.541 6.290 16.895 1.00 94.25 210 VAL A O 1
ATOM 1588 N N . LEU A 1 211 ? -25.780 8.081 17.416 1.00 96.38 211 LEU A N 1
ATOM 1589 C CA . LEU A 1 211 ? -25.219 8.931 16.359 1.00 96.38 211 LEU A CA 1
ATOM 1590 C C . LEU A 1 211 ? -23.718 9.189 16.542 1.00 96.38 211 LEU A C 1
ATOM 1592 O O . LEU A 1 211 ? -22.981 9.178 15.560 1.00 96.38 211 LEU A O 1
ATOM 1596 N N . LEU A 1 212 ? -23.257 9.385 17.783 1.00 96.69 212 LEU A N 1
ATOM 1597 C CA . LEU A 1 212 ? -21.831 9.563 18.074 1.00 96.69 212 LEU A CA 1
ATOM 1598 C C . LEU A 1 212 ? -21.062 8.272 17.800 1.00 96.69 212 LEU A C 1
ATOM 1600 O O . LEU A 1 212 ? -20.006 8.315 17.180 1.00 96.69 212 LEU A O 1
ATOM 1604 N N . HIS A 1 213 ? -21.610 7.120 18.191 1.00 96.88 213 HIS A N 1
ATOM 1605 C CA . HIS A 1 213 ? -20.994 5.821 17.911 1.00 96.88 213 HIS A CA 1
ATOM 1606 C C . HIS A 1 213 ? -20.960 5.514 16.418 1.00 96.88 213 HIS A C 1
ATOM 1608 O O . HIS A 1 213 ? -19.937 5.053 15.923 1.00 96.88 213 HIS A O 1
ATOM 1614 N N . ALA A 1 214 ? -22.038 5.801 15.686 1.00 97.38 214 ALA A N 1
ATOM 1615 C CA . ALA A 1 214 ? -22.082 5.633 14.239 1.00 97.38 214 ALA A CA 1
ATOM 1616 C C . ALA A 1 214 ? -21.053 6.540 13.548 1.00 97.38 214 ALA A C 1
ATOM 1618 O O . ALA A 1 214 ? -20.285 6.067 12.714 1.00 97.38 214 ALA A O 1
ATOM 1619 N N . ALA A 1 215 ? -20.965 7.814 13.943 1.00 97.88 215 ALA A N 1
ATOM 1620 C CA . ALA A 1 215 ? -19.939 8.727 13.444 1.00 97.88 215 ALA A CA 1
ATOM 1621 C C . ALA A 1 215 ? -18.517 8.249 13.796 1.00 97.88 215 ALA A C 1
ATOM 1623 O O . ALA A 1 215 ? -17.639 8.265 12.937 1.00 97.88 215 ALA A O 1
ATOM 1624 N N . GLY A 1 216 ? -18.299 7.753 15.018 1.00 97.94 216 GLY A N 1
ATOM 1625 C CA . GLY A 1 216 ? -17.030 7.164 15.453 1.00 97.94 216 GLY A CA 1
ATOM 1626 C C . GLY A 1 216 ? -16.626 5.954 14.616 1.00 97.94 216 GLY A C 1
ATOM 1627 O O . GLY A 1 216 ? -15.488 5.874 14.156 1.00 97.94 216 GLY A O 1
ATOM 1628 N N . ALA A 1 217 ? -17.573 5.058 14.335 1.00 97.12 217 ALA A N 1
ATOM 1629 C CA . ALA A 1 217 ? -17.354 3.888 13.491 1.00 97.12 217 ALA A CA 1
ATOM 1630 C C . ALA A 1 217 ? -17.050 4.267 12.035 1.00 97.12 217 ALA A C 1
ATOM 1632 O O . ALA A 1 217 ? -16.187 3.653 11.412 1.00 97.12 217 ALA A O 1
ATOM 1633 N N . LEU A 1 218 ? -17.713 5.297 11.502 1.00 96.81 218 LEU A N 1
ATOM 1634 C CA . LEU A 1 218 ? -17.440 5.810 10.158 1.00 96.81 218 LEU A CA 1
ATOM 1635 C C . LEU A 1 218 ? -16.062 6.472 10.058 1.00 96.81 218 LEU A C 1
ATOM 1637 O O . LEU A 1 218 ? -15.368 6.257 9.068 1.00 96.81 218 LEU A O 1
ATOM 1641 N N . LEU A 1 219 ? -15.636 7.237 11.069 1.00 97.94 219 LEU A N 1
ATOM 1642 C CA . LEU A 1 219 ? -14.281 7.799 11.114 1.00 97.94 219 LEU A CA 1
ATOM 1643 C C . LEU A 1 219 ? -13.223 6.706 11.267 1.00 97.94 219 LEU A C 1
ATOM 1645 O O . LEU A 1 219 ? -12.186 6.765 10.614 1.00 97.94 219 LEU A O 1
ATOM 1649 N N . PHE A 1 220 ? -13.497 5.684 12.074 1.00 95.81 220 PHE A N 1
ATOM 1650 C CA . PHE A 1 220 ? -12.614 4.532 12.198 1.00 95.81 220 PHE A CA 1
ATOM 1651 C C . PHE A 1 220 ? -12.485 3.776 10.863 1.00 95.81 220 PHE A C 1
ATOM 1653 O O . PHE A 1 220 ? -11.376 3.474 10.424 1.00 95.81 220 PHE A O 1
ATOM 1660 N N . TRP A 1 221 ? -13.597 3.562 10.152 1.00 94.62 221 TRP A N 1
ATOM 1661 C CA . TRP A 1 221 ? -13.586 3.016 8.792 1.00 94.62 221 TRP A CA 1
ATOM 1662 C C . TRP A 1 221 ? -12.815 3.889 7.805 1.00 94.62 221 TRP A C 1
ATOM 1664 O O . TRP A 1 221 ? -11.990 3.381 7.044 1.00 94.62 221 TRP A O 1
ATOM 1674 N N . LEU A 1 222 ? -13.025 5.204 7.852 1.00 95.06 222 LEU A N 1
ATOM 1675 C CA . LEU A 1 222 ? -12.297 6.150 7.019 1.00 95.06 222 LEU A CA 1
ATOM 1676 C C . LEU A 1 222 ? -10.790 6.098 7.297 1.00 95.06 222 LEU A C 1
ATOM 1678 O O . LEU A 1 222 ? -10.010 6.128 6.349 1.00 95.06 222 LEU A O 1
ATOM 1682 N N . HIS A 1 223 ? -10.376 5.971 8.561 1.00 94.56 223 HIS A N 1
ATOM 1683 C CA . HIS A 1 223 ? -8.980 5.730 8.923 1.00 94.56 223 HIS A CA 1
ATOM 1684 C C . HIS A 1 223 ? -8.428 4.494 8.207 1.00 94.56 223 HIS A C 1
ATOM 1686 O O . HIS A 1 223 ? -7.430 4.635 7.510 1.00 94.56 223 HIS A O 1
ATOM 1692 N N . SER A 1 224 ? -9.104 3.341 8.274 1.00 90.25 224 SER A N 1
ATOM 1693 C CA . SER A 1 224 ? -8.656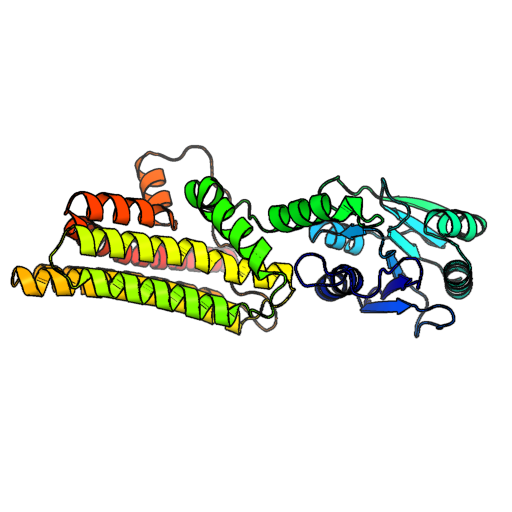 2.116 7.586 1.00 90.25 224 SER A CA 1
ATOM 1694 C C . SER A 1 224 ? -8.480 2.315 6.072 1.00 90.25 224 SER A C 1
ATOM 1696 O O . SER A 1 224 ? -7.471 1.912 5.487 1.00 90.25 224 SER A O 1
ATOM 1698 N N . VAL A 1 225 ? -9.428 3.000 5.424 1.00 90.81 225 VAL A N 1
ATOM 1699 C CA . VAL A 1 225 ? -9.343 3.318 3.988 1.00 90.81 225 VAL A CA 1
ATOM 1700 C C . VAL A 1 225 ? -8.144 4.226 3.683 1.00 90.81 225 VAL A C 1
ATOM 1702 O O . VAL A 1 225 ? -7.400 3.981 2.731 1.00 90.81 225 VAL A O 1
ATOM 1705 N N . LEU A 1 226 ? -7.955 5.281 4.477 1.00 92.19 226 LEU A N 1
ATOM 1706 C CA . LEU A 1 226 ? -6.912 6.287 4.273 1.00 92.19 226 LEU A CA 1
ATOM 1707 C C . LEU A 1 226 ? -5.512 5.780 4.606 1.00 92.19 226 LEU A C 1
ATOM 1709 O O . LEU A 1 226 ? -4.556 6.154 3.935 1.00 92.19 226 LEU A O 1
ATOM 1713 N N . ASP A 1 227 ? -5.406 4.905 5.593 1.00 89.56 227 ASP A N 1
ATOM 1714 C CA . ASP A 1 227 ? -4.188 4.190 5.944 1.00 89.56 227 ASP A CA 1
ATOM 1715 C C . ASP A 1 227 ? -3.667 3.380 4.747 1.00 89.56 227 ASP A C 1
ATOM 1717 O O . ASP A 1 227 ? -2.507 3.472 4.378 1.00 89.56 227 ASP A O 1
ATOM 1721 N N . GLY A 1 228 ? -4.562 2.763 3.965 1.00 88.38 228 GLY A N 1
ATOM 1722 C CA . GLY A 1 228 ? -4.182 2.122 2.704 1.00 88.38 228 GLY A CA 1
ATOM 1723 C C . GLY A 1 228 ? -3.464 3.044 1.703 1.00 88.38 228 GLY A C 1
ATOM 1724 O O . GLY A 1 228 ? -2.644 2.555 0.917 1.00 88.38 228 GLY A O 1
ATOM 1725 N N . CYS A 1 229 ? -3.735 4.355 1.738 1.00 91.81 229 CYS A N 1
ATOM 1726 C CA . CYS A 1 229 ? -3.145 5.333 0.824 1.00 91.81 229 CYS A CA 1
ATOM 1727 C C . CYS A 1 229 ? -1.656 5.572 1.109 1.00 91.81 229 CYS A C 1
ATOM 1729 O O . CYS A 1 229 ? -0.911 5.877 0.177 1.00 91.81 229 CYS A O 1
ATOM 1731 N N . ASP A 1 230 ? -1.186 5.445 2.355 1.00 91.06 230 ASP A N 1
ATOM 1732 C CA . ASP A 1 230 ? 0.212 5.741 2.684 1.00 91.06 230 ASP A CA 1
ATOM 1733 C C . ASP A 1 230 ? 1.178 4.765 1.994 1.00 91.06 230 ASP A C 1
ATOM 1735 O O . ASP A 1 230 ? 2.135 5.181 1.332 1.00 91.06 230 ASP A O 1
ATOM 1739 N N . GLY A 1 231 ? 0.856 3.475 2.021 1.00 89.19 231 GLY A N 1
ATOM 1740 C CA . GLY A 1 231 ? 1.631 2.409 1.429 1.00 89.19 231 GLY A CA 1
ATOM 1741 C C . GLY A 1 231 ? 1.497 2.423 -0.084 1.00 89.19 231 GLY A C 1
ATOM 1742 O O . GLY A 1 231 ? 2.459 2.115 -0.789 1.00 89.19 231 GLY A O 1
ATOM 1743 N N . GLU A 1 232 ? 0.326 2.796 -0.601 1.00 92.88 232 GLU A N 1
ATOM 1744 C CA . GLU A 1 232 ? 0.122 3.016 -2.031 1.00 92.88 232 GLU A CA 1
ATOM 1745 C C . GLU A 1 232 ? 1.011 4.155 -2.543 1.00 92.88 232 GLU A C 1
ATOM 1747 O O . GLU A 1 232 ? 1.756 3.951 -3.502 1.00 92.88 232 GLU A O 1
ATOM 1752 N N . ILE A 1 233 ? 1.024 5.309 -1.867 1.00 93.38 233 ILE A N 1
ATOM 1753 C CA . ILE A 1 233 ? 1.905 6.441 -2.189 1.00 93.38 233 ILE A CA 1
ATOM 1754 C C . ILE A 1 233 ? 3.378 6.035 -2.049 1.00 93.38 233 ILE A C 1
ATOM 1756 O O . ILE A 1 233 ? 4.182 6.346 -2.933 1.00 93.38 233 ILE A O 1
ATOM 1760 N N . ALA A 1 234 ? 3.743 5.316 -0.983 1.00 91.56 234 ALA A N 1
ATOM 1761 C CA . ALA A 1 234 ? 5.109 4.855 -0.750 1.00 91.56 234 ALA A CA 1
ATOM 1762 C C . ALA A 1 234 ? 5.608 3.960 -1.892 1.00 91.56 234 ALA A C 1
ATOM 1764 O O . ALA A 1 234 ? 6.692 4.194 -2.427 1.00 91.56 234 ALA A O 1
ATOM 1765 N N . ARG A 1 235 ? 4.806 2.977 -2.316 1.00 90.44 235 ARG A N 1
ATOM 1766 C CA . ARG A 1 235 ? 5.137 2.083 -3.438 1.00 90.44 235 ARG A CA 1
ATOM 1767 C C . ARG A 1 235 ? 5.182 2.836 -4.764 1.00 90.44 235 ARG A C 1
ATOM 1769 O O . ARG A 1 235 ? 6.137 2.687 -5.522 1.00 90.44 235 ARG A O 1
ATOM 1776 N N . LEU A 1 236 ? 4.185 3.681 -5.024 1.00 91.94 236 LEU A N 1
ATOM 1777 C CA . LEU A 1 236 ? 4.033 4.409 -6.285 1.00 91.94 236 LEU A CA 1
ATOM 1778 C C . LEU A 1 236 ? 5.147 5.435 -6.527 1.00 91.94 236 LEU A C 1
ATOM 1780 O O . LEU A 1 236 ? 5.528 5.659 -7.680 1.00 91.94 236 LEU A O 1
ATOM 1784 N N . LYS A 1 237 ? 5.655 6.053 -5.452 1.00 91.62 237 LYS A N 1
ATOM 1785 C CA . LYS A 1 237 ? 6.732 7.054 -5.487 1.00 91.62 237 LYS A CA 1
ATOM 1786 C C . LYS A 1 237 ? 8.117 6.494 -5.138 1.00 91.62 237 LYS A C 1
ATOM 1788 O O . LYS A 1 237 ? 9.088 7.249 -5.187 1.00 91.62 237 LYS A O 1
ATOM 1793 N N . PHE A 1 238 ? 8.217 5.201 -4.820 1.00 90.94 238 PHE A N 1
ATOM 1794 C CA . PHE A 1 238 ? 9.436 4.539 -4.332 1.00 90.94 238 PHE A CA 1
ATOM 1795 C C . PHE A 1 238 ? 10.008 5.184 -3.053 1.00 90.94 238 PHE A C 1
ATOM 1797 O O . PHE A 1 238 ? 11.214 5.377 -2.926 1.00 90.94 238 PHE A O 1
ATOM 1804 N N . LEU A 1 239 ? 9.127 5.524 -2.110 1.00 90.56 239 LEU A N 1
ATOM 1805 C CA . LEU A 1 239 ? 9.435 6.132 -0.807 1.00 90.56 239 LEU A CA 1
ATOM 1806 C C . LEU A 1 239 ? 9.240 5.155 0.367 1.00 90.56 239 LEU A C 1
ATOM 1808 O O . LEU A 1 239 ? 9.110 5.572 1.517 1.00 90.56 239 LEU A O 1
ATOM 1812 N N . GLU A 1 240 ? 9.179 3.851 0.091 1.00 87.94 240 GLU A N 1
ATOM 1813 C CA . GLU A 1 240 ? 9.104 2.826 1.134 1.00 87.94 240 GLU A CA 1
ATOM 1814 C C . GLU A 1 240 ? 10.346 2.877 2.028 1.00 87.94 240 GLU A C 1
ATOM 1816 O O . GLU A 1 240 ? 11.482 2.887 1.554 1.00 87.94 240 GLU A O 1
ATOM 1821 N N . SER A 1 241 ? 10.133 2.880 3.340 1.00 88.31 241 SER A N 1
ATOM 1822 C CA . SER A 1 241 ? 11.212 2.907 4.322 1.00 88.31 241 SER A CA 1
ATOM 1823 C C . SER A 1 241 ? 10.881 2.017 5.513 1.00 88.31 241 SER A C 1
ATOM 1825 O O . SER A 1 241 ? 9.714 1.763 5.815 1.00 88.31 241 SER A O 1
ATOM 1827 N N . ARG A 1 242 ? 11.923 1.554 6.216 1.00 86.44 242 ARG A N 1
ATOM 1828 C CA . ARG A 1 242 ? 11.756 0.771 7.449 1.00 86.44 242 ARG A CA 1
ATOM 1829 C C . ARG A 1 242 ? 10.994 1.574 8.501 1.00 86.44 242 ARG A C 1
ATOM 1831 O O . ARG A 1 242 ? 10.049 1.057 9.074 1.00 86.44 242 ARG A O 1
ATOM 1838 N N . LEU A 1 243 ? 11.385 2.833 8.714 1.00 89.12 243 LEU A N 1
ATOM 1839 C CA . LEU A 1 243 ? 10.732 3.716 9.680 1.00 89.12 243 LEU A CA 1
ATOM 1840 C C . LEU A 1 243 ? 9.258 3.948 9.330 1.00 89.12 243 LEU A C 1
ATOM 1842 O O . LEU A 1 243 ? 8.421 3.853 10.217 1.00 89.12 243 LEU A O 1
ATOM 1846 N N . GLY A 1 244 ? 8.943 4.191 8.053 1.00 88.50 244 GLY A N 1
ATOM 1847 C CA . GLY A 1 244 ? 7.561 4.358 7.599 1.00 88.50 244 GLY A CA 1
ATOM 1848 C C . GLY A 1 244 ? 6.706 3.124 7.882 1.00 88.50 244 GLY A C 1
ATOM 1849 O O . GLY A 1 244 ? 5.637 3.255 8.458 1.00 88.50 244 GLY A O 1
ATOM 1850 N N . GLY A 1 245 ? 7.214 1.921 7.593 1.00 86.50 245 GLY A N 1
ATOM 1851 C CA . GLY A 1 245 ? 6.489 0.680 7.898 1.00 86.50 245 GLY A CA 1
ATOM 1852 C C . GLY A 1 245 ? 6.330 0.388 9.396 1.00 86.50 245 GLY A C 1
ATOM 1853 O O . GLY A 1 245 ? 5.381 -0.278 9.788 1.00 86.50 245 GLY A O 1
ATOM 1854 N N . ILE A 1 246 ? 7.248 0.867 10.244 1.00 88.94 246 ILE A N 1
ATOM 1855 C CA . ILE A 1 246 ? 7.107 0.783 11.708 1.00 88.94 246 ILE A CA 1
ATOM 1856 C C . ILE A 1 246 ? 6.045 1.770 12.194 1.00 88.94 246 ILE A C 1
ATOM 1858 O O . ILE A 1 246 ? 5.243 1.413 13.052 1.00 88.94 246 ILE A O 1
ATOM 1862 N N . LEU A 1 247 ? 6.060 2.997 11.664 1.00 92.50 247 LEU A N 1
ATOM 1863 C CA . LEU A 1 247 ? 5.099 4.037 12.012 1.00 92.50 247 LEU A CA 1
ATOM 1864 C C . LEU A 1 247 ? 3.676 3.598 11.658 1.00 92.50 247 LEU A C 1
ATOM 1866 O O . LEU A 1 247 ? 2.846 3.569 12.552 1.00 92.50 247 LEU A O 1
ATOM 1870 N N . ASP A 1 248 ? 3.444 3.183 10.411 1.00 90.06 248 ASP A N 1
ATOM 1871 C CA . ASP A 1 248 ? 2.183 2.609 9.911 1.00 90.06 248 ASP A CA 1
ATOM 1872 C C . ASP A 1 248 ? 1.654 1.509 10.848 1.00 90.06 248 ASP A C 1
ATOM 1874 O O . ASP A 1 248 ? 0.611 1.651 11.490 1.00 90.06 248 ASP A O 1
ATOM 1878 N N . PHE A 1 249 ? 2.477 0.483 11.088 1.00 89.06 249 PHE A N 1
ATOM 1879 C CA . PHE A 1 249 ? 2.115 -0.637 11.953 1.00 89.06 249 PHE A CA 1
ATOM 1880 C C . PHE A 1 249 ? 1.712 -0.229 13.375 1.00 89.06 249 PHE A C 1
ATOM 1882 O O . PHE A 1 249 ? 0.714 -0.720 13.906 1.00 89.06 249 PHE A O 1
ATOM 1889 N N . TRP A 1 250 ? 2.495 0.628 14.034 1.00 94.06 250 TRP A N 1
ATOM 1890 C CA . TRP A 1 250 ? 2.189 1.030 15.407 1.00 94.06 250 TRP A CA 1
ATOM 1891 C C . TRP A 1 250 ? 1.050 2.044 15.479 1.00 94.06 250 TRP A C 1
ATOM 1893 O O . TRP A 1 250 ? 0.301 2.021 16.453 1.00 94.06 250 TRP A O 1
ATOM 1903 N N . SER A 1 251 ? 0.887 2.895 14.466 1.00 93.88 251 SER A N 1
ATOM 1904 C CA . SER A 1 251 ? -0.221 3.841 14.370 1.00 93.88 251 SER A CA 1
ATOM 1905 C C . SER A 1 251 ? -1.570 3.126 14.240 1.00 93.88 251 SER A C 1
ATOM 1907 O O . SER A 1 251 ? -2.466 3.437 15.024 1.00 93.88 251 SER A O 1
ATOM 1909 N N . ASP A 1 252 ? -1.703 2.128 13.359 1.00 91.25 252 ASP A N 1
ATOM 1910 C CA . ASP A 1 252 ? -2.930 1.317 13.212 1.00 91.25 252 ASP A CA 1
ATOM 1911 C C . ASP A 1 252 ? -3.282 0.598 14.534 1.00 91.25 252 ASP A C 1
ATOM 1913 O O . ASP A 1 252 ? -4.389 0.722 15.068 1.00 91.25 252 ASP A O 1
ATOM 1917 N N . ASN A 1 253 ? -2.292 -0.044 15.172 1.00 93.56 253 ASN A N 1
ATOM 1918 C CA . ASN A 1 253 ? -2.496 -0.720 16.460 1.00 93.56 253 ASN A CA 1
ATOM 1919 C C . ASN A 1 253 ? -2.817 0.246 17.616 1.00 93.56 253 ASN A C 1
ATOM 1921 O O . ASN A 1 253 ? -3.594 -0.099 18.512 1.00 93.56 253 ASN A O 1
ATOM 1925 N N . ALA A 1 254 ? -2.256 1.458 17.610 1.00 96.12 254 ALA A N 1
ATOM 1926 C CA . ALA A 1 254 ? -2.577 2.486 18.595 1.00 96.12 254 ALA A CA 1
ATOM 1927 C C . ALA A 1 254 ? -4.019 2.988 18.439 1.00 96.12 254 ALA A C 1
ATOM 1929 O O . ALA A 1 254 ? -4.712 3.162 19.444 1.00 96.12 254 ALA A O 1
ATOM 1930 N N . VAL A 1 255 ? -4.503 3.163 17.203 1.00 96.81 255 VAL A N 1
ATOM 1931 C CA . VAL A 1 255 ? -5.909 3.507 16.940 1.00 96.81 255 VAL A CA 1
ATOM 1932 C C . VAL A 1 255 ? -6.835 2.394 17.431 1.00 96.81 255 VAL A C 1
ATOM 1934 O O . VAL A 1 255 ? -7.805 2.687 18.129 1.00 96.81 255 VAL A O 1
ATOM 1937 N N . HIS A 1 256 ? -6.526 1.122 17.158 1.00 94.19 256 HIS A N 1
ATOM 1938 C CA . HIS A 1 256 ? -7.317 -0.005 17.672 1.00 94.19 256 HIS A CA 1
ATOM 1939 C C . HIS A 1 256 ? -7.395 -0.008 19.202 1.00 94.19 256 HIS A C 1
ATOM 1941 O O . HIS A 1 256 ? -8.483 -0.119 19.775 1.00 94.19 256 HIS A O 1
ATOM 1947 N N . ALA A 1 257 ? -6.257 0.170 19.877 1.00 96.69 257 ALA A N 1
ATOM 1948 C CA . ALA A 1 257 ? -6.217 0.263 21.332 1.00 96.69 257 ALA A CA 1
ATOM 1949 C C . ALA A 1 257 ? -7.039 1.453 21.857 1.00 96.69 257 ALA A C 1
ATOM 1951 O O . ALA A 1 257 ? -7.760 1.314 22.850 1.00 96.69 257 ALA A O 1
ATOM 1952 N N . ALA A 1 258 ? -6.980 2.603 21.180 1.00 98.19 258 ALA A N 1
ATOM 1953 C CA . ALA A 1 258 ? -7.767 3.781 21.528 1.00 98.19 258 ALA A CA 1
ATOM 1954 C C . ALA A 1 258 ? -9.275 3.536 21.368 1.00 98.19 258 ALA A C 1
ATOM 1956 O O . ALA A 1 258 ? -10.038 3.895 22.263 1.00 98.19 258 ALA A O 1
ATOM 1957 N N . VAL A 1 259 ? -9.711 2.879 20.286 1.00 97.50 259 VAL A N 1
ATOM 1958 C CA . VAL A 1 259 ? -11.123 2.521 20.063 1.00 97.50 259 VAL A CA 1
ATOM 1959 C C . VAL A 1 259 ? -11.634 1.603 21.177 1.00 97.50 259 VAL A C 1
ATOM 1961 O O . VAL A 1 259 ? -12.661 1.906 21.785 1.00 97.50 259 VAL A O 1
ATOM 1964 N N . PHE A 1 260 ? -10.910 0.527 21.512 1.00 97.62 260 PHE A N 1
ATOM 1965 C CA . PHE A 1 260 ? -11.304 -0.357 22.618 1.00 97.62 260 PHE A CA 1
ATOM 1966 C C . PHE A 1 260 ? -11.364 0.381 23.958 1.00 97.62 260 PHE A C 1
ATOM 1968 O O . PHE A 1 260 ? -12.334 0.227 24.703 1.00 97.62 260 PHE A O 1
ATOM 1975 N N . SER A 1 261 ? -10.361 1.213 24.243 1.00 98.38 261 SER A N 1
ATOM 1976 C CA . SER A 1 261 ? -10.301 2.004 25.476 1.00 98.38 261 SER A CA 1
ATOM 1977 C C . SER A 1 261 ? -11.469 2.985 25.577 1.00 98.38 261 SER A C 1
ATOM 1979 O O . SER A 1 261 ? -12.093 3.094 26.631 1.00 98.38 261 SER A O 1
ATOM 1981 N N . ALA A 1 262 ? -11.805 3.664 24.479 1.00 98.25 262 ALA A N 1
ATOM 1982 C CA . ALA A 1 262 ? -12.884 4.638 24.446 1.00 98.25 262 ALA A CA 1
ATOM 1983 C C . ALA A 1 262 ? -14.265 3.991 24.605 1.00 98.25 262 ALA A C 1
ATOM 1985 O O . ALA A 1 262 ? -15.078 4.489 25.382 1.00 98.25 262 ALA A O 1
ATOM 1986 N N . ILE A 1 263 ? -14.520 2.857 23.942 1.00 97.56 263 ILE A N 1
ATOM 1987 C CA . ILE A 1 263 ? -15.778 2.110 24.108 1.00 97.56 263 ILE A CA 1
ATOM 1988 C C . ILE A 1 263 ? -15.907 1.599 25.549 1.00 97.56 263 ILE A C 1
ATOM 1990 O O . ILE A 1 263 ? -16.966 1.751 26.163 1.00 97.56 263 ILE A O 1
ATOM 1994 N N . ALA A 1 264 ? -14.834 1.030 26.111 1.00 97.88 264 ALA A N 1
ATOM 1995 C CA . ALA A 1 264 ? -14.812 0.541 27.488 1.00 97.88 264 ALA A CA 1
ATOM 1996 C C . ALA A 1 264 ? -15.091 1.656 28.499 1.00 97.88 264 ALA A C 1
ATOM 1998 O O . ALA A 1 264 ? -15.959 1.508 29.363 1.00 97.88 264 ALA A O 1
ATOM 1999 N N . TRP A 1 265 ? -14.395 2.786 28.362 1.00 98.12 265 TRP A N 1
ATOM 2000 C CA . TRP A 1 265 ? -14.576 3.938 29.235 1.00 98.12 265 TRP A CA 1
ATOM 2001 C C . TRP A 1 265 ? -15.971 4.546 29.087 1.00 98.12 265 TRP A C 1
ATOM 2003 O O . TRP A 1 265 ? -16.657 4.741 30.085 1.00 98.12 265 TRP A O 1
ATOM 2013 N N . GLY A 1 266 ? -16.444 4.765 27.857 1.00 96.94 266 GLY A N 1
ATOM 2014 C CA . GLY A 1 266 ? -17.785 5.292 27.597 1.00 96.94 266 GLY A CA 1
ATOM 2015 C C . GLY A 1 266 ? -18.897 4.385 28.136 1.00 96.94 266 GLY A C 1
ATOM 2016 O O . GLY A 1 266 ? -19.926 4.865 28.615 1.00 96.94 266 GLY A O 1
ATOM 2017 N N . LEU A 1 267 ? -18.720 3.060 28.105 1.00 95.81 267 LEU A N 1
ATOM 2018 C CA . LEU A 1 267 ? -19.654 2.119 28.728 1.00 95.81 267 LEU A CA 1
ATOM 2019 C C . LEU A 1 267 ? -19.581 2.169 30.261 1.00 95.81 267 LEU A C 1
ATOM 2021 O O . LEU A 1 267 ? -20.626 2.214 30.916 1.00 95.81 267 LEU A O 1
ATOM 2025 N N . TYR A 1 268 ? -18.377 2.223 30.832 1.00 97.19 268 TYR A N 1
ATOM 2026 C CA . TYR A 1 268 ? -18.170 2.365 32.273 1.00 97.19 268 TYR A CA 1
ATOM 2027 C C . TYR A 1 268 ? -18.784 3.659 32.818 1.00 97.19 268 TYR A C 1
ATOM 2029 O O . TYR A 1 268 ? -19.563 3.601 33.763 1.00 97.19 268 TYR A O 1
ATOM 2037 N N . SER A 1 269 ? -18.534 4.811 32.190 1.00 95.69 269 SER A N 1
ATOM 2038 C CA . SER A 1 269 ? -19.079 6.102 32.634 1.00 95.69 269 SER A CA 1
ATOM 2039 C C . SER A 1 269 ? -20.611 6.146 32.645 1.00 95.69 269 SER A C 1
ATOM 2041 O O . SER A 1 269 ? -21.189 6.928 33.392 1.00 95.69 269 SER A O 1
ATOM 2043 N N . ARG A 1 270 ? -21.277 5.311 31.836 1.00 92.12 270 ARG A N 1
ATOM 2044 C CA . ARG A 1 270 ? -22.746 5.228 31.773 1.00 92.12 270 ARG A CA 1
ATOM 2045 C C . ARG A 1 270 ? -23.351 4.211 32.731 1.00 92.12 270 ARG A C 1
ATOM 2047 O O . ARG A 1 270 ? -24.459 4.416 33.207 1.00 92.12 270 ARG A O 1
ATOM 2054 N N . THR A 1 271 ? -22.666 3.092 32.948 1.00 93.44 271 THR A N 1
ATOM 2055 C CA . THR A 1 271 ? -23.237 1.920 33.635 1.00 93.44 271 THR A CA 1
ATOM 2056 C C . THR A 1 271 ? -22.590 1.627 34.985 1.00 93.44 271 THR A C 1
ATOM 2058 O O . THR A 1 271 ? -23.119 0.825 35.745 1.00 93.44 271 THR A O 1
ATOM 2061 N N . GLY A 1 272 ? -21.424 2.212 35.271 1.00 93.25 272 GLY A N 1
ATOM 2062 C CA . GLY A 1 272 ? -20.571 1.840 36.402 1.00 93.25 272 GLY A CA 1
ATOM 2063 C C . GLY A 1 272 ? -19.958 0.437 36.287 1.00 93.25 272 GLY A C 1
ATOM 2064 O O . GLY A 1 272 ? -19.356 -0.051 37.241 1.00 93.25 272 GLY A O 1
ATOM 2065 N N . SER A 1 273 ? -20.106 -0.244 35.144 1.00 93.25 273 SER A N 1
ATOM 2066 C CA . SER A 1 273 ? -19.706 -1.644 34.999 1.00 93.25 273 SER A CA 1
ATOM 2067 C C . SER A 1 273 ? -18.187 -1.807 34.930 1.00 93.25 273 SER A C 1
ATOM 2069 O O . SER A 1 273 ? -17.563 -1.554 33.898 1.00 93.25 273 SER A O 1
ATOM 2071 N N . ALA A 1 274 ? -17.584 -2.313 36.007 1.00 95.50 274 ALA A N 1
ATOM 2072 C CA . ALA A 1 274 ? -16.168 -2.685 36.026 1.00 95.50 274 ALA A CA 1
ATOM 2073 C C . ALA A 1 274 ? -15.826 -3.767 34.980 1.00 95.50 274 ALA A C 1
ATOM 2075 O O . ALA A 1 274 ? -14.696 -3.831 34.496 1.00 95.50 274 ALA A O 1
ATOM 2076 N N . GLN A 1 275 ? -16.811 -4.578 34.574 1.00 95.38 275 GLN A N 1
ATOM 2077 C CA . GLN A 1 275 ? -16.636 -5.576 33.516 1.00 95.38 275 GLN A CA 1
ATOM 2078 C C . GLN A 1 275 ? -16.311 -4.926 32.166 1.00 95.38 275 GLN A C 1
ATOM 2080 O O . GLN A 1 275 ? -15.553 -5.501 31.392 1.00 95.38 275 GLN A O 1
ATOM 2085 N N . ALA A 1 276 ? -16.832 -3.725 31.889 1.00 95.25 276 ALA A N 1
ATOM 2086 C CA . ALA A 1 276 ? -16.500 -2.988 30.672 1.00 95.25 276 ALA A CA 1
ATOM 2087 C C . ALA A 1 276 ? -15.014 -2.597 30.641 1.00 95.25 276 ALA A C 1
ATOM 2089 O O . ALA A 1 276 ? -14.342 -2.798 29.631 1.00 95.25 276 ALA A O 1
ATOM 2090 N N . LEU A 1 277 ? -14.480 -2.105 31.764 1.00 97.56 277 LEU A N 1
ATOM 2091 C CA . LEU A 1 277 ? -13.059 -1.765 31.883 1.00 97.56 277 LEU A CA 1
ATOM 2092 C C . LEU A 1 277 ? -12.171 -3.005 31.767 1.00 97.56 277 LEU A C 1
ATOM 2094 O O . LEU A 1 277 ? -11.171 -2.971 31.054 1.00 97.56 277 LEU A O 1
ATOM 2098 N N . ALA A 1 278 ? -12.555 -4.111 32.411 1.00 97.75 278 ALA A N 1
ATOM 2099 C CA . ALA A 1 278 ? -11.833 -5.376 32.304 1.00 97.75 278 ALA A CA 1
ATOM 2100 C C . ALA A 1 278 ? -11.821 -5.905 30.860 1.00 97.75 278 ALA A C 1
ATOM 2102 O O . ALA A 1 278 ? -10.769 -6.292 30.355 1.00 97.75 278 ALA A O 1
ATOM 2103 N N . ALA A 1 279 ? -12.965 -5.863 30.168 1.00 97.31 279 ALA A N 1
ATOM 2104 C CA . ALA A 1 279 ? -13.064 -6.246 28.762 1.00 97.31 279 ALA A CA 1
ATOM 2105 C C . ALA A 1 279 ? -12.175 -5.364 27.867 1.00 97.31 279 ALA A C 1
ATOM 2107 O O . ALA A 1 279 ? -11.430 -5.884 27.038 1.00 97.31 279 ALA A O 1
ATOM 2108 N N . GLY A 1 280 ? -12.181 -4.044 28.083 1.00 97.44 280 GLY A N 1
ATOM 2109 C CA . GLY A 1 280 ? -11.290 -3.115 27.384 1.00 97.44 280 GLY A CA 1
ATOM 2110 C C . GLY A 1 280 ? -9.816 -3.407 27.625 1.00 97.44 280 GLY A C 1
ATOM 2111 O O . GLY A 1 280 ? -9.049 -3.497 26.671 1.00 97.44 280 GLY A O 1
ATOM 2112 N N . ALA A 1 281 ? -9.425 -3.629 28.880 1.00 98.06 281 ALA A N 1
ATOM 2113 C CA . ALA A 1 281 ? -8.051 -3.964 29.234 1.00 98.06 281 ALA A CA 1
ATOM 2114 C C . ALA A 1 281 ? -7.589 -5.267 28.563 1.00 98.06 281 ALA A C 1
ATOM 2116 O O . ALA A 1 281 ? -6.487 -5.313 28.019 1.00 98.06 281 ALA A O 1
ATOM 2117 N N . LEU A 1 282 ? -8.439 -6.301 28.539 1.00 97.56 282 LEU A N 1
ATOM 2118 C CA . LEU A 1 282 ? -8.149 -7.563 27.853 1.00 97.56 282 LEU A CA 1
ATOM 2119 C C . LEU A 1 282 ? -8.005 -7.376 26.339 1.00 97.56 282 LEU A C 1
ATOM 2121 O O . LEU A 1 282 ? -7.045 -7.878 25.754 1.00 97.56 282 LEU A O 1
ATOM 2125 N N . ALA A 1 283 ? -8.913 -6.628 25.709 1.00 95.81 283 ALA A N 1
ATOM 2126 C CA . ALA A 1 283 ? -8.858 -6.355 24.274 1.00 95.81 283 ALA A CA 1
ATOM 2127 C C . ALA A 1 283 ? -7.583 -5.580 23.891 1.00 95.81 283 ALA A C 1
ATOM 2129 O O . ALA A 1 283 ? -6.883 -5.953 22.946 1.00 95.81 283 ALA A O 1
ATOM 2130 N N . VAL A 1 284 ? -7.238 -4.540 24.658 1.00 97.56 284 VAL A N 1
ATOM 2131 C CA . VAL A 1 284 ? -6.027 -3.729 24.453 1.00 97.56 284 VAL A CA 1
ATOM 2132 C C . VAL A 1 284 ? -4.767 -4.563 24.674 1.00 97.56 284 VAL A C 1
ATOM 2134 O O . VAL A 1 284 ? -3.882 -4.559 23.819 1.00 97.56 284 VAL A O 1
ATOM 2137 N N . ALA A 1 285 ? -4.689 -5.316 25.773 1.00 97.31 285 ALA A N 1
ATOM 2138 C CA . ALA A 1 285 ? -3.538 -6.164 26.072 1.00 97.31 285 ALA A CA 1
ATOM 2139 C C . ALA A 1 285 ? -3.339 -7.254 25.008 1.00 97.31 285 ALA A C 1
ATOM 2141 O O . ALA A 1 285 ? -2.215 -7.478 24.565 1.00 97.31 285 ALA A O 1
ATOM 2142 N N . GLY A 1 286 ? -4.422 -7.891 24.550 1.00 92.69 286 GLY A N 1
ATOM 2143 C CA . GLY A 1 286 ? -4.375 -8.870 23.465 1.00 92.69 286 GLY A CA 1
ATOM 2144 C C . GLY A 1 286 ? -3.898 -8.259 22.146 1.00 92.69 286 GLY A C 1
ATOM 2145 O O . GLY A 1 286 ? -3.030 -8.828 21.483 1.00 92.69 286 GLY A O 1
ATOM 2146 N N . THR A 1 287 ? -4.409 -7.075 21.794 1.00 91.69 287 THR A N 1
ATOM 2147 C CA . THR A 1 287 ? -4.049 -6.360 20.557 1.00 91.69 287 THR A CA 1
ATOM 2148 C C . THR A 1 287 ? -2.583 -5.934 20.575 1.00 91.69 287 THR A C 1
ATOM 2150 O O . THR A 1 287 ? -1.807 -6.340 19.711 1.00 91.69 287 THR A O 1
ATOM 2153 N N . LEU A 1 288 ? -2.165 -5.181 21.598 1.00 95.31 288 LEU A N 1
ATOM 2154 C CA . LEU A 1 288 ? -0.794 -4.680 21.711 1.00 95.31 288 LEU A CA 1
ATOM 2155 C C . LEU A 1 288 ? 0.216 -5.802 21.968 1.00 95.31 288 LEU A C 1
ATOM 2157 O O . LEU A 1 288 ? 1.333 -5.743 21.461 1.00 95.31 288 LEU A O 1
ATOM 2161 N N . GLY A 1 289 ? -0.171 -6.845 22.706 1.00 92.56 289 GLY A N 1
ATOM 2162 C CA . GLY A 1 289 ? 0.653 -8.035 22.901 1.00 92.56 289 GLY A CA 1
ATOM 2163 C C . GLY A 1 289 ? 0.886 -8.789 21.592 1.00 92.56 289 GLY A C 1
ATOM 2164 O O . GLY A 1 289 ? 2.023 -9.150 21.289 1.00 92.56 289 GLY A O 1
ATOM 2165 N N . SER A 1 290 ? -0.162 -8.961 20.775 1.00 87.88 290 SER A N 1
ATOM 2166 C CA . SER A 1 290 ? -0.045 -9.564 19.438 1.00 87.88 290 SER A CA 1
ATOM 2167 C C . SER A 1 290 ? 0.839 -8.719 18.530 1.00 87.88 290 SER A C 1
ATOM 2169 O O . SER A 1 290 ? 1.748 -9.247 17.890 1.00 87.88 290 SER A O 1
ATOM 2171 N N . ALA A 1 291 ? 0.624 -7.401 18.522 1.00 89.06 291 ALA A N 1
ATOM 2172 C CA . ALA A 1 291 ? 1.423 -6.469 17.741 1.00 89.06 291 ALA A CA 1
ATOM 2173 C C . ALA A 1 291 ? 2.901 -6.502 18.157 1.00 89.06 291 ALA A C 1
ATOM 2175 O O . ALA A 1 291 ? 3.783 -6.632 17.311 1.00 89.06 291 ALA A O 1
ATOM 2176 N N . GLY A 1 292 ? 3.178 -6.468 19.463 1.00 91.50 292 GLY A N 1
ATOM 2177 C CA . GLY A 1 292 ? 4.527 -6.558 20.015 1.00 91.50 292 GLY A CA 1
ATOM 2178 C C . GLY A 1 292 ? 5.219 -7.873 19.662 1.00 91.50 292 GLY A C 1
ATOM 2179 O O . GLY A 1 292 ? 6.391 -7.863 19.283 1.00 91.50 292 GLY A O 1
ATOM 2180 N N . TRP A 1 293 ? 4.494 -8.995 19.708 1.00 87.31 293 TRP A N 1
ATOM 2181 C CA . TRP A 1 293 ? 5.023 -10.295 19.298 1.00 87.31 293 TRP A CA 1
ATOM 2182 C C . TRP A 1 293 ? 5.368 -10.335 17.806 1.00 87.31 293 TRP A C 1
ATOM 2184 O O . TRP A 1 293 ? 6.483 -10.711 17.444 1.00 87.31 293 TRP A O 1
ATOM 2194 N N . VAL A 1 294 ? 4.445 -9.903 16.941 1.00 84.19 294 VAL A N 1
ATOM 2195 C CA . VAL A 1 294 ? 4.659 -9.840 15.485 1.00 84.19 294 VAL A CA 1
ATOM 2196 C C . VAL A 1 294 ? 5.824 -8.912 15.148 1.00 84.19 294 VAL A C 1
ATOM 2198 O O . VAL A 1 294 ? 6.679 -9.264 14.333 1.00 84.19 294 VAL A O 1
ATOM 2201 N N . TYR A 1 295 ? 5.902 -7.756 15.806 1.00 86.75 295 TYR A N 1
ATOM 2202 C CA . TYR A 1 295 ? 6.998 -6.810 15.645 1.00 86.75 295 TYR A CA 1
ATOM 2203 C C . TYR A 1 295 ? 8.339 -7.432 16.043 1.00 86.75 295 TYR A C 1
ATOM 2205 O O . TYR A 1 295 ? 9.283 -7.401 15.254 1.00 86.75 295 TYR A O 1
ATOM 2213 N N . ALA A 1 296 ? 8.421 -8.053 17.224 1.00 85.62 296 ALA A N 1
ATOM 2214 C CA . ALA A 1 296 ? 9.636 -8.711 17.696 1.00 85.62 296 ALA A CA 1
ATOM 2215 C C . ALA A 1 296 ? 10.072 -9.846 16.757 1.00 85.62 296 ALA A C 1
ATOM 2217 O O . ALA A 1 296 ? 11.236 -9.900 16.367 1.00 85.62 296 ALA A O 1
ATOM 2218 N N . ALA A 1 297 ? 9.142 -10.705 16.331 1.00 78.81 297 ALA A N 1
ATOM 2219 C CA . ALA A 1 297 ? 9.420 -11.806 15.411 1.00 78.81 297 ALA A CA 1
ATOM 2220 C C . ALA A 1 297 ? 9.909 -11.314 14.037 1.00 78.81 297 ALA A C 1
ATOM 2222 O O . ALA A 1 297 ? 10.848 -11.872 13.474 1.00 78.81 297 ALA A O 1
ATOM 2223 N N . THR A 1 298 ? 9.317 -10.235 13.517 1.00 74.44 298 THR A N 1
ATOM 2224 C CA . THR A 1 298 ? 9.683 -9.662 12.210 1.00 74.44 298 THR A CA 1
ATOM 2225 C C . THR A 1 298 ? 11.020 -8.915 12.262 1.00 74.44 298 THR A C 1
ATOM 2227 O O . THR A 1 298 ? 11.773 -8.910 11.286 1.00 74.44 298 THR A O 1
ATOM 2230 N N . MET A 1 299 ? 11.333 -8.282 13.395 1.00 74.38 299 MET A N 1
ATOM 2231 C CA . MET A 1 299 ? 12.555 -7.493 13.582 1.00 74.38 299 MET A CA 1
ATOM 2232 C C . MET A 1 299 ? 13.765 -8.334 13.993 1.00 74.38 299 MET A C 1
ATOM 2234 O O . MET A 1 299 ? 14.886 -7.950 13.674 1.00 74.38 299 MET A O 1
ATOM 2238 N N . ALA A 1 300 ? 13.557 -9.480 14.648 1.00 60.06 300 ALA A N 1
ATOM 2239 C CA . ALA A 1 300 ? 14.629 -10.371 15.096 1.00 60.06 300 ALA A CA 1
ATOM 2240 C C . ALA A 1 300 ? 15.343 -11.131 13.958 1.00 60.06 300 ALA A C 1
ATOM 2242 O O . ALA A 1 300 ? 16.377 -11.743 14.205 1.00 60.06 300 ALA A O 1
ATOM 2243 N N . GLY A 1 301 ? 14.813 -11.110 12.728 1.00 53.28 301 GLY A N 1
ATOM 2244 C CA . GLY A 1 301 ? 15.345 -11.875 11.590 1.00 53.28 301 GLY A CA 1
ATOM 2245 C C . GLY A 1 301 ? 15.817 -11.052 10.387 1.00 53.28 301 GLY A C 1
ATOM 2246 O O . GLY A 1 301 ? 15.972 -11.623 9.310 1.00 53.28 301 GLY A O 1
ATOM 2247 N N . ARG A 1 302 ? 15.982 -9.724 10.504 1.00 52.72 302 ARG A N 1
ATOM 2248 C CA . ARG A 1 302 ? 16.326 -8.862 9.355 1.00 52.72 302 ARG A CA 1
ATOM 2249 C C . ARG A 1 302 ? 17.481 -7.908 9.634 1.00 52.72 302 ARG A C 1
ATOM 2251 O O . ARG A 1 302 ? 17.287 -6.808 10.159 1.00 52.72 302 ARG A O 1
ATOM 2258 N N . ASP A 1 303 ? 18.648 -8.293 9.137 1.00 42.16 303 ASP A N 1
ATOM 2259 C CA . ASP A 1 303 ? 19.777 -7.399 8.922 1.00 42.16 303 ASP A CA 1
ATOM 2260 C C . ASP A 1 303 ? 19.502 -6.564 7.661 1.00 42.16 303 ASP A C 1
ATOM 2262 O O . ASP A 1 303 ? 19.384 -7.099 6.567 1.00 42.16 303 ASP A O 1
ATOM 2266 N N . GLY A 1 304 ? 19.332 -5.251 7.840 1.00 50.41 304 GLY A N 1
ATOM 2267 C CA . GLY A 1 304 ? 19.527 -4.202 6.828 1.00 50.41 304 GLY A CA 1
ATOM 2268 C C . GLY A 1 304 ? 18.845 -4.333 5.450 1.00 50.41 304 GLY A C 1
ATOM 2269 O O . GLY A 1 304 ? 19.285 -5.077 4.587 1.00 50.41 304 GLY A O 1
ATOM 2270 N N . SER A 1 305 ? 17.907 -3.416 5.174 1.00 41.84 305 SER A N 1
ATOM 2271 C CA . SER A 1 305 ? 17.361 -3.037 3.847 1.00 41.84 305 SER A CA 1
ATOM 2272 C C . SER A 1 305 ? 16.235 -3.906 3.248 1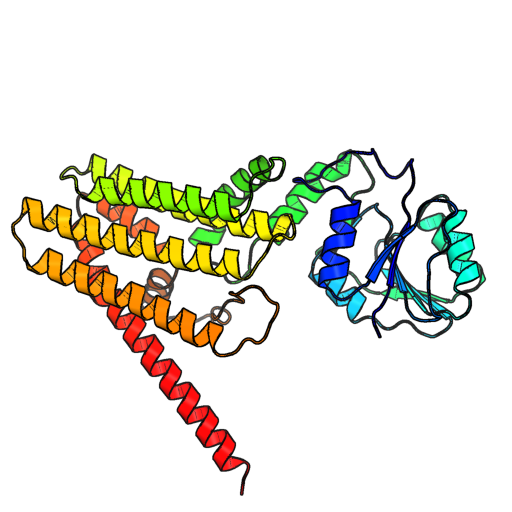.00 41.84 305 SER A C 1
ATOM 2274 O O . SER A 1 305 ? 16.410 -4.697 2.331 1.00 41.84 305 SER A O 1
ATOM 2276 N N . GLY A 1 306 ? 15.004 -3.670 3.716 1.00 47.25 306 GLY A N 1
ATOM 2277 C CA . GLY A 1 306 ? 13.773 -4.113 3.051 1.00 47.25 306 GLY A CA 1
ATOM 2278 C C . GLY A 1 306 ? 12.510 -3.620 3.777 1.00 47.25 306 GLY A C 1
ATOM 2279 O O . GLY A 1 306 ? 12.586 -3.332 4.975 1.00 47.25 306 GLY A O 1
ATOM 2280 N N . PRO A 1 307 ? 11.357 -3.474 3.091 1.00 45.66 307 PRO A N 1
ATOM 2281 C CA . PRO A 1 307 ? 10.095 -3.108 3.736 1.00 45.66 307 PRO A CA 1
ATOM 2282 C C . PRO A 1 307 ? 9.645 -4.185 4.740 1.00 45.66 307 PRO A C 1
ATOM 2284 O O . PRO A 1 307 ? 9.777 -5.383 4.487 1.00 45.66 307 PRO A O 1
ATOM 2287 N N . LEU A 1 308 ? 9.116 -3.746 5.890 1.00 40.44 308 LEU A N 1
ATOM 2288 C CA . LEU A 1 308 ? 8.849 -4.586 7.069 1.00 40.44 308 LEU A CA 1
ATOM 2289 C C . LEU A 1 308 ? 7.809 -5.696 6.817 1.00 40.44 308 LEU A C 1
ATOM 2291 O O . LEU A 1 308 ? 7.885 -6.750 7.440 1.00 40.44 308 LEU A O 1
ATOM 2295 N N . PHE A 1 309 ? 6.894 -5.516 5.861 1.00 41.44 309 PHE A N 1
ATOM 2296 C CA . PHE A 1 309 ? 5.764 -6.423 5.641 1.00 41.44 309 PHE A CA 1
ATOM 2297 C C . PHE A 1 309 ? 5.751 -7.025 4.231 1.00 41.44 309 PHE A C 1
ATOM 2299 O O . PHE A 1 309 ? 5.091 -6.542 3.308 1.00 41.44 309 PHE A O 1
ATOM 2306 N N . THR A 1 310 ? 6.447 -8.148 4.082 1.00 32.97 310 THR A N 1
ATOM 2307 C CA . THR A 1 310 ? 6.048 -9.192 3.131 1.00 32.97 310 THR A CA 1
ATOM 2308 C C . THR A 1 310 ? 5.092 -10.105 3.888 1.00 32.97 310 THR A C 1
ATOM 2310 O O . THR A 1 310 ? 5.509 -10.788 4.816 1.00 32.97 310 THR A O 1
ATOM 2313 N N . SER A 1 311 ? 3.809 -10.007 3.551 1.00 31.84 311 SER A N 1
ATOM 2314 C CA . SER A 1 311 ? 2.665 -10.718 4.133 1.00 31.84 311 SER A CA 1
ATOM 2315 C C . SER A 1 311 ? 2.997 -12.125 4.649 1.00 31.84 311 SER A C 1
ATOM 2317 O O . SER A 1 311 ? 3.327 -13.008 3.863 1.00 31.84 311 SER A O 1
ATOM 2319 N N . ALA A 1 312 ? 2.852 -12.329 5.962 1.00 26.14 312 ALA A N 1
ATOM 2320 C CA . ALA A 1 312 ? 2.956 -13.623 6.643 1.00 26.14 312 ALA A CA 1
ATOM 2321 C C . ALA A 1 312 ? 1.610 -14.374 6.662 1.00 26.14 312 ALA A C 1
ATOM 2323 O O . ALA A 1 312 ? 1.252 -15.025 7.639 1.00 26.14 312 ALA A O 1
ATOM 2324 N N . THR A 1 313 ? 0.840 -14.272 5.582 1.00 30.09 313 THR A N 1
ATOM 2325 C CA . THR A 1 313 ? -0.356 -15.083 5.370 1.00 30.09 313 THR A CA 1
ATOM 2326 C C . THR A 1 313 ? -0.203 -15.779 4.029 1.00 30.09 313 THR A C 1
ATOM 2328 O O . THR A 1 313 ? -0.214 -15.151 2.969 1.00 30.09 313 THR A O 1
ATOM 2331 N N . GLY A 1 314 ? 0.029 -17.092 4.094 1.00 28.86 314 GLY A N 1
ATOM 2332 C CA . GLY A 1 314 ? 0.038 -17.961 2.923 1.00 28.86 314 GLY A CA 1
ATOM 2333 C C . GLY A 1 314 ? -1.293 -17.889 2.162 1.00 28.86 314 GLY A C 1
ATOM 2334 O O . GLY A 1 314 ? -2.299 -17.427 2.713 1.00 28.86 314 GLY A O 1
ATOM 2335 N N . PRO A 1 315 ? -1.305 -18.313 0.886 1.00 28.39 315 PRO A N 1
ATOM 2336 C CA . PRO A 1 315 ? -2.488 -18.244 0.040 1.00 28.39 315 PRO A CA 1
ATOM 2337 C C . PRO A 1 315 ? -3.677 -18.930 0.716 1.00 28.39 315 PRO A C 1
ATOM 2339 O O . PRO A 1 315 ? -3.540 -19.975 1.353 1.00 28.39 315 PRO A O 1
ATOM 2342 N N . ALA A 1 316 ? -4.845 -18.299 0.595 1.00 34.34 316 ALA A N 1
ATOM 2343 C CA . ALA A 1 316 ? -6.101 -18.820 1.106 1.00 34.34 316 ALA A CA 1
ATOM 2344 C C . ALA A 1 316 ? -6.361 -20.209 0.504 1.00 34.34 316 ALA A C 1
ATOM 2346 O O . ALA A 1 316 ? -6.699 -20.322 -0.670 1.00 34.34 316 ALA A O 1
ATOM 2347 N N . ALA A 1 317 ? -6.177 -21.255 1.308 1.00 31.31 317 ALA A N 1
ATOM 2348 C CA . ALA A 1 317 ? -6.553 -22.609 0.939 1.00 31.31 317 ALA A CA 1
ATOM 2349 C C . ALA A 1 317 ? -8.085 -22.694 0.830 1.00 31.31 317 ALA A C 1
ATOM 2351 O O . ALA A 1 317 ? -8.809 -22.352 1.772 1.00 31.31 317 ALA A O 1
ATOM 2352 N N . GLU A 1 318 ? -8.572 -23.109 -0.337 1.00 29.80 318 GLU A N 1
ATOM 2353 C CA . GLU A 1 318 ? -9.980 -23.409 -0.591 1.00 29.80 318 GLU A CA 1
ATOM 2354 C C . GLU A 1 318 ? -10.409 -24.626 0.247 1.00 29.80 318 GLU A C 1
ATOM 2356 O O . GLU A 1 318 ? -9.715 -25.639 0.275 1.00 29.80 318 GLU A O 1
ATOM 2361 N N . GLY A 1 319 ? -11.540 -24.515 0.959 1.00 41.97 319 GLY A N 1
ATOM 2362 C CA . GLY A 1 319 ? -12.083 -25.589 1.812 1.00 41.97 319 GLY A CA 1
ATOM 2363 C C . GLY A 1 319 ? -12.411 -25.212 3.265 1.00 41.97 319 GLY A C 1
ATOM 2364 O O . GLY A 1 319 ? -12.840 -26.073 4.026 1.00 41.97 319 GLY A O 1
ATOM 2365 N N . LYS A 1 320 ? -12.245 -23.943 3.667 1.00 45.84 320 LYS A N 1
ATOM 2366 C CA . LYS A 1 320 ? -12.409 -23.517 5.070 1.00 45.84 320 LYS A CA 1
ATOM 2367 C C . LYS A 1 320 ? -13.837 -23.656 5.620 1.00 45.84 320 LYS A C 1
ATOM 2369 O O . LYS A 1 320 ? -14.808 -23.240 4.973 1.00 45.84 320 LYS A O 1
ATOM 2374 N N . SER A 1 321 ? -13.952 -24.165 6.849 1.00 52.56 321 SER A N 1
ATOM 2375 C CA . SER A 1 321 ? -15.214 -24.265 7.604 1.00 52.56 321 SER A CA 1
ATOM 2376 C C . SER A 1 321 ? -15.775 -22.877 7.978 1.00 52.56 321 SER A C 1
ATOM 2378 O O . SER A 1 321 ? -15.074 -21.866 7.917 1.00 52.56 321 SER A O 1
ATOM 2380 N N . GLY A 1 322 ? -17.055 -22.783 8.369 1.00 52.00 322 GLY A N 1
ATOM 2381 C CA . GLY A 1 322 ? -17.682 -21.498 8.737 1.00 52.00 322 GLY A CA 1
ATOM 2382 C C . GLY A 1 322 ? -16.969 -20.758 9.881 1.00 52.00 322 GLY A C 1
ATOM 2383 O O . GLY A 1 322 ? -16.874 -19.533 9.856 1.00 52.00 322 GLY A O 1
ATOM 2384 N N . LEU A 1 323 ? -16.398 -21.503 10.833 1.00 45.78 323 LEU A N 1
ATOM 2385 C CA . LEU A 1 323 ? -15.608 -20.969 11.948 1.00 45.78 323 LEU A CA 1
ATOM 2386 C C . LE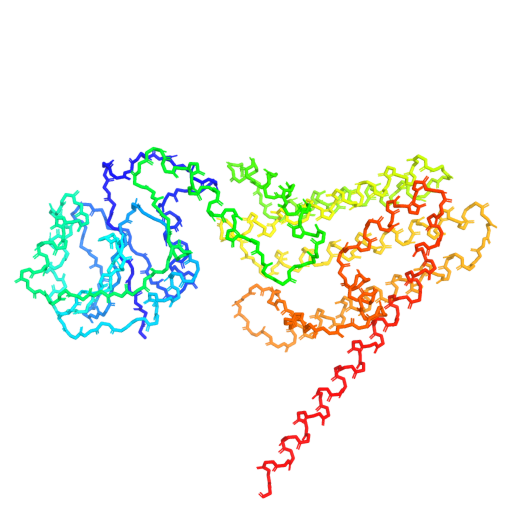U A 1 323 ? -14.256 -20.411 11.494 1.00 45.78 323 LEU A C 1
ATOM 2388 O O . LEU A 1 323 ? -13.845 -19.353 11.955 1.00 45.78 323 LEU A O 1
ATOM 2392 N N . GLU A 1 324 ? -13.591 -21.068 10.547 1.00 52.38 324 GLU A N 1
ATOM 2393 C CA . GLU A 1 324 ? -12.330 -20.584 9.975 1.00 52.38 324 GLU A CA 1
ATOM 2394 C C . GLU A 1 324 ? -12.539 -19.349 9.099 1.00 52.38 324 GLU A C 1
ATOM 2396 O O . GLU A 1 324 ? -11.694 -18.464 9.083 1.00 52.38 324 GLU A O 1
ATOM 2401 N N . LYS A 1 325 ? -13.684 -19.243 8.413 1.00 55.47 325 LYS A N 1
ATOM 2402 C CA . LYS A 1 325 ? -14.074 -18.019 7.695 1.00 55.47 325 LYS A CA 1
ATOM 2403 C C . LYS A 1 325 ? -14.339 -16.859 8.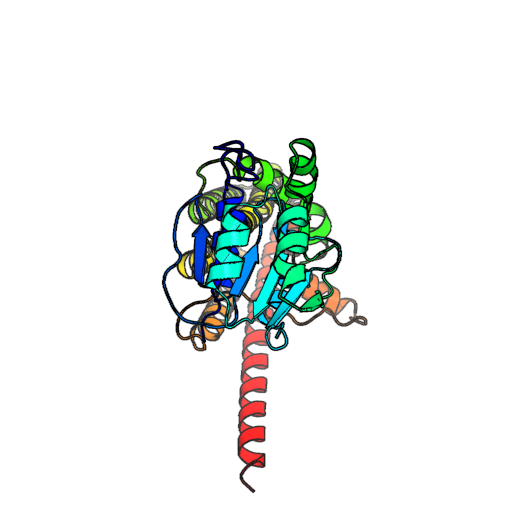656 1.00 55.47 325 LYS A C 1
ATOM 2405 O O . LYS A 1 325 ? -13.934 -15.738 8.367 1.00 55.47 325 LYS A O 1
ATOM 2410 N N . ALA A 1 326 ? -14.981 -17.124 9.795 1.00 51.97 326 ALA A N 1
ATOM 2411 C CA . ALA A 1 326 ? -15.194 -16.126 10.841 1.00 51.97 326 ALA A CA 1
ATOM 2412 C C . ALA A 1 326 ? -13.873 -15.704 11.511 1.00 51.97 326 ALA A C 1
ATOM 2414 O O . ALA A 1 326 ? -13.663 -14.519 11.756 1.00 51.97 326 ALA A O 1
ATOM 2415 N N . ALA A 1 327 ? -12.958 -16.647 11.744 1.00 53.88 327 ALA A N 1
ATOM 2416 C CA . ALA A 1 327 ? -11.618 -16.366 12.251 1.00 53.88 327 ALA A CA 1
ATOM 2417 C C . ALA A 1 327 ? -10.770 -15.582 11.235 1.00 53.88 327 ALA A C 1
ATOM 2419 O O . ALA A 1 327 ? -10.139 -14.602 11.613 1.00 53.88 327 ALA A O 1
ATOM 2420 N N . ASP A 1 328 ? -10.810 -15.935 9.944 1.00 55.59 328 ASP A N 1
ATOM 2421 C CA . ASP A 1 328 ? -10.169 -15.170 8.865 1.00 55.59 328 ASP A CA 1
ATOM 2422 C C . ASP A 1 328 ? -10.757 -13.753 8.758 1.00 55.59 328 ASP A C 1
ATOM 2424 O O . ASP A 1 328 ? -10.015 -12.809 8.513 1.00 55.59 328 ASP A O 1
ATOM 2428 N N . PHE A 1 329 ? -12.070 -13.590 8.945 1.00 56.44 329 PHE A N 1
ATOM 2429 C CA . PHE A 1 329 ? -12.739 -12.285 8.953 1.00 56.44 329 PHE A CA 1
ATOM 2430 C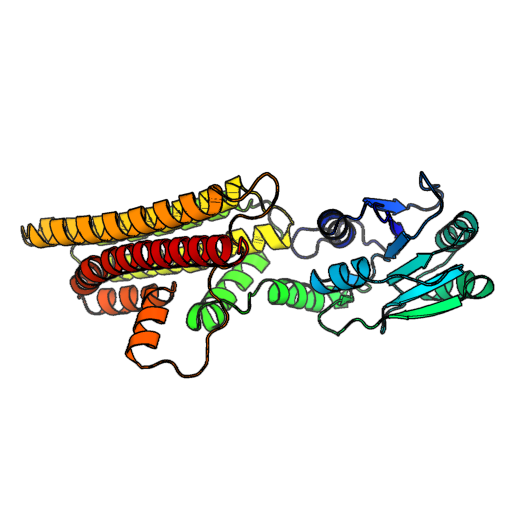 C . PHE A 1 329 ? -12.309 -11.425 10.149 1.00 56.44 329 PHE A C 1
ATOM 2432 O O . PHE A 1 329 ? -12.022 -10.245 9.976 1.00 56.44 329 PHE A O 1
ATOM 2439 N N . LEU A 1 330 ? -12.216 -12.019 11.344 1.00 54.03 330 LEU A N 1
ATOM 2440 C CA . LEU A 1 330 ? -11.745 -11.350 12.563 1.00 54.03 330 LEU A CA 1
ATOM 2441 C C . LEU A 1 330 ? -10.241 -11.042 12.529 1.00 54.03 330 LEU A C 1
ATOM 2443 O O . LEU A 1 330 ? -9.812 -10.049 13.107 1.00 54.03 330 LEU A O 1
ATOM 2447 N N . ALA A 1 331 ? -9.445 -11.873 11.853 1.00 53.53 331 ALA A N 1
ATOM 2448 C CA . ALA A 1 331 ? -8.007 -11.673 11.678 1.00 53.53 331 ALA A CA 1
ATOM 2449 C C . ALA A 1 331 ? -7.667 -10.651 10.576 1.00 53.53 331 ALA A C 1
ATOM 2451 O O . ALA A 1 331 ? -6.533 -10.181 10.495 1.00 53.53 331 ALA A O 1
ATOM 2452 N N . ARG A 1 332 ? -8.626 -10.311 9.707 1.00 62.81 332 ARG A N 1
ATOM 2453 C CA . ARG A 1 332 ? -8.490 -9.295 8.652 1.00 62.81 332 ARG A CA 1
ATOM 2454 C C . ARG A 1 332 ? -9.118 -7.978 9.106 1.00 62.81 332 ARG A C 1
ATOM 2456 O O . ARG A 1 332 ? -9.966 -7.962 9.987 1.00 62.81 332 ARG A O 1
ATOM 2463 N N . ARG A 1 333 ? -8.794 -6.870 8.427 1.00 66.75 333 ARG A N 1
ATOM 2464 C CA . ARG A 1 333 ? -9.437 -5.549 8.633 1.00 66.75 333 ARG A CA 1
ATOM 2465 C C . ARG A 1 333 ? -10.959 -5.539 8.415 1.00 66.75 333 ARG A C 1
ATOM 2467 O O . ARG A 1 333 ? -11.616 -4.547 8.708 1.00 66.75 333 ARG A O 1
ATOM 2474 N N . ASP A 1 334 ? -11.533 -6.644 7.943 1.00 70.31 334 ASP A N 1
ATOM 2475 C CA . ASP A 1 334 ? -12.952 -6.768 7.628 1.00 70.31 334 ASP A CA 1
ATOM 2476 C C . ASP A 1 334 ? -13.856 -6.660 8.890 1.00 70.31 334 ASP A C 1
ATOM 2478 O O . ASP A 1 334 ? -15.038 -6.335 8.766 1.00 70.31 334 ASP A O 1
ATOM 2482 N N . PHE A 1 335 ? -13.328 -6.807 10.119 1.00 78.75 335 PHE A N 1
ATOM 2483 C CA . PHE A 1 335 ? -14.102 -6.558 11.353 1.00 78.75 335 PHE A CA 1
ATOM 2484 C C . PHE A 1 335 ? -14.617 -5.113 11.479 1.00 78.75 335 PHE A C 1
ATOM 2486 O O . PHE A 1 335 ? -15.546 -4.851 12.242 1.00 78.75 335 PHE A O 1
ATOM 2493 N N . ILE A 1 336 ? -14.063 -4.159 10.729 1.00 86.19 336 ILE A N 1
ATOM 2494 C CA . ILE A 1 336 ? -14.485 -2.758 10.787 1.00 86.19 336 ILE A CA 1
ATOM 2495 C C . ILE A 1 336 ? -15.953 -2.561 10.383 1.00 86.19 336 ILE A C 1
ATOM 2497 O O . ILE A 1 336 ? -16.656 -1.720 10.942 1.00 86.19 336 ILE A O 1
ATOM 2501 N N . TYR A 1 337 ? -16.463 -3.402 9.478 1.00 87.50 337 TYR A N 1
ATOM 2502 C CA . TYR A 1 337 ? -17.870 -3.383 9.075 1.00 87.50 337 TYR A CA 1
ATOM 2503 C C . TYR A 1 337 ? -18.791 -3.877 10.196 1.00 87.50 337 TYR A C 1
ATOM 2505 O O . TYR A 1 337 ? -19.919 -3.398 10.322 1.00 87.50 337 TYR A O 1
ATOM 2513 N N . LEU A 1 338 ? -18.299 -4.778 11.055 1.00 89.44 338 LEU A N 1
ATOM 2514 C CA . LEU A 1 338 ? -19.009 -5.181 12.268 1.00 89.44 338 LEU A CA 1
ATOM 2515 C C . LEU A 1 338 ? -19.118 -4.003 13.246 1.00 89.44 338 LEU A C 1
ATOM 2517 O O . LEU A 1 338 ? -20.184 -3.808 13.825 1.00 89.44 338 LEU A O 1
ATOM 2521 N N . VAL A 1 339 ? -18.065 -3.187 13.385 1.00 92.38 339 VAL A N 1
ATOM 2522 C CA . VAL A 1 339 ? -18.094 -1.969 14.218 1.00 92.38 339 VAL A CA 1
ATOM 2523 C C . VAL A 1 339 ? -19.174 -1.007 13.729 1.00 92.38 339 VAL A C 1
ATOM 2525 O O . VAL A 1 339 ? -19.976 -0.546 14.537 1.00 92.38 339 VAL A O 1
ATOM 2528 N N . ILE A 1 340 ? -19.245 -0.750 12.417 1.00 94.06 340 ILE A N 1
ATOM 2529 C CA . ILE A 1 340 ? -20.289 0.103 11.823 1.00 94.06 340 ILE A CA 1
ATOM 2530 C C . ILE A 1 340 ? -21.680 -0.459 12.124 1.00 94.06 340 ILE A C 1
ATOM 2532 O O . ILE A 1 340 ? -22.536 0.270 12.624 1.00 94.06 340 ILE A O 1
ATOM 2536 N N . GLY A 1 341 ? -21.903 -1.749 11.855 1.00 93.94 341 GLY A N 1
ATOM 2537 C CA . GLY A 1 341 ? -23.193 -2.392 12.104 1.00 93.94 341 GLY A CA 1
ATOM 2538 C C . GLY A 1 341 ? -23.616 -2.264 13.567 1.00 93.94 341 GLY A C 1
ATOM 2539 O O . GLY A 1 341 ? -24.686 -1.738 13.865 1.00 93.94 341 GLY A O 1
ATOM 2540 N N . LEU A 1 342 ? -22.748 -2.671 14.495 1.00 94.81 342 LEU A N 1
ATOM 2541 C CA . LEU A 1 342 ? -23.026 -2.602 15.929 1.00 94.81 342 LEU A CA 1
ATOM 2542 C C . LEU A 1 342 ? -23.244 -1.165 16.413 1.00 94.81 342 LEU A C 1
ATOM 2544 O O . LEU A 1 342 ? -24.139 -0.932 17.223 1.00 94.81 342 LEU A O 1
ATOM 2548 N N . ALA A 1 343 ? -22.485 -0.197 15.902 1.00 95.19 343 ALA A N 1
ATOM 2549 C CA . ALA A 1 343 ? -22.656 1.208 16.247 1.00 95.19 343 ALA A CA 1
ATOM 2550 C C . ALA A 1 343 ? -24.027 1.749 15.820 1.00 95.19 343 ALA A C 1
ATOM 2552 O O . ALA A 1 343 ? -24.709 2.376 16.628 1.00 95.19 343 ALA A O 1
ATOM 2553 N N . VAL A 1 344 ? -24.462 1.464 14.587 1.00 95.19 344 VAL A N 1
ATOM 2554 C CA . VAL A 1 344 ? -25.754 1.926 14.050 1.00 95.19 344 VAL A CA 1
ATOM 2555 C C . VAL A 1 344 ? -26.937 1.326 14.813 1.00 95.19 344 VAL A C 1
ATOM 2557 O O . VAL A 1 344 ? -27.921 2.020 15.058 1.00 95.19 344 VAL A O 1
ATOM 2560 N N . PHE A 1 345 ? -26.835 0.069 15.251 1.00 96.25 345 PHE A N 1
ATOM 2561 C CA . PHE A 1 345 ? -27.873 -0.573 16.066 1.00 96.25 345 PHE A CA 1
ATOM 2562 C C . PHE A 1 345 ? -27.792 -0.226 17.563 1.00 96.25 345 PHE A C 1
ATOM 2564 O O . PHE A 1 345 ? -28.584 -0.744 18.349 1.00 96.25 345 PHE A O 1
ATOM 2571 N N . GLY A 1 346 ? -26.855 0.637 17.978 1.00 94.00 346 GLY A N 1
ATOM 2572 C CA . GLY A 1 346 ? -26.681 1.025 19.381 1.00 94.00 346 GLY A CA 1
ATOM 2573 C C . GLY A 1 346 ? -26.186 -0.114 20.273 1.00 94.00 346 GLY A C 1
ATOM 2574 O O . GLY A 1 346 ? -26.529 -0.167 21.449 1.00 94.00 346 GLY A O 1
ATOM 2575 N N . ARG A 1 347 ? -25.420 -1.043 19.694 1.00 95.44 347 ARG A N 1
ATOM 2576 C CA . ARG A 1 347 ? -24.942 -2.298 20.289 1.00 95.44 347 ARG A CA 1
ATOM 2577 C C . ARG A 1 347 ? -23.416 -2.404 20.304 1.00 95.44 347 ARG A C 1
ATOM 2579 O O . ARG A 1 347 ? -22.859 -3.500 20.231 1.00 95.44 347 ARG A O 1
ATOM 2586 N N . ILE A 1 348 ? -22.724 -1.266 20.376 1.00 94.56 348 ILE A N 1
ATOM 2587 C CA . ILE A 1 348 ? -21.257 -1.193 20.304 1.00 94.56 348 ILE A CA 1
ATOM 2588 C C . ILE A 1 348 ? -20.557 -1.964 21.435 1.00 94.56 348 ILE A C 1
ATOM 2590 O O . ILE A 1 348 ? -19.423 -2.407 21.272 1.00 94.56 348 ILE A O 1
ATOM 2594 N N . GLU A 1 349 ? -21.236 -2.194 22.561 1.00 93.94 349 GLU A N 1
ATOM 2595 C CA . GLU A 1 349 ? -20.741 -3.007 23.671 1.00 93.94 349 GLU A CA 1
ATOM 2596 C C . GLU A 1 349 ? -20.367 -4.433 23.242 1.00 93.94 349 GLU A C 1
ATOM 2598 O O . GLU A 1 349 ? -19.395 -4.996 23.740 1.00 93.94 349 GLU A O 1
ATOM 2603 N N . TRP A 1 350 ? -21.068 -5.002 22.257 1.00 94.56 350 TRP A N 1
ATOM 2604 C CA . TRP A 1 350 ? -20.751 -6.335 21.748 1.00 94.56 350 TRP A CA 1
ATOM 2605 C C . TRP A 1 350 ? -19.397 -6.379 21.053 1.00 94.56 350 TRP A C 1
ATOM 2607 O O . TRP A 1 350 ? -18.692 -7.376 21.175 1.00 94.56 350 TRP A O 1
ATOM 2617 N N . PHE A 1 351 ? -18.992 -5.297 20.384 1.00 94.31 351 PHE A N 1
ATOM 2618 C CA . PHE A 1 351 ? -17.668 -5.224 19.772 1.00 94.31 351 PHE A CA 1
ATOM 2619 C C . PHE A 1 351 ? -16.569 -5.305 20.836 1.00 94.31 351 PHE A C 1
ATOM 2621 O O . PHE A 1 351 ? -15.590 -6.028 20.659 1.00 94.31 351 PHE A O 1
ATOM 2628 N N . LEU A 1 352 ? -16.763 -4.626 21.970 1.00 95.25 352 LEU A N 1
ATOM 2629 C CA . LEU A 1 352 ? -15.834 -4.665 23.096 1.00 95.25 352 LEU A CA 1
ATOM 2630 C C . LEU A 1 352 ? -15.688 -6.083 23.660 1.00 95.25 352 LEU A C 1
ATOM 2632 O O . LEU A 1 352 ? -14.569 -6.559 23.834 1.00 95.25 352 LEU A O 1
ATOM 2636 N N . TYR A 1 353 ? -16.804 -6.769 23.922 1.00 94.69 353 TYR A N 1
ATOM 2637 C CA . TYR A 1 353 ? -16.774 -8.127 24.475 1.00 94.69 353 TYR A CA 1
ATOM 2638 C C . TYR A 1 353 ? -16.204 -9.151 23.490 1.00 94.69 353 TYR A C 1
ATOM 2640 O O . TYR A 1 353 ? -15.427 -10.019 23.888 1.00 94.69 353 TYR A O 1
ATOM 2648 N N . LEU A 1 354 ? -16.527 -9.024 22.200 1.00 92.25 354 LEU A N 1
ATOM 2649 C CA . LEU A 1 354 ? -15.916 -9.845 21.155 1.00 92.25 354 LEU A CA 1
ATOM 2650 C C . LEU A 1 354 ? -14.405 -9.602 21.073 1.00 92.25 354 LEU A C 1
ATOM 2652 O O . LEU A 1 354 ? -13.647 -10.564 20.995 1.00 92.25 354 LEU A O 1
ATOM 2656 N N . GLY A 1 355 ? -13.953 -8.347 21.162 1.00 91.06 355 GLY A N 1
ATOM 2657 C CA . GLY A 1 355 ? -12.530 -7.999 21.205 1.00 91.06 355 GLY A CA 1
ATOM 2658 C C . GLY A 1 355 ? -11.813 -8.548 22.440 1.00 91.06 355 GLY A C 1
ATOM 2659 O O . GLY A 1 355 ? -10.706 -9.073 22.326 1.00 91.06 355 GLY A O 1
ATOM 2660 N N . ALA A 1 356 ? -12.462 -8.505 23.606 1.00 94.12 356 ALA A N 1
ATOM 2661 C CA . ALA A 1 356 ? -11.926 -9.027 24.863 1.00 94.12 356 ALA A CA 1
ATOM 2662 C C . ALA A 1 356 ? -11.689 -10.544 24.838 1.00 94.12 356 ALA A C 1
ATOM 2664 O O . ALA A 1 356 ? -10.806 -11.036 25.537 1.00 94.12 356 ALA A O 1
ATOM 2665 N N . LEU A 1 357 ? -12.454 -11.282 24.029 1.00 91.75 357 LEU A N 1
ATOM 2666 C CA . LEU A 1 357 ? -12.248 -12.712 23.798 1.00 91.75 357 LEU A CA 1
ATOM 2667 C C . LEU A 1 357 ? -11.279 -12.963 22.635 1.00 91.75 357 LEU A C 1
ATOM 2669 O O . LEU A 1 357 ? -10.342 -13.750 22.757 1.00 91.75 357 LEU A O 1
ATOM 2673 N N . GLY A 1 358 ? -11.494 -12.285 21.509 1.00 87.31 358 GLY A N 1
ATOM 2674 C CA . GLY A 1 358 ? -10.783 -12.525 20.258 1.00 87.31 358 GLY A CA 1
ATOM 2675 C C . GLY A 1 358 ? -9.314 -12.111 20.293 1.00 87.31 358 GLY A C 1
ATOM 2676 O O . GLY A 1 358 ? -8.461 -12.885 19.864 1.00 87.31 358 GLY A O 1
ATOM 2677 N N . ALA A 1 359 ? -8.989 -10.930 20.828 1.00 89.81 359 ALA A N 1
ATOM 2678 C CA . ALA A 1 359 ? -7.616 -10.424 20.796 1.00 89.81 359 ALA A CA 1
ATOM 2679 C C . ALA A 1 359 ? -6.654 -11.254 21.674 1.00 89.81 359 ALA A C 1
ATOM 2681 O O . ALA A 1 359 ? -5.581 -11.621 21.187 1.00 89.81 359 ALA A O 1
ATOM 2682 N N . PRO A 1 360 ? -7.009 -11.645 22.917 1.00 92.31 360 PRO A N 1
ATOM 2683 C CA . PRO A 1 360 ? -6.187 -12.578 23.689 1.00 92.31 360 PRO A CA 1
ATOM 2684 C C . PRO A 1 360 ? -6.109 -13.976 23.067 1.00 92.31 360 PRO A C 1
ATOM 2686 O O . PRO A 1 360 ? -5.045 -14.592 23.102 1.00 92.31 360 PRO A O 1
ATOM 2689 N N . ALA A 1 361 ? -7.199 -14.479 22.473 1.00 87.56 361 ALA A N 1
ATOM 2690 C CA . ALA A 1 361 ? -7.187 -15.771 21.786 1.00 87.56 361 ALA A CA 1
ATOM 2691 C C . ALA A 1 361 ? -6.233 -15.767 20.581 1.00 87.56 361 ALA A C 1
ATOM 2693 O O . ALA A 1 361 ? -5.476 -16.719 20.391 1.00 87.56 361 ALA A O 1
ATOM 2694 N N . TYR A 1 362 ? -6.213 -14.678 19.808 1.00 83.38 362 TYR A N 1
ATOM 2695 C CA . TYR A 1 362 ? -5.275 -14.494 18.704 1.00 83.38 362 TYR A CA 1
ATOM 2696 C C . TYR A 1 362 ? -3.819 -14.440 19.189 1.00 83.38 362 TYR A C 1
ATOM 2698 O O . TYR A 1 362 ? -2.968 -15.146 18.645 1.00 83.38 362 TYR A O 1
ATOM 2706 N N . LEU A 1 363 ? -3.536 -13.695 20.264 1.00 87.31 363 LEU A N 1
ATOM 2707 C CA . LEU A 1 363 ? -2.213 -13.689 20.898 1.00 87.31 363 LEU A CA 1
ATOM 2708 C C . LEU A 1 363 ? -1.791 -15.099 21.333 1.00 87.31 363 LEU A C 1
ATOM 2710 O O . LEU A 1 363 ? -0.678 -15.537 21.042 1.00 87.31 363 LEU A O 1
ATOM 2714 N N . ALA A 1 364 ? -2.679 -15.829 22.009 1.00 86.94 364 ALA A N 1
ATOM 2715 C CA . ALA A 1 364 ? -2.408 -17.195 22.442 1.00 86.94 364 ALA A CA 1
ATOM 2716 C C . ALA A 1 364 ? -2.098 -18.108 21.246 1.00 86.94 364 ALA A C 1
ATOM 2718 O O . ALA A 1 364 ? -1.112 -18.845 21.283 1.00 86.94 364 ALA A O 1
ATOM 2719 N N . ALA A 1 365 ? -2.876 -18.011 20.164 1.00 80.12 365 ALA A N 1
ATOM 2720 C CA . ALA A 1 365 ? -2.625 -18.750 18.933 1.00 80.12 365 ALA A CA 1
ATOM 2721 C C . ALA A 1 365 ? -1.242 -18.420 18.343 1.00 80.12 365 ALA A C 1
ATOM 2723 O O . ALA A 1 365 ? -0.471 -19.338 18.070 1.00 80.12 365 ALA A O 1
ATOM 2724 N N . LEU A 1 366 ? -0.878 -17.136 18.222 1.00 79.69 366 LEU A N 1
ATOM 2725 C CA . LEU A 1 366 ? 0.442 -16.709 17.733 1.00 79.69 366 LEU A CA 1
ATOM 2726 C C . LEU A 1 366 ? 1.598 -17.299 18.556 1.00 79.69 366 LEU A C 1
ATOM 2728 O O . LEU A 1 366 ? 2.590 -17.777 17.997 1.00 79.69 366 LEU A O 1
ATOM 2732 N N . LEU A 1 367 ? 1.470 -17.291 19.884 1.00 85.00 367 LEU A N 1
ATOM 2733 C CA . LEU A 1 367 ? 2.480 -17.848 20.785 1.00 85.00 367 LEU A CA 1
ATOM 2734 C C . LEU A 1 367 ? 2.593 -19.372 20.646 1.00 85.00 367 LEU A C 1
ATOM 2736 O O . LEU A 1 367 ? 3.702 -19.911 20.673 1.00 85.00 367 LEU A O 1
ATOM 2740 N N . LEU A 1 368 ? 1.467 -20.070 20.479 1.00 80.50 368 LEU A N 1
ATOM 2741 C CA . LEU A 1 368 ? 1.438 -21.518 20.267 1.00 80.50 368 LEU A CA 1
ATOM 2742 C C . LEU A 1 368 ? 2.067 -21.908 18.925 1.00 80.50 368 LEU A C 1
ATOM 2744 O O . LEU A 1 368 ? 2.924 -22.793 18.897 1.00 80.50 368 LEU A O 1
ATOM 2748 N N . PHE A 1 369 ? 1.716 -21.216 17.837 1.00 76.38 369 PHE A N 1
ATOM 2749 C CA . PHE A 1 369 ? 2.301 -21.459 16.515 1.00 76.38 369 PHE A CA 1
ATOM 2750 C C . PHE A 1 369 ? 3.814 -21.229 16.512 1.00 76.38 369 PHE A C 1
ATOM 2752 O O . PHE A 1 369 ? 4.563 -22.083 16.041 1.00 76.38 369 PHE A O 1
ATOM 2759 N N . SER A 1 370 ? 4.293 -20.145 17.130 1.00 77.25 370 SER A N 1
ATOM 2760 C CA . SER A 1 370 ? 5.734 -19.881 17.191 1.00 77.25 370 SER A CA 1
ATOM 2761 C C . SER A 1 370 ? 6.509 -20.936 17.993 1.00 77.25 370 SER A C 1
ATOM 2763 O O . SER A 1 370 ? 7.643 -21.276 17.648 1.00 77.25 370 SER A O 1
ATOM 2765 N N . ARG A 1 371 ? 5.908 -21.503 19.048 1.00 74.88 371 ARG A N 1
ATOM 2766 C CA . ARG A 1 371 ? 6.505 -22.631 19.784 1.00 74.88 371 ARG A CA 1
ATOM 2767 C C . ARG A 1 371 ? 6.573 -23.897 18.927 1.00 74.88 371 ARG A C 1
ATOM 2769 O O . ARG A 1 371 ? 7.590 -24.588 18.957 1.00 74.88 371 ARG A O 1
ATOM 2776 N N . ALA A 1 372 ? 5.526 -24.183 18.151 1.00 70.56 372 ALA A N 1
ATOM 2777 C CA . ALA A 1 372 ? 5.480 -25.343 17.263 1.00 70.56 372 ALA A CA 1
ATOM 2778 C C . ALA A 1 372 ? 6.529 -25.263 16.138 1.00 70.56 372 ALA A C 1
ATOM 2780 O O . ALA A 1 372 ? 7.198 -26.258 15.851 1.00 70.56 372 ALA A O 1
ATOM 2781 N N . GLU A 1 373 ? 6.733 -24.084 15.544 1.00 69.25 373 GLU A N 1
ATOM 2782 C CA . GLU A 1 373 ? 7.767 -23.871 14.522 1.00 69.25 373 GLU A CA 1
ATOM 2783 C C . GLU A 1 373 ? 9.180 -24.072 15.079 1.00 69.25 373 GLU A C 1
ATOM 2785 O O . GLU A 1 373 ? 9.983 -24.789 14.476 1.00 69.25 373 GLU A O 1
ATOM 2790 N N . LYS A 1 374 ? 9.477 -23.521 16.265 1.00 66.44 374 LYS A N 1
ATOM 2791 C CA . LYS A 1 374 ? 10.775 -23.725 16.932 1.00 66.44 374 LYS A CA 1
ATOM 2792 C C . LYS A 1 374 ? 11.040 -25.206 17.211 1.00 66.44 374 LYS A C 1
ATOM 2794 O O . LYS A 1 374 ? 12.090 -25.713 16.828 1.00 66.44 374 LYS A O 1
ATOM 2799 N N . GLY A 1 375 ? 10.055 -25.923 17.757 1.00 59.88 375 GLY A N 1
ATOM 2800 C CA . GLY A 1 375 ? 10.169 -27.362 18.025 1.00 59.88 375 GLY A CA 1
ATOM 2801 C C . GLY A 1 375 ? 10.226 -28.247 16.770 1.00 59.88 375 GLY A C 1
ATOM 2802 O O . GLY A 1 375 ? 10.644 -29.404 16.846 1.00 59.88 375 GLY A O 1
ATOM 2803 N N . THR A 1 376 ? 9.807 -27.735 15.609 1.00 60.00 376 THR A N 1
ATOM 2804 C CA . THR A 1 376 ? 9.962 -28.417 14.312 1.00 60.00 376 THR A CA 1
ATOM 2805 C C . THR A 1 376 ? 11.364 -28.184 13.750 1.00 60.00 376 THR A C 1
ATOM 2807 O O . THR A 1 376 ? 12.022 -29.133 13.334 1.00 60.00 376 THR A O 1
ATOM 2810 N N . CYS A 1 377 ? 11.868 -26.948 13.817 1.00 55.16 377 CYS A N 1
ATOM 2811 C CA . CYS A 1 377 ? 13.216 -26.594 13.368 1.00 55.16 377 CYS A CA 1
ATOM 2812 C C . CYS A 1 377 ? 14.308 -27.294 14.201 1.00 55.16 377 CYS A C 1
ATOM 2814 O O . CYS A 1 377 ? 15.289 -27.794 13.649 1.00 55.16 377 CYS A O 1
ATOM 2816 N N . GLU A 1 378 ? 14.110 -27.411 15.518 1.00 60.31 378 GLU A N 1
ATOM 2817 C CA . GLU A 1 378 ? 15.001 -28.163 16.413 1.00 60.31 378 GLU A CA 1
ATOM 2818 C C . GLU A 1 378 ? 15.008 -29.667 16.104 1.00 60.31 378 GLU A C 1
ATOM 2820 O O . GLU A 1 378 ? 16.078 -30.271 16.046 1.00 60.31 378 GLU A O 1
ATOM 2825 N N . ARG A 1 379 ? 13.844 -30.271 15.816 1.00 56.03 379 ARG A N 1
ATOM 2826 C CA . ARG A 1 379 ? 13.754 -31.688 15.412 1.00 56.03 379 ARG A CA 1
ATOM 2827 C C . ARG A 1 379 ? 14.393 -31.967 14.054 1.00 56.03 379 ARG A C 1
ATOM 2829 O O . ARG A 1 379 ? 15.062 -32.984 13.910 1.00 56.03 379 ARG A O 1
ATOM 2836 N N . VAL A 1 380 ? 14.228 -31.070 13.080 1.00 58.06 380 VAL A N 1
ATOM 2837 C CA . VAL A 1 380 ? 14.888 -31.191 11.769 1.00 58.06 380 VAL A CA 1
ATOM 2838 C C . VAL A 1 380 ? 16.408 -31.094 11.918 1.00 58.06 380 VAL A C 1
ATOM 2840 O O . VAL A 1 380 ? 17.114 -31.919 11.350 1.00 58.06 380 VAL A O 1
ATOM 2843 N N . ARG A 1 381 ? 16.920 -30.163 12.738 1.00 50.84 381 ARG A N 1
ATOM 2844 C CA . ARG A 1 381 ? 18.365 -30.059 13.016 1.00 50.84 381 ARG A CA 1
ATOM 2845 C C . ARG A 1 381 ? 18.925 -31.288 13.734 1.00 50.84 381 ARG A C 1
ATOM 2847 O O . ARG A 1 381 ? 20.026 -31.715 13.402 1.00 50.84 381 ARG A O 1
ATOM 2854 N N . ALA A 1 382 ? 18.174 -31.865 14.672 1.00 62.81 382 ALA A N 1
ATOM 2855 C CA . ALA A 1 382 ? 18.576 -33.075 15.391 1.00 62.81 382 ALA A CA 1
ATOM 2856 C C . ALA A 1 382 ? 18.534 -34.351 14.520 1.00 62.81 382 ALA A C 1
ATOM 2858 O O . ALA A 1 382 ? 19.287 -35.285 14.774 1.00 62.81 382 ALA A O 1
ATOM 2859 N N . GLY A 1 383 ? 17.681 -34.396 13.490 1.00 52.69 383 GLY A N 1
ATOM 2860 C CA . GLY A 1 383 ? 17.583 -35.524 12.551 1.00 52.69 383 GLY A CA 1
ATOM 2861 C C . GLY A 1 383 ? 18.607 -35.508 11.408 1.00 52.69 383 GLY A C 1
ATOM 2862 O O . GLY A 1 383 ? 18.771 -36.512 10.730 1.00 52.69 383 GLY A O 1
ATOM 2863 N N . THR A 1 384 ? 19.302 -34.390 11.183 1.00 52.94 384 THR A N 1
ATOM 2864 C CA . THR A 1 384 ? 20.377 -34.268 10.176 1.00 52.94 384 THR A CA 1
ATOM 2865 C C . THR A 1 384 ? 21.782 -34.540 10.726 1.00 52.94 384 THR A C 1
ATOM 2867 O O . THR A 1 384 ? 22.754 -34.437 9.985 1.00 52.94 384 THR A O 1
ATOM 2870 N N . SER A 1 385 ? 21.907 -34.858 12.018 1.00 48.03 385 SER A N 1
ATOM 2871 C CA . SER A 1 385 ? 23.181 -35.141 12.698 1.00 48.03 385 SER A CA 1
ATOM 2872 C C . SER A 1 385 ? 23.407 -36.626 13.021 1.00 48.03 385 SER A C 1
ATOM 2874 O O . SER A 1 385 ? 24.232 -36.927 13.881 1.00 48.03 385 SER A O 1
ATOM 2876 N N . SER A 1 386 ? 22.666 -37.539 12.382 1.00 38.44 386 SER A N 1
ATOM 2877 C CA . SER A 1 386 ? 22.793 -38.997 12.557 1.00 38.44 386 SER A CA 1
ATOM 2878 C C . SER A 1 386 ? 23.423 -39.679 11.356 1.00 38.44 386 SER A C 1
ATOM 2880 O O . SER A 1 386 ? 22.909 -39.419 10.242 1.00 38.44 386 SER A O 1
#

Secondary structure (DSSP, 8-state):
-PPEEEEEE-TTT--TT-EETTEEHHHHHHHHHHHTT-EEEEEETTPPPPS-SS-EEEE-TTEEE-HHHHHHHHH--PPTTEEEEETT-TTEEEEE-S-HHHHHHHHHH-SSHHHHHHHHTTTSEEEEE---TTTEEE-SSGGGHHHHHHHHHHTT--TTS-HHIIIIIHHHHHHHHHHHTTTT--HHHHHHHHHHHHHHHHHHTTSSSHHHHHHHHHHHHHHHHHHHHHHHHHHHHT---HHHHHHHHHHHHHHHHHHHHHHHHHHHHHH--HHHHHHHHHHHHHHHHHHHHHHHHHHTT--S-S-S---------TT--HHHHHHHHHHSTTHHHHHHHHHHTT-THHHHHHHHHHHHHHHHHHHHHHHHHHHHHHHHHHHT--